Protein 1U6E (pdb70)

InterPro domains:
  IPR004655 Beta-ketoacyl-[acyl-carrier-protein] synthase III [MF_01815] (11-332)
  IPR004655 Beta-ketoacyl-[acyl-carrier-protein] synthase III [TIGR00747] (12-332)
  IPR013747 Beta-ketoacyl-[acyl-carrier-protein] synthase III, C-terminal [PF08541] (242-332)
  IPR013751 Beta-ketoacyl-[acyl-carrier-protein] synthase III, N-terminal [PF08545] (116-193)
  IPR016039 Thiolase-like [G3DSA:3.40.47.10] (1-182)
  IPR016039 Thiolase-like [G3DSA:3.40.47.10] (183-332)
  IPR016039 Thiolase-like [SSF53901] (12-332)

CATH classification: 3.40.47.10 (+1 more: 3.40.47.10)

Organism: Mycobacterium tuberculosis (strain ATCC 25618 / H37Rv) (NCBI:txid83332)

Solvent-accessible surface area: 22643 Å² total; per-residue (Å²): 215,30,84,1,35,71,70,90,35,35,125,26,0,1,13,53,0,5,1,20,37,56,0,161,121,74,2,60,1,103,62,19,29,128,70,13,130,36,49,39,123,132,0,88,86,21,4,5,0,76,33,0,67,25,10,51,147,135,32,48,3,11,52,1,0,14,54,0,0,107,97,0,12,85,78,29,69,56,60,15,97,65,5,56,0,0,1,0,0,4,11,3,30,23,42,31,13,5,4,0,0,1,49,0,0,26,62,17,66,14,88,42,29,14,0,6,8,0,29,0,1,4,0,0,0,1,4,0,0,4,14,0,1,20,14,2,37,26,41,28,12,62,21,0,0,0,0,0,0,0,21,13,20,25,12,19,24,95,125,30,142,39,0,2,6,10,10,0,2,0,0,0,0,0,0,0,0,117,24,123,133,19,3,2,2,18,27,12,11,0,7,20,7,117,58,13,103,6,18,61,11,53,43,44,3,16,75,2,4,124,87,34,106,26,102,52,3,42,8,54,36,77,25,109,41,9,39,162,22,0,17,145,121,0,1,88,5,0,80,111,0,2,115,28,1,55,8,137,38,70,42,0,38,0,0,0,0,4,2,12,17,16,102,6,6,91,85,0,44,161,70,0,130,22,76,150,104,16,43,50,6,76,5,1,64,80,6,0,11,0,15,1,0,2,4,0,0,0,0,9,35,12,28,114,90,22,46,2,118,80,33,27,1,0,0,0,0,0,2,3,5,0,0,0,26,1,0,1,0,0,31,7,3,156,148,36,72,9,43,49,53,86,36,18,169,20,0,1,12,49,0,6,0,21,36,55,0,160,126,76,2,65,1,93,66,20,22,127,77,24,156,39,47,66,123,119,0,102,76,105,5,7,0,31,31,0,58,26,10,51,148,134,33,49,3,10,50,1,0,12,54,0,0,106,97,0,12,84,80,27,70,54,60,15,98,66,5,56,0,0,1,0,0,3,10,3,29,22,42,30,12,4,3,0,0,1,47,1,0,14,61,16,67,15,104,40,29,14,0,7,8,0,27,0,1,4,0,0,1,1,4,0,0,3,15,0,2,22,12,1,62,22,29,30,12,65,22,0,0,0,0,0,0,0,19,12,20,24,10,16,22,104,140,25,73,41,0,1,6,9,7,0,2,0,0,0,0,0,0,0,0,121,26,120,140,2,2,2,4,31,27,14,11,0,8,20,9,125,61,15,101,7,18,60,11,51,38,44,3,16,73,2,7,125,72,53,110,26,98,51,2,39,8,49,32,76,22,110,40,8,42,150,19,0,17,138,120,0,3,91,5,0,79,111,0,2,115,30,0,49,10,135,38,68,36,0,39,0,0,0,0,5,2,12,15,12,62,5,4,90,88,0,36,154,71,0,126,19,73,147,103,15,40,44,4,79,3,0,70,66,7,0,10,0,15,1,0,2,4,0,1,0,0,9,34,11,30,113,91,20,40,2,122,82,31,28,3,0,0,0,0,0,1,2,4,0,0,0,25,0,0,1,0,0,44,6,1,156

Nearest PDB structures (foldseek):
  1u6s-assembly1_B  TM=1.001E+00  e=1.068E-76  Mycobacterium tuberculosis
  2ahb-assembly1_A  TM=1.001E+00  e=1.818E-75  Mycobacterium tuberculosis
  2qnx-assembly1_A  TM=1.000E+00  e=5.122E-74  Mycobacterium tuberculosis
  2aj9-assembly1_B  TM=1.001E+00  e=4.360E-73  Mycobacterium tuberculosis
  2qo0-assembly1_B  TM=9.939E-01  e=1.122E-72  Mycobacterium tuberculosis

Structure (mmCIF, N/CA/C/O backbone):
data_1U6E
#
_entry.id   1U6E
#
_cell.length_a   55.263
_cell.length_b   109.021
_cell.length_c   110.976
_cell.angle_alpha   90.00
_cell.angle_beta   90.00
_cell.angle_gamma   90.00
#
_symmetry.space_group_name_H-M   'P 21 21 21'
#
loop_
_entity.id
_entity.type
_entity.pdbx_description
1 polymer '3-oxoacyl-[acyl-carrier-protein] synthase III'
2 non-polymer 'CHLORIDE ION'
3 water water
#
loop_
_atom_site.group_PDB
_atom_site.id
_atom_site.type_symbol
_atom_site.label_atom_id
_atom_site.label_alt_id
_atom_site.label_comp_id
_atom_site.label_asym_id
_atom_site.label_entity_id
_atom_site.label_seq_id
_atom_site.pdbx_PDB_ins_code
_atom_site.Cartn_x
_atom_site.Cartn_y
_atom_site.Cartn_z
_atom_site.occupancy
_atom_site.B_iso_or_equiv
_atom_site.auth_seq_id
_atom_site.auth_comp_id
_atom_site.auth_asym_id
_atom_site.auth_atom_id
_atom_site.pdbx_PDB_model_num
ATOM 1 N N . MET A 1 1 ? 6.812 -24.385 27.979 1.00 54.53 -10 MET A N 1
ATOM 2 C CA . MET A 1 1 ? 7.302 -23.684 26.749 1.00 54.22 -10 MET A CA 1
ATOM 3 C C . MET A 1 1 ? 8.371 -22.619 27.045 1.00 53.62 -10 MET A C 1
ATOM 4 O O . MET A 1 1 ? 9.045 -22.677 28.076 1.00 53.66 -10 MET A O 1
ATOM 9 N N . THR A 1 2 ? 8.530 -21.659 26.133 1.00 52.64 -9 THR A N 1
ATOM 10 C CA . THR A 1 2 ? 9.582 -20.649 26.241 1.00 51.59 -9 THR A CA 1
ATOM 11 C C . THR A 1 2 ? 9.157 -19.283 25.695 1.00 50.57 -9 THR A C 1
ATOM 12 O O . THR A 1 2 ? 8.186 -19.179 24.942 1.00 50.49 -9 THR A O 1
ATOM 16 N N . GLU A 1 3 ? 9.893 -18.246 26.089 1.00 49.14 -8 GLU A N 1
ATOM 17 C CA . GLU A 1 3 ? 9.647 -16.880 25.636 1.00 47.75 -8 GLU A CA 1
ATOM 18 C C . GLU A 1 3 ? 10.866 -16.329 24.898 1.00 46.35 -8 GLU A C 1
ATOM 19 O O . GLU A 1 3 ? 11.988 -16.407 25.400 1.00 46.18 -8 GLU A O 1
ATOM 25 N N . ILE A 1 4 ? 10.636 -15.781 23.706 1.00 44.48 -7 ILE A N 1
ATOM 26 C CA . ILE A 1 4 ? 11.691 -15.145 22.918 1.00 42.62 -7 ILE A CA 1
ATOM 27 C C . ILE A 1 4 ? 12.361 -14.039 23.733 1.00 41.36 -7 ILE A C 1
ATOM 28 O O . ILE A 1 4 ? 11.682 -13.184 24.299 1.00 40.92 -7 ILE A O 1
ATOM 33 N N . ALA A 1 5 ? 13.690 -14.072 23.790 1.00 39.75 -6 ALA A N 1
ATOM 34 C CA . ALA A 1 5 ? 14.464 -13.118 24.581 1.00 38.32 -6 ALA A CA 1
ATOM 35 C C . ALA A 1 5 ? 14.264 -11.672 24.139 1.00 37.27 -6 ALA A C 1
ATOM 36 O O . ALA A 1 5 ? 13.997 -11.392 22.967 1.00 36.72 -6 ALA A O 1
ATOM 38 N N . THR A 1 6 ? 14.377 -10.768 25.106 1.00 35.92 -5 THR A N 1
ATOM 39 C CA . THR A 1 6 ? 14.346 -9.335 24.865 1.00 34.69 -5 THR A CA 1
ATOM 40 C C . THR A 1 6 ? 15.735 -8.784 25.156 1.00 33.99 -5 THR A C 1
ATOM 41 O O . THR A 1 6 ? 16.293 -9.033 26.226 1.00 33.51 -5 THR A O 1
ATOM 45 N N . THR A 1 7 ? 16.295 -8.054 24.197 1.00 33.00 -4 THR A N 1
ATOM 46 C CA . THR A 1 7 ? 17.630 -7.473 24.342 1.00 32.29 -4 THR A CA 1
ATOM 47 C C . THR A 1 7 ? 17.614 -5.986 24.013 1.00 31.49 -4 THR A C 1
ATOM 48 O O . THR A 1 7 ? 16.628 -5.466 23.493 1.00 31.22 -4 THR A O 1
ATOM 52 N N . SER A 1 8 ? 18.716 -5.310 24.314 1.00 30.41 -3 SER A N 1
ATOM 53 C CA . SER A 1 8 ? 18.909 -3.925 23.898 1.00 29.67 -3 SER A CA 1
ATOM 54 C C . SER A 1 8 ? 20.389 -3.581 23.908 1.00 28.72 -3 SER A C 1
ATOM 55 O O . SER A 1 8 ? 21.203 -4.314 24.475 1.00 28.82 -3 SER A O 1
ATOM 58 N N . GLY A 1 9 ? 20.734 -2.476 23.257 1.00 27.46 -2 GLY A N 1
ATOM 59 C CA . GLY A 1 9 ? 22.097 -1.987 23.250 1.00 26.05 -2 GLY A CA 1
ATOM 60 C C . GLY A 1 9 ? 22.180 -0.683 24.012 1.00 25.05 -2 GLY A C 1
ATOM 61 O O . GLY A 1 9 ? 21.376 -0.430 24.913 1.00 24.96 -2 GLY A O 1
ATOM 62 N N . ALA A 1 10 ? 23.148 0.148 23.644 1.00 23.72 -1 ALA A N 1
ATOM 63 C CA . ALA A 1 10 ? 23.319 1.451 24.278 1.00 22.53 -1 ALA A CA 1
ATOM 64 C C . ALA A 1 10 ? 22.300 2.445 23.728 1.00 21.50 -1 ALA A C 1
ATOM 65 O O . ALA A 1 10 ? 22.222 2.657 22.519 1.00 21.20 -1 ALA A O 1
ATOM 67 N N . ARG A 1 11 ? 21.524 3.054 24.621 1.00 20.05 1 ARG A N 1
ATOM 68 C CA . ARG A 1 11 ? 20.430 3.931 24.209 1.00 19.04 1 ARG A CA 1
ATOM 69 C C . ARG A 1 11 ? 20.903 5.284 23.685 1.00 17.97 1 ARG A C 1
ATOM 70 O O . ARG A 1 11 ? 20.211 5.919 22.886 1.00 17.82 1 ARG A O 1
ATOM 78 N N . SER A 1 12 ? 22.074 5.721 24.140 1.00 16.47 2 SER A N 1
ATOM 79 C CA . SER A 1 12 ? 22.637 6.992 23.710 1.00 15.39 2 SER A CA 1
ATOM 80 C C . SER A 1 12 ? 23.546 6.787 22.491 1.00 14.54 2 SER A C 1
ATOM 81 O O . SER A 1 12 ? 24.597 6.142 22.585 1.00 14.18 2 SER A O 1
ATOM 84 N N . VAL A 1 13 ? 23.116 7.336 21.353 1.00 13.25 3 VAL A N 1
ATOM 85 C CA . VAL A 1 13 ? 23.790 7.161 20.062 1.00 12.44 3 VAL A CA 1
ATOM 86 C C . VAL A 1 13 ? 24.073 8.525 19.436 1.00 11.51 3 VAL A C 1
ATOM 87 O O . VAL A 1 13 ? 23.268 9.446 19.560 1.00 10.67 3 VAL A O 1
ATOM 91 N N . GLY A 1 14 ? 25.204 8.643 18.744 1.00 10.69 4 GLY A N 1
ATOM 92 C CA . GLY A 1 14 ? 25.559 9.887 18.084 1.00 10.11 4 GLY A CA 1
ATOM 93 C C . GLY A 1 14 ? 26.405 9.715 16.843 1.00 9.89 4 GLY A C 1
ATOM 94 O O . GLY A 1 14 ? 26.821 8.605 16.502 1.00 9.67 4 GLY A O 1
ATOM 95 N N . LEU A 1 15 ? 26.643 10.827 16.154 1.00 9.55 5 LEU A N 1
ATOM 96 C CA . LEU A 1 15 ? 27.522 10.839 14.994 1.00 9.62 5 LEU A CA 1
ATOM 97 C C . LEU A 1 15 ? 28.940 11.013 15.492 1.00 9.61 5 LEU A C 1
ATOM 98 O O . LEU A 1 15 ? 29.231 11.957 16.231 1.00 9.92 5 LEU A O 1
ATOM 103 N N . LEU A 1 16 ? 29.805 10.079 15.112 1.00 9.61 6 LEU A N 1
ATOM 104 C CA . LEU A 1 16 ? 31.201 10.080 15.544 1.00 9.90 6 LEU A CA 1
ATOM 105 C C . LEU A 1 16 ? 32.086 10.814 14.542 1.00 9.86 6 LEU A C 1
ATOM 106 O O . LEU A 1 16 ? 33.161 11.307 14.899 1.00 10.17 6 LEU A O 1
ATOM 111 N N . SER A 1 17 ? 31.633 10.880 13.289 1.00 9.46 7 SER A N 1
ATOM 112 C CA . SER A 1 17 ? 32.359 11.569 12.222 1.00 9.08 7 SER A CA 1
ATOM 113 C C . SER A 1 17 ? 31.522 11.674 10.956 1.00 8.86 7 SER A C 1
ATOM 114 O O . SER A 1 17 ? 30.517 10.981 10.804 1.00 9.01 7 SER A O 1
ATOM 117 N N . VAL A 1 18 ? 31.962 12.539 10.049 1.00 8.71 8 VAL A N 1
ATOM 118 C CA . VAL A 1 18 ? 31.460 12.555 8.674 1.00 8.70 8 VAL A CA 1
ATOM 119 C C . VAL A 1 18 ? 32.658 12.512 7.714 1.00 8.54 8 VAL A C 1
ATOM 120 O O . VAL A 1 18 ? 33.741 13.006 8.041 1.00 8.64 8 VAL A O 1
ATOM 124 N N . GLY A 1 19 ? 32.470 11.878 6.558 1.00 8.27 9 GLY A N 1
ATOM 125 C CA . GLY A 1 19 ? 33.486 11.846 5.516 1.00 8.16 9 GLY A CA 1
ATOM 126 C C . GLY A 1 19 ? 32.799 12.127 4.195 1.00 8.53 9 GLY A C 1
ATOM 127 O O . GLY A 1 19 ? 31.679 11.669 3.978 1.00 8.07 9 GLY A O 1
ATOM 128 N N . ALA A 1 20 ? 33.453 12.891 3.323 1.00 8.62 10 ALA A N 1
ATOM 129 C CA . ALA A 1 20 ? 32.840 13.312 2.064 1.00 8.46 10 ALA A CA 1
ATOM 130 C C . ALA A 1 20 ? 33.717 13.016 0.865 1.00 8.61 10 ALA A C 1
ATOM 131 O O . ALA A 1 20 ? 34.940 13.164 0.930 1.00 8.34 10 ALA A O 1
ATOM 133 N N . TYR A 1 21 ? 33.071 12.608 -0.225 1.00 8.53 11 TYR A N 1
ATOM 134 C CA . TYR A 1 21 ? 33.728 12.446 -1.515 1.00 9.07 11 TYR A CA 1
ATOM 135 C C . TYR A 1 21 ? 33.010 13.242 -2.600 1.00 9.36 11 TYR A C 1
ATOM 136 O O . TYR A 1 21 ? 31.833 13.001 -2.898 1.00 8.95 11 TYR A O 1
ATOM 145 N N . ARG A 1 22 ? 33.742 14.176 -3.196 1.00 9.52 12 ARG A N 1
ATOM 146 C CA . ARG A 1 22 ? 33.216 14.999 -4.267 1.00 9.98 12 ARG A CA 1
ATOM 147 C C . ARG A 1 22 ? 34.044 14.699 -5.513 1.00 10.10 12 ARG A C 1
ATOM 148 O O . ARG A 1 22 ? 35.254 14.960 -5.523 1.00 9.64 12 ARG A O 1
ATOM 156 N N . PRO A 1 23 ? 33.408 14.149 -6.550 1.00 10.32 13 PRO A N 1
ATOM 157 C CA . PRO A 1 23 ? 34.119 13.764 -7.779 1.00 10.82 13 PRO A CA 1
ATOM 158 C C . PRO A 1 23 ? 34.889 14.945 -8.380 1.00 11.05 13 PRO A C 1
ATOM 159 O O . PRO A 1 23 ? 34.473 16.094 -8.238 1.00 10.97 13 PRO A O 1
ATOM 163 N N . GLU A 1 24 ? 35.993 14.641 -9.056 1.00 11.58 14 GLU A N 1
ATOM 164 C CA . GLU A 1 24 ? 36.928 15.640 -9.568 1.00 12.32 14 GLU A CA 1
ATOM 165 C C . GLU A 1 24 ? 36.330 16.685 -10.526 1.00 11.84 14 GLU A C 1
ATOM 166 O O . GLU A 1 24 ? 36.610 17.887 -10.409 1.00 11.37 14 GLU A O 1
ATOM 172 N N . ARG A 1 25 ? 35.522 16.224 -11.475 1.00 11.27 15 ARG A N 1
ATOM 173 C CA . ARG A 1 25 ? 35.079 17.065 -12.583 1.00 11.27 15 ARG A CA 1
ATOM 174 C C . ARG A 1 25 ? 34.085 18.147 -12.178 1.00 11.08 15 ARG A C 1
ATOM 175 O O . ARG A 1 25 ? 32.961 17.853 -11.771 1.00 10.83 15 ARG A O 1
ATOM 183 N N . VAL A 1 26 ? 34.498 19.401 -12.338 1.00 10.68 16 VAL A N 1
ATOM 184 C CA . VAL A 1 26 ? 33.592 20.527 -12.135 1.00 10.56 16 VAL A CA 1
ATOM 185 C C . VAL A 1 26 ? 32.853 20.815 -13.441 1.00 10.68 16 VAL A C 1
ATOM 186 O O . VAL A 1 26 ? 33.462 20.856 -14.514 1.00 10.61 16 VAL A O 1
ATOM 190 N N . VAL A 1 27 ? 31.537 20.978 -13.334 1.00 10.71 17 VAL A N 1
ATOM 191 C CA . VAL A 1 27 ? 30.688 21.379 -14.451 1.00 10.79 17 VAL A CA 1
ATOM 192 C C . VAL A 1 27 ? 30.065 22.737 -14.111 1.00 10.68 17 VAL A C 1
ATOM 193 O O . VAL A 1 27 ? 29.313 22.847 -13.144 1.00 10.66 17 VAL A O 1
ATOM 197 N N . THR A 1 28 ? 30.385 23.769 -14.890 1.00 10.54 18 THR A N 1
ATOM 198 C CA . THR A 1 28 ? 29.846 25.108 -14.637 1.00 10.50 18 THR A CA 1
ATOM 199 C C . THR A 1 28 ? 28.495 25.281 -15.306 1.00 10.79 18 THR A C 1
ATOM 200 O O . THR A 1 28 ? 28.153 24.537 -16.231 1.00 10.75 18 THR A O 1
ATOM 204 N N . ASN A 1 29 ? 27.744 26.286 -14.862 1.00 11.31 19 ASN A N 1
ATOM 205 C CA . ASN A 1 29 ? 26.487 26.653 -15.516 1.00 12.46 19 ASN A CA 1
ATOM 206 C C . ASN A 1 29 ? 26.653 26.929 -17.007 1.00 13.70 19 ASN A C 1
ATOM 207 O O . ASN A 1 29 ? 25.794 26.557 -17.809 1.00 13.53 19 ASN A O 1
ATOM 212 N N . ASP A 1 30 ? 27.770 27.567 -17.362 1.00 15.00 20 ASP A N 1
ATOM 213 C CA A ASP A 1 30 ? 28.090 27.870 -18.756 0.50 15.76 20 ASP A CA 1
ATOM 214 C CA B ASP A 1 30 ? 28.083 27.875 -18.755 0.50 15.91 20 ASP A CA 1
ATOM 215 C C A ASP A 1 30 ? 28.178 26.606 -19.608 0.50 16.21 20 ASP A C 1
ATOM 216 C C B ASP A 1 30 ? 28.187 26.610 -19.611 0.50 16.29 20 ASP A C 1
ATOM 217 O O A ASP A 1 30 ? 27.697 26.581 -20.744 0.50 15.96 20 ASP A O 1
ATOM 218 O O B ASP A 1 30 ? 27.723 26.589 -20.754 0.50 16.05 20 ASP A O 1
ATOM 227 N N . GLU A 1 31 ? 28.785 25.560 -19.051 1.00 16.75 21 GLU A N 1
ATOM 228 C CA . GLU A 1 31 ? 28.880 24.266 -19.737 1.00 18.19 21 GLU A CA 1
ATOM 229 C C . GLU A 1 31 ? 27.495 23.643 -19.943 1.00 19.03 21 GLU A C 1
ATOM 230 O O . GLU A 1 31 ? 27.197 23.136 -21.026 1.00 19.08 21 GLU A O 1
ATOM 236 N N . ILE A 1 32 ? 26.653 23.707 -18.912 1.00 20.19 22 ILE A N 1
ATOM 237 C CA . ILE A 1 32 ? 25.264 23.242 -19.004 1.00 21.39 22 ILE A CA 1
ATOM 238 C C . ILE A 1 32 ? 24.513 24.010 -20.102 1.00 22.03 22 ILE A C 1
ATOM 239 O O . ILE A 1 32 ? 23.763 23.420 -20.882 1.00 22.07 22 ILE A O 1
ATOM 244 N N . CYS A 1 33 ? 24.739 25.321 -20.165 1.00 22.68 23 CYS A N 1
ATOM 245 C CA . CYS A 1 33 ? 24.063 26.195 -21.128 1.00 23.36 23 CYS A CA 1
ATOM 246 C C . CYS A 1 33 ? 24.493 26.004 -22.587 1.00 24.09 23 CYS A C 1
ATOM 247 O O . CYS A 1 33 ? 24.087 26.776 -23.461 1.00 24.26 23 CYS A O 1
ATOM 250 N N . GLN A 1 34 ? 25.302 24.978 -22.841 1.00 24.76 24 GLN A N 1
ATOM 251 C CA . GLN A 1 34 ? 25.642 24.569 -24.202 1.00 25.57 24 GLN A CA 1
ATOM 252 C C . GLN A 1 34 ? 24.459 23.909 -24.917 1.00 25.51 24 GLN A C 1
ATOM 253 O O . GLN A 1 34 ? 24.392 23.922 -26.145 1.00 25.49 24 GLN A O 1
ATOM 259 N N . HIS A 1 35 ? 23.530 23.341 -24.148 1.00 25.53 25 HIS A N 1
ATOM 260 C CA . HIS A 1 35 ? 22.445 22.541 -24.715 1.00 25.72 25 HIS A CA 1
ATOM 261 C C . HIS A 1 35 ? 21.040 23.034 -24.360 1.00 25.23 25 HIS A C 1
ATOM 262 O O . HIS A 1 35 ? 20.044 22.443 -24.783 1.00 25.01 25 HIS A O 1
ATOM 269 N N . ILE A 1 36 ? 20.968 24.112 -23.584 1.00 24.72 26 ILE A N 1
ATOM 270 C CA . ILE A 1 36 ? 19.696 24.754 -23.258 1.00 24.45 26 ILE A CA 1
ATOM 271 C C . ILE A 1 36 ? 19.777 26.266 -23.479 1.00 24.47 26 ILE A C 1
ATOM 272 O O . ILE A 1 36 ? 20.869 26.847 -23.478 1.00 24.40 26 ILE A O 1
ATOM 277 N N . ASP A 1 37 ? 18.620 26.889 -23.686 1.00 24.29 27 ASP A N 1
ATOM 278 C CA . ASP A 1 37 ? 18.528 28.342 -23.789 1.00 24.27 27 ASP A CA 1
ATOM 279 C C . ASP A 1 37 ? 18.375 28.935 -22.389 1.00 23.52 27 ASP A C 1
ATOM 280 O O . ASP A 1 37 ? 17.262 29.171 -21.911 1.00 23.37 27 ASP A O 1
ATOM 285 N N . SER A 1 38 ? 19.508 29.148 -21.728 1.00 22.59 28 SER A N 1
ATOM 286 C CA . SER A 1 38 ? 19.527 29.735 -20.394 1.00 21.57 28 SER A CA 1
ATOM 287 C C . SER A 1 38 ? 20.831 30.493 -20.182 1.00 20.91 28 SER A C 1
ATOM 288 O O . SER A 1 38 ? 21.572 30.739 -21.131 1.00 20.89 28 SER A O 1
ATOM 291 N N . SER A 1 39 ? 21.100 30.872 -18.937 1.00 19.96 29 SER A N 1
ATOM 292 C CA . SER A 1 39 ? 22.341 31.554 -18.590 1.00 18.98 29 SER A CA 1
ATOM 293 C C . SER A 1 39 ? 22.765 31.189 -17.176 1.00 18.44 29 SER A C 1
ATOM 294 O O . SER A 1 39 ? 21.961 30.691 -16.380 1.00 17.76 29 SER A O 1
ATOM 297 N N . ASP A 1 40 ? 24.037 31.434 -16.875 1.00 17.74 30 ASP A N 1
ATOM 298 C CA . ASP A 1 40 ? 24.550 31.285 -15.521 1.00 17.37 30 ASP A CA 1
ATOM 299 C C . ASP A 1 40 ? 23.712 32.125 -14.546 1.00 17.22 30 ASP A C 1
ATOM 300 O O . ASP A 1 40 ? 23.288 31.639 -13.496 1.00 16.52 30 ASP A O 1
ATOM 305 N N . GLU A 1 41 ? 23.454 33.377 -14.920 1.00 17.23 31 GLU A N 1
ATOM 306 C CA . GLU A 1 41 ? 22.664 34.288 -14.098 1.00 17.68 31 GLU A CA 1
ATOM 307 C C . GLU A 1 41 ? 21.273 33.726 -13.779 1.00 17.14 31 GLU A C 1
ATOM 308 O O . GLU A 1 41 ? 20.830 33.773 -12.626 1.00 16.84 31 GLU A O 1
ATOM 314 N N . TRP A 1 42 ? 20.605 33.178 -14.793 1.00 16.51 32 TRP A N 1
ATOM 315 C CA . TRP A 1 42 ? 19.266 32.616 -14.617 1.00 16.69 32 TRP A CA 1
ATOM 316 C C . TRP A 1 42 ? 19.267 31.395 -13.697 1.00 15.67 32 TRP A C 1
ATOM 317 O O . TRP A 1 42 ? 18.449 31.307 -12.781 1.00 15.37 32 TRP A O 1
ATOM 328 N N . ILE A 1 43 ? 20.182 30.460 -13.949 1.00 14.63 33 ILE A N 1
ATOM 329 C CA . ILE A 1 43 ? 20.269 29.247 -13.140 1.00 13.97 33 ILE A CA 1
ATOM 330 C C . ILE A 1 43 ? 20.548 29.597 -11.677 1.00 13.79 33 ILE A C 1
ATOM 331 O O . ILE A 1 43 ? 19.845 29.122 -10.777 1.00 13.57 33 ILE A O 1
ATOM 336 N N . TYR A 1 44 ? 21.566 30.427 -11.449 1.00 13.69 34 TYR A N 1
ATOM 337 C CA . TYR A 1 44 ? 21.950 30.824 -10.091 1.00 13.51 34 TYR A CA 1
ATOM 338 C C . TYR A 1 44 ? 20.799 31.513 -9.351 1.00 13.45 34 TYR A C 1
ATOM 339 O O . TYR A 1 44 ? 20.537 31.203 -8.190 1.00 13.38 34 TYR A O 1
ATOM 348 N N . THR A 1 45 ? 20.106 32.432 -10.027 1.00 13.09 35 THR A N 1
ATOM 349 C CA . THR A 1 45 ? 19.016 33.179 -9.395 1.00 13.13 35 THR A CA 1
ATOM 350 C C . THR A 1 45 ? 17.857 32.257 -8.998 1.00 12.62 35 THR A C 1
ATOM 351 O O . THR A 1 45 ? 17.243 32.433 -7.941 1.00 12.46 35 THR A O 1
ATOM 355 N N . ARG A 1 46 ? 17.589 31.260 -9.836 1.00 12.00 36 ARG A N 1
ATOM 356 C CA . ARG A 1 46 ? 16.443 30.377 -9.639 1.00 11.47 36 ARG A CA 1
ATOM 357 C C . ARG A 1 46 ? 16.727 29.210 -8.693 1.00 11.25 36 ARG A C 1
ATOM 358 O O . ARG A 1 46 ? 15.816 28.733 -8.028 1.00 10.83 36 ARG A O 1
ATOM 360 N N . THR A 1 47 ? 17.983 28.758 -8.630 1.00 10.51 37 THR A N 1
ATOM 361 C CA . THR A 1 47 ? 18.325 27.546 -7.870 1.00 10.25 37 THR A CA 1
ATOM 362 C C . THR A 1 47 ? 19.428 27.712 -6.829 1.00 10.03 37 THR A C 1
ATOM 363 O O . THR A 1 47 ? 19.570 26.862 -5.948 1.00 10.05 37 THR A O 1
ATOM 367 N N . GLY A 1 48 ? 20.233 28.766 -6.960 1.00 10.04 38 GLY A N 1
ATOM 368 C CA . GLY A 1 48 ? 21.392 28.966 -6.102 1.00 9.84 38 GLY A CA 1
ATOM 369 C C . GLY A 1 48 ? 22.631 28.178 -6.500 1.00 9.72 38 GLY A C 1
ATOM 370 O O . GLY A 1 48 ? 23.625 28.177 -5.769 1.00 9.74 38 GLY A O 1
ATOM 371 N N . ILE A 1 49 ? 22.580 27.510 -7.652 1.00 9.54 39 ILE A N 1
ATOM 372 C CA . ILE A 1 49 ? 23.692 26.687 -8.124 1.00 9.19 39 ILE A CA 1
ATOM 373 C C . ILE A 1 49 ? 24.601 27.459 -9.075 1.00 9.14 39 ILE A C 1
ATOM 374 O O . ILE A 1 49 ? 24.124 28.106 -10.009 1.00 9.22 39 ILE A O 1
ATOM 379 N N . LYS A 1 50 ? 25.906 27.367 -8.838 1.00 8.86 40 LYS A N 1
ATOM 380 C CA . LYS A 1 50 ? 26.913 27.950 -9.729 1.00 9.12 40 LYS A CA 1
ATOM 381 C C . LYS A 1 50 ? 27.684 26.871 -10.484 1.00 8.65 40 LYS A C 1
ATOM 382 O O . LYS A 1 50 ? 27.925 26.996 -11.691 1.00 8.51 40 LYS A O 1
ATOM 388 N N . THR A 1 51 ? 28.083 25.823 -9.764 1.00 8.71 41 THR A N 1
ATOM 389 C CA . THR A 1 51 ? 28.762 24.667 -10.351 1.00 8.62 41 THR A CA 1
ATOM 390 C C . THR A 1 51 ? 28.287 23.396 -9.654 1.00 8.71 41 THR A C 1
ATOM 391 O O . THR A 1 51 ? 27.654 23.451 -8.604 1.00 8.40 41 THR A O 1
ATOM 395 N N . ARG A 1 52 ? 28.601 22.252 -10.248 1.00 8.71 42 ARG A N 1
ATOM 396 C CA . ARG A 1 52 ? 28.343 20.964 -9.614 1.00 8.77 42 ARG A CA 1
ATOM 397 C C . ARG A 1 52 ? 29.408 19.972 -10.064 1.00 9.02 42 ARG A C 1
ATOM 398 O O . ARG A 1 52 ? 30.092 20.216 -11.050 1.00 8.92 42 ARG A O 1
ATOM 406 N N . ARG A 1 53 ? 29.546 18.867 -9.332 1.00 9.27 43 ARG A N 1
ATOM 407 C CA . ARG A 1 53 ? 30.519 17.831 -9.669 1.00 9.49 43 ARG A CA 1
ATOM 408 C C . ARG A 1 53 ? 29.858 16.636 -10.356 1.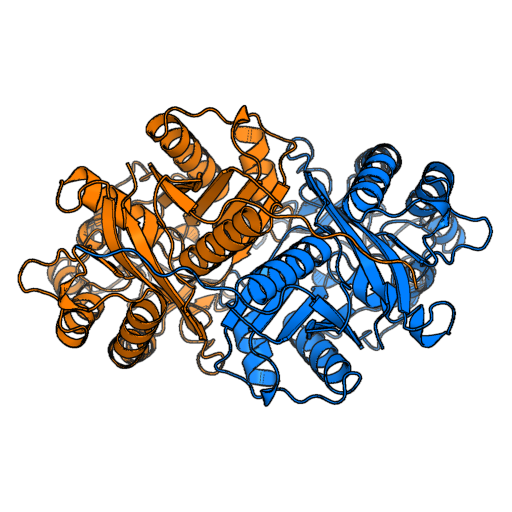00 9.23 43 ARG A C 1
ATOM 409 O O . ARG A 1 53 ? 28.779 16.198 -9.954 1.00 9.08 43 ARG A O 1
ATOM 417 N N . PHE A 1 54 ? 30.511 16.124 -11.398 1.00 9.29 44 PHE A N 1
ATOM 418 C CA . PHE A 1 54 ? 30.090 14.894 -12.065 1.00 9.18 44 PHE A CA 1
ATOM 419 C C . PHE A 1 54 ? 31.144 13.804 -11.857 1.00 9.39 44 PHE A C 1
ATOM 420 O O . PHE A 1 54 ? 32.354 14.058 -11.968 1.00 9.35 44 PHE A O 1
ATOM 428 N N . ALA A 1 55 ? 30.684 12.587 -11.578 1.00 9.30 45 ALA A N 1
ATOM 429 C CA . ALA A 1 55 ? 31.568 11.433 -11.443 1.00 9.58 45 ALA A CA 1
ATOM 430 C C . ALA A 1 55 ? 32.131 11.006 -12.798 1.00 10.18 45 ALA A C 1
ATOM 431 O O . ALA A 1 55 ? 31.536 11.288 -13.845 1.00 9.77 45 ALA A O 1
ATOM 433 N N . ALA A 1 56 ? 33.278 10.330 -12.772 1.00 10.46 46 ALA A N 1
ATOM 434 C CA . ALA A 1 56 ? 33.892 9.796 -13.985 1.00 11.11 46 ALA A CA 1
ATOM 435 C C . ALA A 1 56 ? 33.133 8.557 -14.474 1.00 11.70 46 ALA A C 1
ATOM 436 O O . ALA A 1 56 ? 32.349 7.968 -13.724 1.00 11.22 46 ALA A O 1
ATOM 438 N N . ASP A 1 57 ? 33.359 8.161 -15.727 1.00 12.30 47 ASP A N 1
ATOM 439 C CA . ASP A 1 57 ? 32.684 6.978 -16.277 1.00 13.59 47 ASP A CA 1
ATOM 440 C C . ASP A 1 57 ? 32.991 5.696 -15.504 1.00 13.81 47 ASP A C 1
ATOM 441 O O . ASP A 1 57 ? 32.127 4.824 -15.374 1.00 14.53 47 ASP A O 1
ATOM 446 N N . ASP A 1 58 ? 34.204 5.600 -14.967 1.00 14.02 48 ASP A N 1
ATOM 447 C CA . ASP A 1 58 ? 34.618 4.416 -14.219 1.00 14.30 48 ASP A CA 1
ATOM 448 C C . ASP A 1 58 ? 34.185 4.416 -12.747 1.00 13.79 48 ASP A C 1
ATOM 449 O O . ASP A 1 58 ? 34.510 3.488 -11.999 1.00 14.19 48 ASP A O 1
ATOM 454 N N . GLU A 1 59 ? 33.459 5.453 -12.336 1.00 12.56 49 GLU A N 1
ATOM 455 C CA . GLU A 1 59 ? 32.941 5.539 -10.968 1.00 11.74 49 GLU A CA 1
ATOM 456 C C . GLU A 1 59 ? 31.473 5.146 -10.899 1.00 11.06 49 GLU A C 1
ATOM 457 O O . GLU A 1 59 ? 30.751 5.209 -11.900 1.00 10.97 49 GLU A O 1
ATOM 463 N N . SER A 1 60 ? 31.040 4.735 -9.712 1.00 10.05 50 SER A N 1
ATOM 464 C CA . SER A 1 60 ? 29.643 4.383 -9.469 1.00 9.37 50 SER A CA 1
ATOM 465 C C . SER A 1 60 ? 29.192 4.924 -8.120 1.00 9.07 50 SER A C 1
ATOM 466 O O . SER A 1 60 ? 30.009 5.418 -7.340 1.00 8.63 50 SER A O 1
ATOM 469 N N . ALA A 1 61 ? 27.891 4.820 -7.846 1.00 8.64 51 ALA A N 1
ATOM 470 C CA . ALA A 1 61 ? 27.361 5.109 -6.520 1.00 8.40 51 ALA A CA 1
ATOM 471 C C . ALA A 1 61 ? 28.117 4.289 -5.474 1.00 8.36 51 ALA A C 1
ATOM 472 O O . ALA A 1 61 ? 28.488 4.804 -4.418 1.00 8.38 51 ALA A O 1
ATOM 474 N N . ALA A 1 62 ? 28.359 3.015 -5.781 1.00 8.05 52 ALA A N 1
ATOM 475 C CA . ALA A 1 62 ? 29.060 2.135 -4.854 1.00 7.71 52 ALA A CA 1
ATOM 476 C C . ALA A 1 62 ? 30.498 2.593 -4.635 1.00 7.62 52 ALA A C 1
ATOM 477 O O . ALA A 1 62 ? 30.932 2.713 -3.497 1.00 7.12 52 ALA A O 1
ATOM 479 N N . SER A 1 63 ? 31.231 2.869 -5.717 1.00 7.57 53 SER A N 1
ATOM 480 C CA . SER A 1 63 ? 32.629 3.283 -5.573 1.00 7.81 53 SER A CA 1
ATOM 481 C C . SER A 1 63 ? 32.766 4.586 -4.783 1.00 7.84 53 SER A C 1
ATOM 482 O O . SER A 1 63 ? 33.658 4.714 -3.943 1.00 7.54 53 SER A O 1
ATOM 485 N N . MET A 1 64 ? 31.868 5.540 -5.031 1.00 7.87 54 MET A N 1
ATOM 486 C CA . MET A 1 64 ? 31.881 6.797 -4.287 1.00 7.77 54 MET A CA 1
ATOM 487 C C . MET A 1 64 ? 31.523 6.616 -2.805 1.00 7.76 54 MET A C 1
ATOM 488 O O . MET A 1 64 ? 32.118 7.266 -1.938 1.00 7.47 54 MET A O 1
ATOM 493 N N . ALA A 1 65 ? 30.563 5.732 -2.526 1.00 7.76 55 ALA A N 1
ATOM 494 C CA . ALA A 1 65 ? 30.210 5.372 -1.150 1.00 7.66 55 ALA A CA 1
ATOM 495 C C . ALA A 1 65 ? 31.409 4.818 -0.375 1.00 7.82 55 ALA A C 1
ATOM 496 O O . ALA A 1 65 ? 31.669 5.220 0.761 1.00 7.51 55 ALA A O 1
ATOM 498 N N . THR A 1 66 ? 32.121 3.880 -0.989 1.00 8.16 56 THR A N 1
ATOM 499 C CA . THR A 1 66 ? 33.309 3.286 -0.374 1.00 8.21 56 THR A CA 1
ATOM 500 C C . THR A 1 66 ? 34.325 4.359 0.019 1.00 8.12 56 THR A C 1
ATOM 501 O O . THR A 1 66 ? 34.809 4.373 1.150 1.00 8.00 56 THR A O 1
ATOM 505 N N . GLU A 1 67 ? 34.616 5.278 -0.898 1.00 8.25 57 GLU A N 1
ATOM 506 C CA . GLU A 1 67 ? 35.583 6.340 -0.603 1.00 8.71 57 GLU A CA 1
ATOM 507 C C . GLU A 1 67 ? 35.107 7.244 0.534 1.00 8.37 57 GLU A C 1
ATOM 508 O O . GLU A 1 67 ? 35.890 7.597 1.418 1.00 8.15 57 GLU A O 1
ATOM 514 N N . ALA A 1 68 ? 33.823 7.598 0.519 1.00 8.14 58 ALA A N 1
ATOM 515 C CA . ALA A 1 68 ? 33.247 8.403 1.595 1.00 8.15 58 ALA A CA 1
ATOM 516 C C . ALA A 1 68 ? 33.358 7.690 2.943 1.00 8.10 58 ALA A C 1
ATOM 517 O O . ALA A 1 68 ? 33.692 8.316 3.947 1.00 8.21 58 ALA A O 1
ATOM 519 N N . CYS A 1 69 ? 33.094 6.383 2.955 1.00 8.00 59 CYS A N 1
ATOM 520 C CA . CYS A 1 69 ? 33.219 5.575 4.173 1.00 8.11 59 CYS A CA 1
ATOM 521 C C . CYS A 1 69 ? 34.666 5.531 4.677 1.00 8.04 59 CYS A C 1
ATOM 522 O O . CYS A 1 69 ? 34.911 5.658 5.878 1.00 8.08 59 CYS A O 1
ATOM 525 N N . ARG A 1 70 ? 35.618 5.359 3.761 1.00 8.02 60 ARG A N 1
ATOM 526 C CA . ARG A 1 70 ? 37.037 5.360 4.128 1.00 8.70 60 ARG A CA 1
ATOM 527 C C . ARG A 1 70 ? 37.370 6.644 4.883 1.00 8.55 60 ARG A C 1
ATOM 528 O O . ARG A 1 70 ? 38.019 6.613 5.937 1.00 8.46 60 ARG A O 1
ATOM 536 N N . ARG A 1 71 ? 36.887 7.764 4.350 1.00 8.35 61 ARG A N 1
ATOM 537 C CA . ARG A 1 71 ? 37.179 9.082 4.911 1.00 8.49 61 ARG A CA 1
ATOM 538 C C . ARG A 1 71 ? 36.501 9.299 6.256 1.00 8.38 61 ARG A C 1
ATOM 539 O O . ARG A 1 71 ? 37.098 9.874 7.169 1.00 8.20 61 ARG A O 1
ATOM 547 N N . ALA A 1 72 ? 35.262 8.828 6.376 1.00 8.33 62 ALA A N 1
ATOM 548 C CA . ALA A 1 72 ? 34.539 8.871 7.644 1.00 8.59 62 ALA A CA 1
ATOM 549 C C . ALA A 1 72 ? 35.256 8.063 8.725 1.00 8.85 62 ALA A C 1
ATOM 550 O O . ALA A 1 72 ? 35.373 8.504 9.873 1.00 8.97 62 ALA A O 1
ATOM 552 N N . LEU A 1 73 ? 35.740 6.881 8.353 1.00 9.15 63 LEU A N 1
ATOM 553 C CA . LEU A 1 73 ? 36.484 6.035 9.283 1.00 9.65 63 LEU A CA 1
ATOM 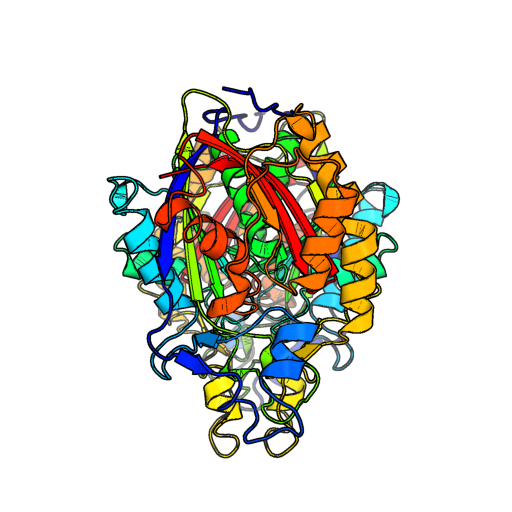554 C C . LEU A 1 73 ? 37.755 6.730 9.766 1.00 9.81 63 LEU A C 1
ATOM 555 O O . LEU A 1 73 ? 38.048 6.729 10.969 1.00 9.87 63 LEU A O 1
ATOM 560 N N . SER A 1 74 ? 38.485 7.342 8.833 1.00 10.28 64 SER A N 1
ATOM 561 C CA A SER A 1 74 ? 39.709 8.072 9.166 0.50 10.45 64 SER A CA 1
ATOM 562 C CA B SER A 1 74 ? 39.705 8.079 9.162 0.50 10.63 64 SER A CA 1
ATOM 563 C C A SER A 1 74 ? 39.412 9.252 10.090 0.50 10.75 64 SER A C 1
ATOM 564 C C B SER A 1 74 ? 39.409 9.250 10.092 0.50 10.83 64 SER A C 1
ATOM 565 O O A SER A 1 74 ? 40.136 9.486 11.065 0.50 10.57 64 SER A O 1
ATOM 566 O O B SER A 1 74 ? 40.129 9.476 11.071 0.50 10.66 64 SER A O 1
ATOM 571 N N . ASN A 1 75 ? 38.335 9.975 9.789 1.00 10.94 65 ASN A N 1
ATOM 572 C CA . ASN A 1 75 ? 37.910 11.122 10.594 1.00 11.50 65 ASN A CA 1
ATOM 573 C C . ASN A 1 75 ? 37.418 10.731 11.994 1.00 11.59 65 ASN A C 1
ATOM 574 O O . ASN A 1 75 ? 37.455 11.544 12.919 1.00 11.93 65 ASN A O 1
ATOM 579 N N . ALA A 1 76 ? 36.979 9.482 12.146 1.00 11.44 66 ALA A N 1
ATOM 580 C CA . ALA A 1 76 ? 36.562 8.956 13.446 1.00 11.56 66 ALA A CA 1
ATOM 581 C C . ALA A 1 76 ? 37.729 8.351 14.224 1.00 11.66 66 ALA A C 1
ATOM 582 O O . ALA A 1 76 ? 37.604 8.099 15.421 1.00 12.00 66 ALA A O 1
ATOM 584 N N . GLY A 1 77 ? 38.845 8.113 13.539 1.00 11.62 67 GLY A N 1
ATOM 585 C CA . GLY A 1 77 ? 39.979 7.404 14.113 1.00 11.80 67 GLY A CA 1
ATOM 586 C C . GLY A 1 77 ? 39.682 5.924 14.280 1.00 11.90 67 GLY A C 1
ATOM 587 O O . GLY A 1 77 ? 40.177 5.279 15.206 1.00 11.75 67 GLY A O 1
ATOM 588 N N . LEU A 1 78 ? 38.865 5.387 13.375 1.00 11.74 68 LEU A N 1
ATOM 589 C CA . LEU A 1 78 ? 38.447 3.993 13.431 1.00 11.61 68 LEU A CA 1
ATOM 590 C C . LEU A 1 78 ? 38.867 3.241 12.175 1.00 11.54 68 LEU A C 1
ATOM 591 O O . LEU A 1 78 ? 39.262 3.847 11.181 1.00 11.59 68 LEU A O 1
ATOM 596 N N . SER A 1 79 ? 38.774 1.917 12.233 1.00 11.67 69 SER A N 1
ATOM 597 C CA . SER A 1 79 ? 39.009 1.067 11.074 1.00 11.89 69 SER A CA 1
ATOM 598 C C . SER A 1 79 ? 37.743 0.282 10.744 1.00 11.63 69 SER A C 1
ATOM 599 O O . SER A 1 79 ? 36.780 0.296 11.516 1.00 11.24 69 SER A O 1
ATOM 602 N N . ALA A 1 80 ? 37.763 -0.411 9.605 1.00 11.45 70 ALA A N 1
ATOM 603 C CA . ALA A 1 80 ? 36.653 -1.261 9.173 1.00 11.50 70 ALA A CA 1
ATOM 604 C C . ALA A 1 80 ? 36.257 -2.294 10.228 1.00 11.37 70 ALA A C 1
ATOM 605 O O . ALA A 1 80 ? 35.071 -2.575 10.403 1.00 11.45 70 ALA A O 1
ATOM 607 N N . ALA A 1 81 ? 37.251 -2.846 10.926 1.00 10.98 71 ALA A N 1
ATOM 608 C CA . ALA A 1 81 ? 37.014 -3.813 12.001 1.00 10.63 71 ALA A CA 1
ATOM 609 C C . ALA A 1 81 ? 36.089 -3.302 13.113 1.00 10.39 71 ALA A C 1
ATOM 610 O O . ALA A 1 81 ? 35.432 -4.097 13.780 1.00 10.21 71 ALA A O 1
ATOM 612 N N . ASP A 1 82 ? 36.034 -1.983 13.298 1.00 9.89 72 ASP A N 1
ATOM 613 C CA . ASP A 1 82 ? 35.191 -1.363 14.323 1.00 9.74 72 ASP A CA 1
ATOM 614 C C . ASP A 1 82 ? 33.716 -1.241 13.928 1.00 9.47 72 ASP A C 1
ATOM 615 O O . ASP A 1 82 ? 32.877 -0.870 14.755 1.00 9.58 72 ASP A O 1
ATOM 620 N N . ILE A 1 83 ? 33.405 -1.530 12.670 1.00 9.08 73 ILE A N 1
ATOM 621 C CA . ILE A 1 83 ? 32.047 -1.346 12.160 1.00 8.44 73 ILE A CA 1
ATOM 622 C C . ILE A 1 83 ? 31.279 -2.666 12.160 1.00 8.29 73 ILE A C 1
ATOM 623 O O . ILE A 1 83 ? 31.808 -3.697 11.754 1.00 8.43 73 ILE A O 1
ATOM 628 N N . ASP A 1 84 ? 30.025 -2.617 12.601 1.00 7.92 74 ASP A N 1
ATOM 629 C CA . ASP A 1 84 ? 29.177 -3.802 12.685 1.00 7.95 74 ASP A CA 1
ATOM 630 C C . ASP A 1 84 ? 28.168 -3.908 11.544 1.00 7.63 74 ASP A C 1
ATOM 631 O O . ASP A 1 84 ? 27.602 -4.975 11.302 1.00 7.63 74 ASP A O 1
ATOM 636 N N . GLY A 1 85 ? 27.941 -2.802 10.849 1.00 7.54 75 GLY A N 1
ATOM 637 C CA . GLY A 1 85 ? 26.962 -2.786 9.778 1.00 6.95 75 GLY A CA 1
ATOM 638 C C . GLY A 1 85 ? 27.062 -1.542 8.932 1.00 6.93 75 GLY A C 1
ATOM 639 O O . GLY A 1 85 ? 27.592 -0.520 9.372 1.00 6.98 75 GLY A O 1
ATOM 640 N N . VAL A 1 86 ? 26.542 -1.625 7.711 1.00 6.68 76 VAL A N 1
ATOM 641 C CA . VAL A 1 86 ? 26.551 -0.488 6.808 1.00 6.41 76 VAL A CA 1
ATOM 642 C C . VAL A 1 86 ? 25.214 -0.369 6.084 1.00 6.48 76 VAL A C 1
ATOM 643 O O . VAL A 1 86 ? 24.720 -1.339 5.511 1.00 6.64 76 VAL A O 1
ATOM 647 N N . ILE A 1 87 ? 24.617 0.813 6.143 1.00 6.03 77 ILE A N 1
ATOM 648 C CA . ILE A 1 87 ? 23.451 1.095 5.317 1.00 6.16 77 ILE A CA 1
ATOM 649 C C . ILE A 1 87 ? 23.872 2.039 4.208 1.00 6.13 77 ILE A C 1
ATOM 650 O O . ILE A 1 87 ? 24.434 3.110 4.464 1.00 6.43 77 ILE A O 1
ATOM 655 N N . VAL A 1 88 ? 23.622 1.616 2.973 1.00 6.23 78 VAL A N 1
ATOM 656 C CA . VAL A 1 88 ? 23.863 2.451 1.808 1.00 5.96 78 VAL A CA 1
ATOM 657 C C . VAL A 1 88 ? 22.532 3.011 1.361 1.00 6.07 78 VAL A C 1
ATOM 658 O O . VAL A 1 88 ? 21.599 2.254 1.080 1.00 6.41 78 VAL A O 1
ATOM 662 N N . THR A 1 89 ? 22.436 4.336 1.319 1.00 5.84 79 THR A N 1
ATOM 663 C CA . THR A 1 89 ? 21.236 4.957 0.776 1.00 5.73 79 THR A CA 1
ATOM 664 C C . THR A 1 89 ? 21.521 5.686 -0.536 1.00 6.06 79 THR A C 1
ATOM 665 O O . THR A 1 89 ? 22.414 6.533 -0.624 1.00 5.83 79 THR A O 1
ATOM 669 N N . THR A 1 90 ? 20.759 5.319 -1.559 1.00 6.25 80 THR A N 1
ATOM 670 C CA . THR A 1 90 ? 20.984 5.810 -2.917 1.00 6.91 80 THR A CA 1
ATOM 671 C C . THR A 1 90 ? 19.756 5.540 -3.761 1.00 6.91 80 THR A C 1
ATOM 672 O O . THR A 1 90 ? 18.915 4.716 -3.397 1.00 7.14 80 THR A O 1
ATOM 676 N N . ASN A 1 91 ? 19.675 6.221 -4.900 1.00 7.22 81 ASN A N 1
ATOM 677 C CA . ASN A 1 91 ? 18.631 5.947 -5.883 1.00 7.48 81 ASN A CA 1
ATOM 678 C C . ASN A 1 91 ? 19.262 5.771 -7.258 1.00 7.10 81 ASN A C 1
ATOM 679 O O . ASN A 1 91 ? 18.572 5.780 -8.269 1.00 7.06 81 ASN A O 1
ATOM 684 N N . THR A 1 92 ? 20.582 5.602 -7.281 1.00 6.84 82 THR A N 1
ATOM 685 C CA . THR A 1 92 ? 21.315 5.501 -8.543 1.00 7.11 82 THR A CA 1
ATOM 686 C C . THR A 1 92 ? 22.291 4.328 -8.583 1.00 7.02 82 THR A C 1
ATOM 687 O O . THR A 1 92 ? 23.339 4.401 -9.229 1.00 7.22 82 THR A O 1
ATOM 691 N N . HIS A 1 93 ? 21.937 3.249 -7.892 1.00 6.89 83 HIS A N 1
ATOM 692 C CA . HIS A 1 93 ? 22.618 1.968 -8.058 1.00 6.87 83 HIS A CA 1
ATOM 693 C C . HIS A 1 93 ? 21.911 1.316 -9.244 1.00 6.72 83 HIS A C 1
ATOM 694 O O . HIS A 1 93 ? 20.730 0.982 -9.153 1.00 6.62 83 HIS A O 1
ATOM 701 N N . PHE A 1 94 ? 22.626 1.183 -10.363 1.00 6.56 84 PHE A N 1
ATOM 702 C CA . PHE A 1 94 ? 22.023 0.801 -11.651 1.00 6.71 84 PHE A CA 1
ATOM 703 C C . PHE A 1 94 ? 21.937 -0.702 -11.938 1.00 6.43 84 PHE A C 1
ATOM 704 O O . PHE A 1 94 ? 21.898 -1.126 -13.100 1.00 6.31 84 PHE A O 1
ATOM 712 N N . LEU A 1 95 ? 21.895 -1.493 -10.869 1.00 6.37 85 LEU A N 1
ATOM 713 C CA . LEU A 1 95 ? 21.620 -2.924 -10.945 1.00 5.92 85 LEU A CA 1
ATOM 714 C C . LEU A 1 95 ? 20.451 -3.231 -10.026 1.00 5.81 85 LEU A C 1
ATOM 715 O O . LEU A 1 95 ? 20.404 -2.732 -8.897 1.00 5.86 85 LEU A O 1
ATOM 720 N N . GLN A 1 96 ? 19.518 -4.061 -10.493 1.00 5.26 86 GLN A N 1
ATOM 721 C CA . GLN A 1 96 ? 18.400 -4.488 -9.653 1.00 5.39 86 GLN A CA 1
ATOM 722 C C . GLN A 1 96 ? 18.951 -5.263 -8.460 1.00 5.55 86 GLN A C 1
ATOM 723 O O . GLN A 1 96 ? 18.436 -5.171 -7.346 1.00 5.51 86 GLN A O 1
ATOM 729 N N . THR A 1 97 ? 20.023 -6.007 -8.720 1.00 5.75 87 THR A N 1
ATOM 730 C CA . THR A 1 97 ? 20.718 -6.812 -7.724 1.00 6.39 87 THR A CA 1
ATOM 731 C C . THR A 1 97 ? 22.090 -7.145 -8.331 1.00 6.14 87 THR A C 1
ATOM 732 O O . THR A 1 97 ? 22.212 -7.151 -9.562 1.00 6.09 87 THR A O 1
ATOM 736 N N . PRO A 1 98 ? 23.137 -7.376 -7.527 1.00 6.32 88 PRO A N 1
ATOM 737 C CA . PRO A 1 98 ? 23.096 -7.427 -6.058 1.00 6.48 88 PRO A CA 1
ATOM 738 C C . PRO A 1 98 ? 23.050 -6.037 -5.422 1.00 6.74 88 PRO A C 1
ATOM 739 O O . PRO A 1 98 ? 23.353 -5.061 -6.108 1.00 7.04 88 PRO A O 1
ATOM 743 N N . PRO A 1 99 ? 22.708 -5.952 -4.132 1.00 6.57 89 PRO A N 1
ATOM 744 C CA . PRO A 1 99 ? 22.733 -4.672 -3.412 1.00 6.34 89 PRO A CA 1
ATOM 745 C C . PRO A 1 99 ? 24.156 -4.147 -3.268 1.00 6.41 89 PRO A C 1
ATOM 746 O O . PRO A 1 99 ? 25.105 -4.939 -3.254 1.00 6.68 89 PRO A O 1
ATOM 750 N N . ALA A 1 100 ? 24.293 -2.830 -3.163 1.00 6.35 90 ALA A N 1
ATOM 751 C CA . ALA A 1 100 ? 25.606 -2.195 -3.053 1.00 6.93 90 ALA A CA 1
ATOM 752 C C . ALA A 1 100 ? 26.264 -2.424 -1.689 1.00 7.23 90 ALA A C 1
ATOM 753 O O . ALA A 1 100 ? 27.489 -2.535 -1.602 1.00 7.15 90 ALA A O 1
ATOM 755 N N . ALA A 1 101 ? 25.460 -2.495 -0.630 1.00 7.26 91 ALA A N 1
ATOM 756 C CA . ALA A 1 101 ? 26.015 -2.576 0.732 1.00 7.48 91 ALA A CA 1
ATOM 757 C C . ALA A 1 101 ? 27.088 -3.658 0.967 1.00 7.71 91 ALA A C 1
ATOM 758 O O . ALA A 1 101 ? 28.151 -3.329 1.499 1.00 8.25 91 ALA A O 1
ATOM 760 N N . PRO A 1 102 ? 26.845 -4.925 0.601 1.00 7.88 92 PRO A N 1
ATOM 761 C CA . PRO A 1 102 ? 27.872 -5.964 0.773 1.00 8.37 92 PRO A CA 1
ATOM 762 C C . PRO A 1 102 ? 29.160 -5.689 -0.006 1.00 8.68 92 PRO A C 1
ATOM 763 O O . PRO A 1 102 ? 30.240 -6.012 0.502 1.00 8.29 92 PRO A O 1
ATOM 767 N N . MET A 1 103 ? 29.059 -5.102 -1.196 1.00 9.13 93 MET A N 1
ATOM 768 C CA . MET A 1 103 ? 30.262 -4.802 -1.972 1.00 10.24 93 MET A CA 1
ATOM 769 C C . MET A 1 103 ? 31.064 -3.653 -1.348 1.00 9.62 93 MET A C 1
ATOM 770 O O . MET A 1 103 ? 32.295 -3.690 -1.328 1.00 9.53 93 MET A O 1
ATOM 775 N N . VAL A 1 104 ? 30.357 -2.657 -0.813 1.00 9.16 94 VAL A N 1
ATOM 776 C CA . VAL A 1 104 ? 30.992 -1.552 -0.100 1.00 8.53 94 VAL A CA 1
ATOM 777 C C . VAL A 1 104 ? 31.722 -2.087 1.138 1.00 8.58 94 VAL A C 1
ATOM 778 O O . VAL A 1 104 ? 32.875 -1.728 1.389 1.00 8.35 94 VAL A O 1
ATOM 782 N N . ALA A 1 105 ? 31.062 -2.971 1.887 1.00 7.94 95 ALA A N 1
ATOM 783 C CA . ALA A 1 105 ? 31.683 -3.591 3.055 1.00 8.07 95 ALA A CA 1
ATOM 784 C C . ALA A 1 105 ? 32.940 -4.380 2.674 1.00 8.24 95 ALA A C 1
ATOM 785 O O . ALA A 1 105 ? 33.961 -4.293 3.363 1.00 7.90 95 ALA A O 1
ATOM 787 N N . ALA A 1 106 ? 32.860 -5.135 1.576 1.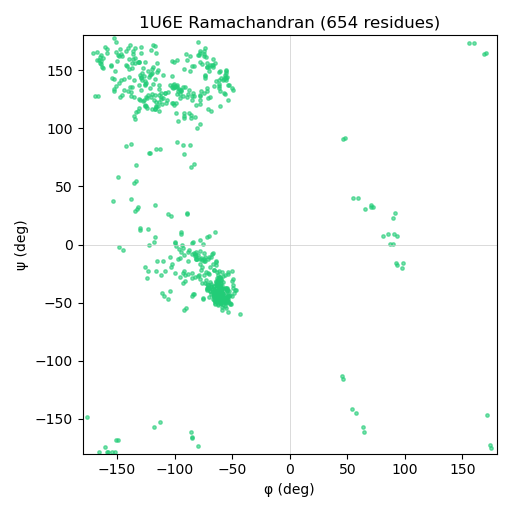00 8.51 96 ALA A N 1
ATOM 788 C CA . ALA A 1 106 ? 33.989 -5.942 1.104 1.00 9.23 96 ALA A CA 1
ATOM 789 C C . ALA A 1 106 ? 35.173 -5.074 0.683 1.00 9.61 96 ALA A C 1
ATOM 790 O O . ALA A 1 106 ? 36.326 -5.386 1.005 1.00 9.35 96 ALA A O 1
ATOM 792 N N . SER A 1 107 ? 34.877 -3.979 -0.016 1.00 9.85 97 SER A N 1
ATOM 793 C CA . SER A 1 107 ? 35.892 -3.017 -0.451 1.00 10.50 97 SER A CA 1
ATOM 794 C C . SER A 1 107 ? 36.612 -2.362 0.724 1.00 10.67 97 SER A C 1
ATOM 795 O O . SER A 1 107 ? 37.808 -2.058 0.638 1.00 10.88 97 SER A O 1
ATOM 798 N N . LEU A 1 108 ? 35.879 -2.138 1.812 1.00 10.31 98 LEU A N 1
ATOM 799 C CA . LEU A 1 108 ? 36.447 -1.546 3.021 1.00 10.55 98 LEU A CA 1
ATOM 800 C C . LEU A 1 108 ? 37.288 -2.532 3.822 1.00 11.07 98 LEU A C 1
ATOM 801 O O . LEU A 1 108 ? 38.018 -2.130 4.723 1.00 11.20 98 LEU A O 1
ATOM 806 N N . GLY A 1 109 ? 37.170 -3.816 3.499 1.00 11.60 99 GLY A N 1
ATOM 807 C CA . GLY A 1 109 ? 37.888 -4.862 4.208 1.00 12.58 99 GLY A CA 1
ATOM 808 C C . GLY A 1 109 ? 37.084 -5.430 5.362 1.00 13.26 99 GLY A C 1
ATOM 809 O O . GLY A 1 109 ? 37.641 -5.927 6.344 1.00 13.46 99 GLY A O 1
ATOM 810 N N . ALA A 1 110 ? 35.763 -5.354 5.247 1.00 13.79 100 ALA A N 1
ATOM 811 C CA . ALA A 1 110 ? 34.877 -5.932 6.255 1.00 14.19 100 ALA A CA 1
ATOM 812 C C . ALA A 1 110 ? 33.744 -6.695 5.569 1.00 14.46 100 ALA A C 1
ATOM 813 O O . ALA A 1 110 ? 32.570 -6.469 5.860 1.00 14.33 100 ALA A O 1
ATOM 815 N N . LYS A 1 111 ? 34.120 -7.612 4.672 1.00 14.43 101 LYS A N 1
ATOM 816 C CA . LYS A 1 111 ? 33.179 -8.300 3.773 1.00 14.25 101 LYS A CA 1
ATOM 817 C C . LYS A 1 111 ? 31.992 -8.980 4.455 1.00 13.74 101 LYS A C 1
ATOM 818 O O . LYS A 1 111 ? 30.953 -9.190 3.820 1.00 14.25 101 LYS A O 1
ATOM 824 N N . GLY A 1 112 ? 32.150 -9.321 5.735 1.00 12.43 102 GLY A N 1
ATOM 825 C CA . GLY A 1 112 ? 31.159 -10.111 6.440 1.00 11.09 102 GLY A CA 1
ATOM 826 C C . GLY A 1 112 ? 30.080 -9.349 7.188 1.00 10.15 102 GLY A C 1
ATOM 827 O O . GLY A 1 112 ? 29.120 -9.965 7.662 1.00 9.96 102 GLY A O 1
ATOM 828 N N . ILE A 1 113 ? 30.217 -8.027 7.299 1.00 9.01 103 ILE A N 1
ATOM 829 C CA . ILE A 1 113 ? 29.276 -7.251 8.114 1.00 8.28 103 ILE A CA 1
ATOM 830 C C . ILE A 1 113 ? 27.904 -7.141 7.463 1.00 7.64 103 ILE A C 1
ATOM 831 O O . ILE A 1 113 ? 27.772 -7.214 6.238 1.00 7.47 103 ILE A O 1
ATOM 836 N N . LEU A 1 114 ? 26.888 -6.987 8.302 1.00 7.10 104 LEU A N 1
ATOM 837 C CA . LEU A 1 114 ? 25.513 -6.834 7.838 1.00 6.94 104 LEU A CA 1
ATOM 838 C C . LEU A 1 114 ? 25.355 -5.515 7.098 1.00 6.93 104 LEU A C 1
ATOM 839 O O . LEU A 1 114 ? 26.157 -4.588 7.274 1.00 7.07 104 LEU A O 1
ATOM 844 N N . GLY A 1 115 ? 24.311 -5.429 6.280 1.00 6.89 105 GLY A N 1
ATOM 845 C CA . GLY A 1 115 ? 24.028 -4.209 5.554 1.00 6.48 105 GLY A CA 1
ATOM 846 C C . GLY A 1 115 ? 22.974 -4.382 4.486 1.00 6.26 105 GLY A C 1
ATOM 847 O O . GLY A 1 115 ? 22.637 -5.505 4.099 1.00 6.61 105 GLY A O 1
ATOM 848 N N . PHE A 1 116 ? 22.442 -3.254 4.021 1.00 6.27 106 PHE A N 1
ATOM 849 C CA . PHE A 1 116 ? 21.434 -3.241 2.967 1.00 6.28 106 PHE A CA 1
ATOM 850 C C . PHE A 1 116 ? 21.353 -1.869 2.313 1.00 6.38 106 PHE A C 1
ATOM 851 O O . PHE A 1 116 ? 21.957 -0.898 2.794 1.00 6.44 106 PHE A O 1
ATOM 859 N N . ASP A 1 117 ? 20.624 -1.803 1.203 1.00 6.36 107 ASP A N 1
ATOM 860 C CA . ASP A 1 117 ? 20.402 -0.559 0.484 1.00 6.31 107 ASP A CA 1
ATOM 861 C C . ASP A 1 117 ? 19.038 -0.025 0.853 1.00 6.51 107 ASP A C 1
ATOM 862 O O . ASP A 1 117 ? 18.070 -0.782 0.893 1.00 6.94 107 ASP A O 1
ATOM 867 N N . LEU A 1 118 ? 18.969 1.276 1.112 1.00 6.56 108 LEU A N 1
ATOM 868 C CA . LEU A 1 118 ? 17.714 1.941 1.441 1.00 6.96 108 LEU A CA 1
ATOM 869 C C . LEU A 1 118 ? 17.463 3.031 0.405 1.00 7.15 108 LEU A C 1
ATOM 870 O O . LEU A 1 118 ? 18.335 3.861 0.157 1.00 7.24 108 LEU A O 1
ATOM 875 N N . SER A 1 119 ? 16.275 3.008 -0.204 1.00 7.78 109 SER A N 1
ATOM 876 C CA A SER A 1 119 ? 15.906 3.989 -1.218 0.50 7.91 109 SER A CA 1
ATOM 877 C CA B SER A 1 119 ? 15.908 4.003 -1.200 0.50 8.09 109 SER A CA 1
ATOM 878 C C A SER A 1 119 ? 14.654 4.756 -0.791 0.50 8.19 109 SER A C 1
ATOM 879 C C B SER A 1 119 ? 14.660 4.756 -0.760 0.50 8.26 109 SER A C 1
ATOM 880 O O A SER A 1 119 ? 13.605 4.153 -0.560 0.50 8.08 109 SER A O 1
ATOM 881 O O B SER A 1 119 ? 13.622 4.148 -0.498 0.50 8.15 109 SER A O 1
ATOM 886 N N . ALA A 1 120 ? 14.780 6.080 -0.679 1.00 8.13 110 ALA A N 1
ATOM 887 C CA . ALA A 1 120 ? 13.664 6.954 -0.308 1.00 8.53 110 ALA A CA 1
ATOM 888 C C . ALA A 1 120 ? 13.857 8.354 -0.893 1.00 8.65 110 ALA A C 1
ATOM 889 O O . ALA A 1 120 ? 13.490 9.360 -0.273 1.00 8.44 110 ALA A O 1
ATOM 891 N N . GLY A 1 121 ? 14.436 8.418 -2.088 1.00 8.98 111 GLY A N 1
ATOM 892 C CA . GLY A 1 121 ? 14.812 9.695 -2.669 1.00 8.91 111 GLY A CA 1
ATOM 893 C C . GLY A 1 121 ? 15.760 10.420 -1.735 1.00 9.22 111 GLY A C 1
ATOM 894 O O . GLY A 1 121 ? 16.567 9.795 -1.038 1.00 8.98 111 GLY A O 1
ATOM 895 N N . ALA A 1 122 ? 15.642 11.742 -1.695 1.00 9.45 112 ALA A N 1
ATOM 896 C CA . ALA A 1 122 ? 16.506 12.558 -0.854 1.00 9.82 112 ALA A CA 1
ATOM 897 C C . ALA A 1 122 ? 16.343 12.257 0.644 1.00 9.91 112 ALA A C 1
ATOM 898 O O . ALA A 1 122 ? 17.302 12.385 1.406 1.00 11.18 112 ALA A O 1
ATOM 900 N N . ALA A 1 123 ? 15.145 11.827 1.046 1.00 8.90 113 ALA A N 1
ATOM 901 C CA . ALA A 1 123 ? 14.854 11.485 2.445 1.00 8.01 113 ALA A CA 1
ATOM 902 C C . ALA A 1 123 ? 15.600 10.236 2.924 1.00 7.85 113 ALA A C 1
ATOM 903 O O . ALA A 1 123 ? 15.585 9.911 4.121 1.00 7.02 113 ALA A O 1
ATOM 905 N N . GLY A 1 124 ? 16.252 9.550 1.986 1.00 7.55 114 GLY A N 1
ATOM 906 C CA . GLY A 1 124 ? 16.983 8.329 2.274 1.00 7.60 114 GLY A CA 1
ATOM 907 C C . GLY A 1 124 ? 17.995 8.443 3.403 1.00 7.67 114 GLY A C 1
ATOM 908 O O . GLY A 1 124 ? 18.130 7.520 4.213 1.00 7.17 114 GLY A O 1
ATOM 909 N N . PHE A 1 125 ? 18.716 9.561 3.461 1.00 7.41 115 PHE A N 1
ATOM 910 C CA . PHE A 1 125 ? 19.706 9.739 4.525 1.00 7.51 115 PHE A CA 1
ATOM 911 C C . PHE A 1 125 ? 19.058 9.765 5.916 1.00 7.31 115 PHE A C 1
ATOM 912 O O . PHE A 1 125 ? 19.532 9.102 6.836 1.00 7.20 115 PHE A O 1
ATOM 920 N N . GLY A 1 126 ? 17.976 10.530 6.065 1.00 7.24 116 GLY A N 1
ATOM 921 C CA . GLY A 1 126 ? 17.294 10.634 7.346 1.00 7.06 116 GLY A CA 1
ATOM 922 C C . GLY A 1 126 ? 16.727 9.298 7.802 1.00 7.25 116 GLY A C 1
ATOM 923 O O . GLY A 1 126 ? 16.805 8.952 8.985 1.00 7.08 116 GLY A O 1
ATOM 924 N N . TYR A 1 127 ? 16.161 8.547 6.860 1.00 7.11 117 TYR A N 1
ATOM 925 C CA . TYR A 1 127 ? 15.622 7.218 7.154 1.00 7.03 117 TYR A CA 1
ATOM 926 C C . TYR A 1 127 ? 16.733 6.245 7.551 1.00 7.00 117 TYR A C 1
ATOM 927 O O . TYR A 1 127 ? 16.579 5.475 8.503 1.00 6.70 117 TYR A O 1
ATOM 936 N N . ALA A 1 128 ? 17.847 6.279 6.818 1.00 6.78 118 ALA A N 1
ATOM 937 C CA . ALA A 1 128 ? 18.960 5.367 7.093 1.00 6.54 118 ALA A CA 1
ATOM 938 C C . ALA A 1 128 ? 19.634 5.703 8.425 1.00 6.82 118 ALA A C 1
ATOM 939 O O . ALA A 1 128 ? 20.058 4.808 9.165 1.00 6.32 118 ALA A O 1
ATOM 941 N N . LEU A 1 129 ? 19.726 6.995 8.725 1.00 6.85 119 LEU A N 1
ATOM 942 C CA . LEU A 1 129 ? 20.306 7.433 9.985 1.00 7.18 119 LEU A CA 1
ATOM 943 C C . LEU A 1 129 ? 19.427 7.005 11.163 1.00 7.34 119 LEU A C 1
ATOM 944 O O . LEU A 1 129 ? 19.926 6.461 12.151 1.00 7.59 119 LEU A O 1
ATOM 949 N N . GLY A 1 130 ? 18.124 7.246 11.045 1.00 7.11 120 GLY A N 1
ATOM 950 C CA . GLY A 1 130 ? 17.158 6.795 12.032 1.00 7.28 120 GLY A CA 1
ATOM 951 C C . GLY A 1 130 ? 17.176 5.287 12.196 1.00 7.20 120 GLY A C 1
ATOM 952 O O . GLY A 1 130 ? 17.115 4.795 13.318 1.00 7.28 120 GLY A O 1
ATOM 953 N N . ALA A 1 131 ? 17.281 4.557 11.083 1.00 7.02 121 ALA A N 1
ATOM 954 C CA . ALA A 1 131 ? 17.312 3.091 11.119 1.00 7.01 121 ALA A CA 1
ATOM 955 C C . ALA A 1 131 ? 18.565 2.562 11.810 1.00 6.82 121 ALA A C 1
ATOM 956 O O . ALA A 1 131 ? 18.494 1.588 12.563 1.00 6.39 121 ALA A O 1
ATOM 958 N N . ALA A 1 132 ? 19.708 3.194 11.544 1.00 6.81 122 ALA A N 1
ATOM 959 C CA . ALA A 1 132 ? 20.959 2.805 12.200 1.00 6.84 122 ALA A CA 1
ATOM 960 C C . ALA A 1 132 ? 20.866 3.058 13.700 1.00 6.90 122 ALA A C 1
ATOM 961 O O . ALA A 1 132 ? 21.203 2.189 14.499 1.00 7.30 122 ALA A O 1
ATOM 963 N N . ALA A 1 133 ? 20.400 4.244 14.076 1.00 6.98 123 ALA A N 1
ATOM 964 C CA . ALA A 1 133 ? 20.187 4.566 15.486 1.00 7.17 123 ALA A CA 1
ATOM 965 C C . ALA A 1 133 ? 19.275 3.535 16.160 1.00 7.03 123 ALA A C 1
ATOM 966 O O . ALA A 1 133 ? 19.612 3.034 17.240 1.00 7.16 123 ALA A O 1
ATOM 968 N N . ASP A 1 134 ? 18.149 3.203 15.513 1.00 7.36 124 ASP A N 1
ATOM 969 C CA . ASP A 1 134 ? 17.181 2.230 16.047 1.00 7.89 124 ASP A CA 1
ATOM 970 C C . ASP A 1 134 ? 17.844 0.864 16.252 1.00 7.61 124 ASP A C 1
ATOM 971 O O . ASP A 1 134 ? 17.645 0.217 17.279 1.00 7.16 124 ASP A O 1
ATOM 976 N N . MET A 1 135 ? 18.608 0.429 15.249 1.00 7.61 125 MET A N 1
ATOM 977 C CA . MET A 1 135 ? 19.310 -0.855 15.300 1.00 7.26 125 MET A CA 1
ATOM 978 C C . MET A 1 135 ? 20.342 -0.908 16.424 1.00 7.16 125 MET A C 1
ATOM 979 O O . MET A 1 135 ? 20.403 -1.889 17.173 1.00 6.81 125 MET A O 1
ATOM 984 N N . ILE A 1 136 ? 21.138 0.154 16.548 1.00 7.03 126 ILE A N 1
ATOM 985 C CA . ILE A 1 136 ? 22.128 0.259 17.617 1.00 6.84 126 ILE A CA 1
ATOM 986 C C . ILE A 1 136 ? 21.472 0.223 19.014 1.00 7.10 126 ILE A C 1
ATOM 987 O O . ILE A 1 136 ? 21.894 -0.551 19.882 1.00 6.50 126 ILE A O 1
ATOM 992 N N . ARG A 1 137 ? 20.433 1.035 19.216 1.00 7.16 127 ARG A N 1
ATOM 993 C CA . ARG A 1 137 ? 19.722 1.068 20.503 1.00 7.47 127 ARG A CA 1
ATOM 994 C C . ARG A 1 137 ? 19.109 -0.294 20.828 1.00 7.64 127 ARG A C 1
ATOM 995 O O . ARG A 1 137 ? 19.051 -0.694 21.993 1.00 7.93 127 ARG A O 1
ATOM 1003 N N . GLY A 1 138 ? 18.658 -1.000 19.789 1.00 7.87 128 GLY A N 1
ATOM 1004 C CA . GLY A 1 138 ? 18.056 -2.316 19.939 1.00 8.26 128 GLY A CA 1
ATOM 1005 C C . GLY A 1 138 ? 19.049 -3.442 20.179 1.00 8.64 128 GLY A C 1
ATOM 1006 O O . GLY A 1 138 ? 18.653 -4.557 20.519 1.00 9.34 128 GLY A O 1
ATOM 1007 N N . GLY A 1 139 ? 20.336 -3.161 19.991 1.00 8.70 129 GLY A N 1
ATOM 1008 C CA . GLY A 1 139 ? 21.384 -4.129 20.266 1.00 8.93 129 GLY A CA 1
ATOM 1009 C C . GLY A 1 139 ? 21.820 -4.981 19.086 1.00 9.07 129 GLY A C 1
ATOM 1010 O O . GLY A 1 139 ? 22.609 -5.917 19.261 1.00 9.43 129 GLY A O 1
ATOM 1011 N N . GLY A 1 140 ? 21.313 -4.659 17.896 1.00 8.71 130 GLY A N 1
ATOM 1012 C CA . GLY A 1 140 ? 21.665 -5.367 16.673 1.00 8.70 130 GLY A CA 1
ATOM 1013 C C . GLY A 1 140 ? 23.021 -4.970 16.104 1.00 8.64 130 GLY A C 1
ATOM 1014 O O . GLY A 1 140 ? 23.539 -5.643 15.206 1.00 8.40 130 GLY A O 1
ATOM 1015 N N . ALA A 1 141 ? 23.580 -3.878 16.629 1.00 8.42 131 ALA A N 1
ATOM 1016 C CA . ALA A 1 141 ? 24.886 -3.357 16.233 1.00 8.58 131 ALA A CA 1
ATOM 1017 C C . ALA A 1 141 ? 25.380 -2.373 17.295 1.00 8.57 131 ALA A C 1
ATOM 1018 O O . ALA A 1 141 ? 24.576 -1.830 18.045 1.00 9.04 131 ALA A O 1
ATOM 1020 N N . ALA A 1 142 ? 26.691 -2.143 17.359 1.00 8.46 132 ALA A N 1
ATOM 1021 C CA . ALA A 1 142 ? 27.243 -1.123 18.258 1.00 8.17 132 ALA A CA 1
ATOM 1022 C C . ALA A 1 142 ? 27.666 0.141 17.508 1.00 8.18 132 ALA A C 1
ATOM 1023 O O . ALA A 1 142 ? 27.443 1.260 17.981 1.00 8.11 132 ALA A O 1
ATOM 1025 N N . THR A 1 143 ? 28.267 -0.051 16.334 1.00 8.12 133 THR A N 1
ATOM 1026 C CA . THR A 1 143 ? 28.767 1.038 15.501 1.00 7.89 133 THR A CA 1
ATOM 1027 C C . THR A 1 143 ? 28.430 0.718 14.054 1.00 7.91 133 THR A C 1
ATOM 1028 O O . THR A 1 143 ? 28.619 -0.413 13.602 1.00 7.85 133 THR A O 1
ATOM 1032 N N . MET A 1 144 ? 27.945 1.720 13.327 1.00 7.99 134 MET A N 1
ATOM 1033 C CA . MET A 1 144 ? 27.527 1.525 11.940 1.00 8.02 134 MET A CA 1
ATOM 1034 C C . MET A 1 144 ? 27.993 2.652 11.034 1.00 7.75 134 MET A C 1
ATOM 1035 O O . MET A 1 144 ? 28.251 3.768 11.492 1.00 8.10 134 MET A O 1
ATOM 1040 N N . LEU A 1 145 ? 28.104 2.339 9.747 1.00 6.95 135 LEU A N 1
ATOM 1041 C CA . LEU A 1 145 ? 28.322 3.335 8.714 1.00 6.90 135 LEU A CA 1
ATOM 1042 C C . LEU A 1 145 ? 26.994 3.580 8.020 1.00 6.59 135 LEU A C 1
ATOM 1043 O O . LEU A 1 145 ? 26.262 2.640 7.726 1.00 6.66 135 LEU A O 1
ATOM 1048 N N . VAL A 1 146 ? 26.678 4.847 7.786 1.00 6.42 136 VAL A N 1
ATOM 1049 C CA . VAL A 1 146 ? 25.509 5.224 6.993 1.00 6.28 136 VAL A CA 1
ATOM 1050 C C . VAL A 1 146 ? 26.040 6.142 5.908 1.00 6.22 136 VAL A C 1
ATOM 1051 O O . VAL A 1 146 ? 26.618 7.182 6.208 1.00 6.04 136 VAL A O 1
ATOM 1055 N N . VAL A 1 147 ? 25.860 5.748 4.649 1.00 6.48 137 VAL A N 1
ATOM 1056 C CA . VAL A 1 147 ? 26.426 6.506 3.540 1.00 6.65 137 VAL A CA 1
ATOM 1057 C C . VAL A 1 147 ? 25.368 6.845 2.491 1.00 6.66 137 VAL A C 1
ATOM 1058 O O . VAL A 1 147 ? 24.689 5.964 1.978 1.00 7.31 137 VAL A O 1
ATOM 1062 N N . GLY A 1 148 ? 25.225 8.134 2.210 1.00 6.97 138 GLY A N 1
ATOM 1063 C CA . GLY A 1 148 ? 24.387 8.594 1.118 1.00 6.98 138 GLY A CA 1
ATOM 1064 C C . GLY A 1 148 ? 25.270 8.770 -0.097 1.00 7.27 138 GLY A C 1
ATOM 1065 O O . GLY A 1 148 ? 26.340 9.373 -0.004 1.00 7.14 138 GLY A O 1
ATOM 1066 N N . THR A 1 149 ? 24.837 8.240 -1.237 1.00 6.87 139 THR A N 1
ATOM 1067 C CA . THR A 1 149 ? 25.632 8.327 -2.454 1.00 6.88 139 THR A CA 1
ATOM 1068 C C . THR A 1 149 ? 24.738 8.402 -3.691 1.00 7.03 139 THR A C 1
ATOM 1069 O O . THR A 1 149 ? 23.717 7.712 -3.777 1.00 6.40 139 THR A O 1
ATOM 1073 N N . GLU A 1 150 ? 25.111 9.253 -4.642 1.00 7.02 140 GLU A N 1
ATOM 1074 C CA . GLU A 1 150 ? 24.375 9.330 -5.898 1.00 7.62 140 GLU A CA 1
ATOM 1075 C C . GLU A 1 150 ? 25.288 9.583 -7.084 1.00 7.62 140 GLU A C 1
ATOM 1076 O O . GLU A 1 150 ? 26.153 10.458 -7.033 1.00 7.54 140 GLU A O 1
ATOM 1082 N N . LYS A 1 151 ? 25.079 8.810 -8.144 1.00 7.61 141 LYS A N 1
ATOM 1083 C CA . LYS A 1 151 ? 25.591 9.151 -9.461 1.00 7.53 141 LYS A CA 1
ATOM 1084 C C . LYS A 1 151 ? 24.386 9.462 -10.348 1.00 7.48 141 LYS A C 1
ATOM 1085 O O . LYS A 1 151 ? 23.890 8.603 -11.094 1.00 7.17 141 LYS A O 1
ATOM 1091 N N . LEU A 1 152 ? 23.900 10.696 -10.235 1.00 7.24 142 LEU A N 1
ATOM 1092 C CA . LEU A 1 152 ? 22.729 11.137 -10.980 1.00 7.11 142 LEU A CA 1
ATOM 1093 C C . LEU A 1 152 ? 23.021 11.512 -12.435 1.00 7.22 142 LEU A C 1
ATOM 1094 O O . LEU A 1 152 ? 22.131 11.424 -13.283 1.00 7.14 142 LEU A O 1
ATOM 1099 N N . SER A 1 153 ? 24.254 11.930 -12.720 1.00 7.17 143 SER A N 1
ATOM 1100 C CA . SER A 1 153 ? 24.597 12.471 -14.042 1.00 7.00 143 SER A CA 1
ATOM 1101 C C . SER A 1 153 ? 24.205 11.604 -15.252 1.00 6.73 143 SER A C 1
ATOM 1102 O O . SER A 1 153 ? 23.700 12.154 -16.235 1.00 6.50 143 SER A O 1
ATOM 1105 N N . PRO A 1 154 ? 24.419 10.279 -15.211 1.00 6.76 144 PRO A N 1
ATOM 1106 C CA . PRO A 1 154 ? 23.999 9.420 -16.329 1.00 7.14 144 PRO A CA 1
ATOM 1107 C C . PRO A 1 154 ? 22.487 9.376 -16.568 1.00 7.26 144 PRO A C 1
ATOM 1108 O O . PRO A 1 154 ? 22.071 8.896 -17.633 1.00 7.62 144 PRO A O 1
ATOM 1112 N N . THR A 1 155 ? 21.687 9.841 -15.608 1.00 7.44 145 THR A N 1
ATOM 1113 C CA . THR A 1 155 ? 20.228 9.827 -15.750 1.00 7.41 145 THR A CA 1
ATOM 1114 C C . THR A 1 155 ? 19.665 11.176 -16.178 1.00 7.39 145 THR A C 1
ATOM 1115 O O . THR A 1 155 ? 18.453 11.311 -16.353 1.00 7.62 145 THR A O 1
ATOM 1119 N N . ILE A 1 156 ? 20.542 12.166 -16.329 1.00 7.58 146 ILE A N 1
ATOM 1120 C CA . ILE A 1 156 ? 20.141 13.509 -16.728 1.00 7.70 146 ILE A CA 1
ATOM 1121 C C . ILE A 1 156 ? 20.014 13.600 -18.245 1.00 8.11 146 ILE A C 1
ATOM 1122 O O . ILE A 1 156 ? 20.909 13.181 -18.983 1.00 7.84 146 ILE A O 1
ATOM 1127 N N . ASP A 1 157 ? 18.885 14.143 -18.688 1.00 8.64 147 ASP A N 1
ATOM 1128 C CA . ASP A 1 157 ? 18.698 14.564 -20.066 1.00 9.83 147 ASP A CA 1
ATOM 1129 C C . ASP A 1 157 ? 19.237 15.987 -20.177 1.00 10.34 147 ASP A C 1
ATOM 1130 O O . ASP A 1 157 ? 18.633 16.924 -19.656 1.00 10.42 147 ASP A O 1
ATOM 1135 N N . MET A 1 158 ? 20.368 16.144 -20.862 1.00 11.55 148 MET A N 1
ATOM 1136 C CA . MET A 1 158 ? 21.067 17.431 -20.879 1.00 12.89 148 MET A CA 1
ATOM 1137 C C . MET A 1 158 ? 20.310 18.539 -21.628 1.00 13.02 148 MET A C 1
ATOM 1138 O O . MET A 1 158 ? 20.674 19.714 -21.535 1.00 12.94 148 MET A O 1
ATOM 1143 N N . TYR A 1 159 ? 19.250 18.155 -22.339 1.00 13.41 149 TYR A N 1
ATOM 1144 C CA . TYR A 1 159 ? 18.377 19.097 -23.039 1.00 14.15 149 TYR A CA 1
ATOM 1145 C C . TYR A 1 159 ? 17.126 19.472 -22.245 1.00 14.21 149 TYR A C 1
ATOM 1146 O O . TYR A 1 159 ? 16.333 20.306 -22.691 1.00 14.19 149 TYR A O 1
ATOM 1155 N N . ASP A 1 160 ? 16.948 18.856 -21.079 1.00 14.33 150 ASP A N 1
ATOM 1156 C CA . ASP A 1 160 ? 15.781 19.131 -20.247 1.00 14.78 150 ASP A CA 1
ATOM 1157 C C . ASP A 1 160 ? 15.990 20.425 -19.454 1.00 15.19 150 ASP A C 1
ATOM 1158 O O . ASP A 1 160 ? 16.661 20.431 -18.424 1.00 14.96 150 ASP A O 1
ATOM 1163 N N . ARG A 1 161 ? 15.396 21.513 -19.940 1.00 15.99 151 ARG A N 1
ATOM 1164 C CA . ARG A 1 161 ? 15.588 22.840 -19.347 1.00 16.75 151 ARG A CA 1
ATOM 1165 C C . ARG A 1 161 ? 14.891 23.011 -18.002 1.00 16.47 151 ARG A C 1
ATOM 1166 O O . ARG A 1 161 ? 14.867 24.111 -17.445 1.00 16.75 151 ARG A O 1
ATOM 1174 N N . GLY A 1 162 ? 14.333 21.916 -17.493 1.00 15.67 152 GLY A N 1
ATOM 1175 C CA . GLY A 1 162 ? 13.734 21.880 -16.172 1.00 15.20 152 GLY A CA 1
ATOM 1176 C C . GLY A 1 162 ? 14.651 21.366 -15.073 1.00 14.40 152 GLY A C 1
ATOM 1177 O O . GLY A 1 162 ? 14.480 21.748 -13.911 1.00 14.73 152 GLY A O 1
ATOM 1178 N N . ASN A 1 163 ? 15.621 20.511 -15.412 1.00 13.21 153 ASN A N 1
ATOM 1179 C CA . ASN A 1 163 ? 16.452 19.882 -14.377 1.00 12.20 153 ASN A CA 1
ATOM 1180 C C . ASN A 1 163 ? 17.914 19.539 -14.706 1.00 11.35 153 ASN A C 1
ATOM 1181 O O . ASN A 1 163 ? 18.633 19.035 -13.841 1.00 10.55 153 ASN A O 1
ATOM 1186 N N . CYS A 1 164 ? 18.353 19.784 -15.938 1.00 10.64 154 CYS A N 1
ATOM 1187 C CA . CYS A 1 164 ? 19.724 19.424 -16.319 1.00 10.48 154 CYS A CA 1
ATOM 1188 C C . CYS A 1 164 ? 20.801 20.148 -15.493 1.00 10.21 154 CYS A C 1
ATOM 1189 O O . CYS A 1 164 ? 21.923 19.656 -15.365 1.00 9.97 154 CYS A O 1
ATOM 1192 N N . PHE A 1 165 ? 20.435 21.288 -14.907 1.00 9.71 155 PHE A N 1
ATOM 1193 C CA . PHE A 1 165 ? 21.342 22.088 -14.077 1.00 9.60 155 PHE A CA 1
ATOM 1194 C C . PHE A 1 165 ? 21.123 21.844 -12.582 1.00 9.31 155 PHE A C 1
ATOM 1195 O O . PHE A 1 165 ? 21.780 22.467 -11.750 1.00 9.47 155 PHE A O 1
ATOM 1203 N N . ILE A 1 166 ? 20.202 20.942 -12.250 1.00 8.64 156 ILE A N 1
ATOM 1204 C CA . ILE A 1 166 ? 19.858 20.665 -10.854 1.00 8.61 156 ILE A CA 1
ATOM 1205 C C . ILE A 1 166 ? 20.682 19.520 -10.266 1.00 8.18 156 ILE A C 1
ATOM 1206 O O . ILE A 1 166 ? 21.347 19.697 -9.246 1.00 8.20 156 ILE A O 1
ATOM 1211 N N . PHE A 1 167 ? 20.627 18.351 -10.902 1.00 8.15 157 PHE A N 1
ATOM 1212 C CA . PHE A 1 167 ? 21.175 17.136 -10.292 1.00 8.01 157 PHE A CA 1
ATOM 1213 C C . PHE A 1 167 ? 22.679 16.973 -10.493 1.00 7.83 157 PHE A C 1
ATOM 1214 O O . PHE A 1 167 ? 23.248 17.463 -11.472 1.00 8.04 157 PHE A O 1
ATOM 1222 N N . ALA A 1 168 ? 23.313 16.263 -9.563 1.00 7.70 158 ALA A N 1
ATOM 1223 C CA . ALA A 1 168 ? 24.774 16.139 -9.536 1.00 8.04 158 ALA A CA 1
ATOM 1224 C C . ALA A 1 168 ? 25.210 14.912 -8.741 1.00 7.98 158 ALA A C 1
ATOM 1225 O O . ALA A 1 168 ? 24.368 14.163 -8.237 1.00 8.40 158 ALA A O 1
ATOM 1227 N N . ASP A 1 169 ? 26.520 14.717 -8.626 1.00 8.12 159 ASP A N 1
ATOM 1228 C CA . ASP A 1 169 ? 27.079 13.479 -8.085 1.00 7.85 159 ASP A CA 1
ATOM 1229 C C . ASP A 1 169 ? 27.905 13.728 -6.832 1.00 7.88 159 ASP A C 1
ATOM 1230 O O . ASP A 1 169 ? 28.504 14.798 -6.667 1.00 7.67 159 ASP A O 1
ATOM 1235 N N . GLY A 1 170 ? 27.967 12.712 -5.979 1.00 7.65 160 GLY A N 1
ATOM 1236 C CA . GLY A 1 170 ? 28.784 12.767 -4.782 1.00 7.59 160 GLY A CA 1
ATOM 1237 C C . GLY A 1 170 ? 28.352 11.745 -3.750 1.00 7.34 160 GLY A C 1
ATOM 1238 O O . GLY A 1 170 ? 27.329 11.067 -3.910 1.00 7.37 160 GLY A O 1
ATOM 1239 N N . ALA A 1 171 ? 29.138 11.631 -2.684 1.00 7.02 161 ALA A N 1
ATOM 1240 C CA . ALA A 1 171 ? 28.804 10.721 -1.591 1.00 7.09 161 ALA A CA 1
ATOM 1241 C C . ALA A 1 171 ? 29.374 11.225 -0.286 1.00 7.01 161 ALA A C 1
ATOM 1242 O O . ALA A 1 171 ? 30.427 11.874 -0.260 1.00 7.41 161 ALA A O 1
ATOM 1244 N N . ALA A 1 172 ? 28.682 10.915 0.801 1.00 6.63 162 ALA A N 1
ATOM 1245 C CA . ALA A 1 172 ? 29.160 11.265 2.125 1.00 6.59 162 ALA A CA 1
ATOM 1246 C C . ALA A 1 172 ? 28.606 10.285 3.139 1.00 6.41 162 ALA A C 1
ATOM 1247 O O . ALA A 1 172 ? 27.470 9.822 3.020 1.00 6.24 162 ALA A O 1
ATOM 1249 N N . ALA A 1 173 ? 29.434 9.953 4.122 1.00 6.34 163 ALA A N 1
ATOM 1250 C CA . ALA A 1 173 ? 29.116 8.910 5.081 1.00 6.67 163 ALA A CA 1
ATOM 1251 C C . ALA A 1 173 ? 29.274 9.435 6.496 1.00 6.73 163 ALA A C 1
ATOM 1252 O O . ALA A 1 173 ? 30.079 10.328 6.740 1.00 6.69 163 ALA A O 1
ATOM 1254 N N . VAL A 1 174 ? 28.507 8.869 7.424 1.00 6.71 164 VAL A N 1
ATOM 1255 C CA . VAL A 1 174 ? 28.708 9.150 8.841 1.00 7.01 164 VAL A CA 1
ATOM 1256 C C . VAL A 1 174 ? 28.991 7.866 9.600 1.00 6.98 164 VAL A C 1
ATOM 1257 O O . VAL A 1 174 ? 28.477 6.805 9.249 1.00 7.04 164 VAL A O 1
ATOM 1261 N N . VAL A 1 175 ? 29.833 7.954 10.622 1.00 7.21 165 VAL A N 1
ATOM 1262 C CA . VAL A 1 175 ? 29.976 6.849 11.558 1.00 7.29 165 VAL A CA 1
ATOM 1263 C C . VAL A 1 175 ? 29.004 7.121 12.698 1.00 7.71 165 VAL A C 1
ATOM 1264 O O . VAL A 1 175 ? 28.992 8.214 13.273 1.00 7.61 165 VAL A O 1
ATOM 1268 N N . VAL A 1 176 ? 28.177 6.125 13.002 1.00 7.82 166 VAL A N 1
ATOM 1269 C CA . VAL A 1 176 ? 27.179 6.228 14.066 1.00 7.87 166 VAL A CA 1
ATOM 1270 C C . VAL A 1 176 ? 27.550 5.250 15.174 1.00 7.97 166 VAL A C 1
ATOM 1271 O O . VAL A 1 176 ? 27.775 4.070 14.910 1.00 7.98 166 VAL A O 1
ATOM 1275 N N . GLY A 1 177 ? 27.611 5.725 16.413 1.00 8.05 167 GLY A N 1
ATOM 1276 C CA . GLY A 1 177 ? 27.982 4.849 17.516 1.00 8.33 167 GLY A CA 1
ATOM 1277 C C . GLY A 1 177 ? 27.581 5.359 18.882 1.00 8.65 167 GLY A C 1
ATOM 1278 O O . GLY A 1 177 ? 26.891 6.375 18.997 1.00 8.44 167 GLY A O 1
ATOM 1279 N N . GLU A 1 178 ? 28.008 4.648 19.924 1.00 9.27 168 GLU A N 1
ATOM 1280 C CA . GLU A 1 178 ? 27.691 5.058 21.286 1.00 10.18 168 GLU A CA 1
ATOM 1281 C C . GLU A 1 178 ? 28.380 6.376 21.617 1.00 10.51 168 GLU A C 1
ATOM 1282 O O . GLU A 1 178 ? 29.553 6.579 21.280 1.00 10.43 168 GLU A O 1
ATOM 1288 N N . THR A 1 179 ? 27.628 7.272 22.253 1.00 10.86 169 THR A N 1
ATOM 1289 C CA . THR A 1 179 ? 28.154 8.548 22.739 1.00 11.55 169 THR A CA 1
ATOM 1290 C C . THR A 1 179 ? 27.731 8.731 24.197 1.00 11.90 169 THR A C 1
ATOM 1291 O O . THR A 1 179 ? 26.748 8.125 24.629 1.00 11.60 169 THR A O 1
ATOM 1295 N N . PRO A 1 180 ? 28.471 9.550 24.949 1.00 12.54 170 PRO A N 1
ATOM 1296 C CA . PRO A 1 180 ? 28.131 9.858 26.348 1.00 12.92 170 PRO A CA 1
ATOM 1297 C C . PRO A 1 180 ? 26.693 10.363 26.531 1.00 13.25 170 PRO A C 1
ATOM 1298 O O . PRO A 1 180 ? 26.008 9.916 27.459 1.00 13.20 170 PRO A O 1
ATOM 1302 N N . PHE A 1 181 ? 26.251 11.269 25.658 1.00 13.23 171 PHE A N 1
ATOM 1303 C CA . PHE A 1 181 ? 24.896 11.814 25.705 1.00 13.36 171 PHE A CA 1
ATOM 1304 C C . PHE A 1 181 ? 24.207 11.635 24.355 1.00 12.74 171 PHE A C 1
ATOM 1305 O O . PHE A 1 181 ? 24.870 11.495 23.326 1.00 12.32 171 PHE A O 1
ATOM 1313 N N . GLN A 1 182 ? 22.877 11.635 24.373 1.00 12.01 172 GLN A N 1
ATOM 1314 C CA . GLN A 1 182 ? 22.084 11.431 23.161 1.00 11.25 172 GLN A CA 1
ATOM 1315 C C . GLN A 1 182 ? 22.482 12.400 22.048 1.00 10.73 172 GLN A C 1
ATOM 1316 O O . GLN A 1 182 ? 22.482 13.614 22.243 1.00 10.61 172 GLN A O 1
ATOM 1322 N N . GLY A 1 183 ? 22.833 11.846 20.889 1.00 10.28 173 GLY A N 1
ATOM 1323 C CA . GLY A 1 183 ? 23.275 12.636 19.751 1.00 9.88 173 GLY A CA 1
ATOM 1324 C C . GLY A 1 183 ? 22.363 12.592 18.530 1.00 9.57 173 GLY A C 1
ATOM 1325 O O . GLY A 1 183 ? 22.520 13.409 17.627 1.00 9.32 173 GLY A O 1
ATOM 1326 N N . ILE A 1 184 ? 21.433 11.639 18.484 1.00 9.16 174 ILE A N 1
ATOM 1327 C CA . ILE A 1 184 ? 20.454 11.573 17.387 1.00 9.21 174 ILE A CA 1
ATOM 1328 C C . ILE A 1 184 ? 19.024 11.592 17.920 1.00 8.97 174 ILE A C 1
ATOM 1329 O O . ILE A 1 184 ? 18.609 10.682 18.644 1.00 9.02 174 ILE A O 1
ATOM 1334 N N . GLY A 1 185 ? 18.280 12.630 17.542 1.00 8.61 175 GLY A N 1
ATOM 1335 C CA . GLY A 1 185 ? 16.908 12.809 17.978 1.00 8.59 175 GLY A CA 1
ATOM 1336 C C . GLY A 1 185 ? 15.963 11.841 17.288 1.00 8.46 175 GLY A C 1
ATOM 1337 O O . GLY A 1 185 ? 16.355 11.158 16.341 1.00 8.27 175 GLY A O 1
ATOM 1338 N N . PRO A 1 186 ? 14.724 11.768 17.765 1.00 8.77 176 PRO A N 1
ATOM 1339 C CA . PRO A 1 186 ? 13.726 10.880 17.161 1.00 8.66 176 PRO A CA 1
ATOM 1340 C C . PRO A 1 186 ? 13.488 11.228 15.697 1.00 8.81 176 PRO A C 1
ATOM 1341 O O . PRO A 1 186 ? 13.511 12.404 15.323 1.00 8.84 176 PRO A O 1
ATOM 1345 N N . THR A 1 187 ? 13.279 10.205 14.880 1.00 8.56 177 THR A N 1
ATOM 1346 C CA . THR A 1 187 ? 12.967 10.396 13.469 1.00 8.93 177 THR A CA 1
ATOM 1347 C C . THR A 1 187 ? 11.548 10.938 13.300 1.00 8.70 177 THR A C 1
ATOM 1348 O O . THR A 1 187 ? 10.601 10.428 13.908 1.00 8.60 177 THR A O 1
ATOM 1352 N N . VAL A 1 188 ? 11.416 11.979 12.486 1.00 8.17 178 VAL A N 1
ATOM 1353 C CA . VAL A 1 188 ? 10.110 12.464 12.043 1.00 8.41 178 VAL A CA 1
ATOM 1354 C C . VAL A 1 188 ? 10.060 12.273 10.536 1.00 8.36 178 VAL A C 1
ATOM 1355 O O . VAL A 1 188 ? 10.887 12.833 9.813 1.00 8.61 178 VAL A O 1
ATOM 1359 N N . ALA A 1 189 ? 9.110 11.470 10.064 1.00 7.84 179 ALA A N 1
ATOM 1360 C CA . ALA A 1 189 ? 9.066 11.125 8.646 1.00 7.80 179 ALA A CA 1
ATOM 1361 C C . ALA A 1 189 ? 7.649 10.911 8.128 1.00 7.80 179 ALA A C 1
ATOM 1362 O O . ALA A 1 189 ? 6.685 10.827 8.901 1.00 7.25 179 ALA A O 1
ATOM 1364 N N . GLY A 1 190 ? 7.529 10.838 6.808 1.00 7.82 180 GLY A N 1
ATOM 1365 C CA . GLY A 1 190 ? 6.237 10.669 6.173 1.00 8.42 180 GLY A CA 1
ATOM 1366 C C . GLY A 1 190 ? 6.392 10.778 4.678 1.00 9.28 180 GLY A C 1
ATOM 1367 O O . GLY A 1 190 ? 7.513 10.848 4.172 1.00 8.81 180 GLY A O 1
ATOM 1368 N N . SER A 1 191 ? 5.269 10.790 3.968 1.00 9.76 181 SER A N 1
ATOM 1369 C CA . SER A 1 191 ? 5.313 10.959 2.523 1.00 10.60 181 SER A CA 1
ATOM 1370 C C . SER A 1 191 ? 4.059 11.589 1.943 1.00 10.43 181 SER A C 1
ATOM 1371 O O . SER A 1 191 ? 3.115 11.910 2.664 1.00 10.12 181 SER A O 1
ATOM 1374 N N . ASP A 1 192 ? 4.091 11.792 0.633 1.00 10.20 182 ASP A N 1
ATOM 1375 C CA . ASP A 1 192 ? 2.890 12.044 -0.134 1.00 9.94 182 ASP A CA 1
ATOM 1376 C C . ASP A 1 192 ? 2.956 11.260 -1.441 1.00 9.93 182 ASP A C 1
ATOM 1377 O O . ASP A 1 192 ? 3.396 11.780 -2.468 1.00 9.82 182 ASP A O 1
ATOM 1382 N N . GLY A 1 193 ? 2.505 10.009 -1.384 1.00 10.06 183 GLY A N 1
ATOM 1383 C CA . GLY A 1 193 ? 2.504 9.113 -2.525 1.00 10.55 183 GLY A CA 1
ATOM 1384 C C . GLY A 1 193 ? 1.617 9.549 -3.681 1.00 10.79 183 GLY A C 1
ATOM 1385 O O . GLY A 1 193 ? 1.785 9.060 -4.798 1.00 10.81 183 GLY A O 1
ATOM 1386 N N . GLU A 1 194 ? 0.683 10.464 -3.420 1.00 11.13 184 GLU A N 1
ATOM 1387 C CA A GLU A 1 194 ? -0.202 10.975 -4.468 0.50 11.27 184 GLU A CA 1
ATOM 1388 C CA B GLU A 1 194 ? -0.203 10.976 -4.467 0.50 11.34 184 GLU A CA 1
ATOM 1389 C C A GLU A 1 194 ? 0.550 11.881 -5.439 0.50 11.11 184 GLU A C 1
ATOM 1390 C C B GLU A 1 194 ? 0.548 11.885 -5.437 0.50 11.15 184 GLU A C 1
ATOM 1391 O O A GLU A 1 194 ? 0.070 12.159 -6.541 0.50 11.03 184 GLU A O 1
ATOM 1392 O O B GLU A 1 194 ? 0.065 12.167 -6.537 0.50 11.07 184 GLU A O 1
ATOM 1403 N N . GLN A 1 195 ? 1.729 12.335 -5.021 1.00 10.85 185 GLN A N 1
ATOM 1404 C CA . GLN A 1 195 ? 2.584 13.161 -5.874 1.00 10.72 185 GLN A CA 1
ATOM 1405 C C . GLN A 1 195 ? 3.837 12.400 -6.293 1.00 10.11 185 GLN A C 1
ATOM 1406 O O . GLN A 1 195 ? 4.902 12.995 -6.496 1.00 9.92 185 GLN A O 1
ATOM 1412 N N . ALA A 1 196 ? 3.703 11.083 -6.447 1.00 10.14 186 ALA A N 1
ATOM 1413 C CA . ALA A 1 196 ? 4.841 10.239 -6.801 1.00 9.89 186 ALA A CA 1
ATOM 1414 C C . ALA A 1 196 ? 5.450 10.627 -8.154 1.00 10.01 186 ALA A C 1
ATOM 1415 O O . ALA A 1 196 ? 6.644 10.443 -8.361 1.00 9.66 186 ALA A O 1
ATOM 1417 N N . ASP A 1 197 ? 4.635 11.175 -9.059 1.00 9.98 187 ASP A N 1
ATOM 1418 C CA . ASP A 1 197 ? 5.135 11.590 -10.378 1.00 10.57 187 ASP A CA 1
ATOM 1419 C C . ASP A 1 197 ? 6.038 12.837 -10.382 1.00 9.76 187 ASP A C 1
ATOM 1420 O O . ASP A 1 197 ? 6.700 13.113 -11.384 1.00 9.81 187 ASP A O 1
ATOM 1425 N N . ALA A 1 198 ? 6.084 13.578 -9.272 1.00 9.20 188 ALA A N 1
ATOM 1426 C CA . ALA A 1 198 ? 6.813 14.855 -9.230 1.00 8.35 188 ALA A CA 1
ATOM 1427 C C . ALA A 1 198 ? 8.324 14.729 -9.461 1.00 8.27 188 ALA A C 1
ATOM 1428 O O . ALA A 1 198 ? 8.943 15.621 -10.062 1.00 8.03 188 ALA A O 1
ATOM 1430 N N . ILE A 1 199 ? 8.912 13.637 -8.972 1.00 7.74 189 ILE A N 1
ATOM 1431 C CA . ILE A 1 199 ? 10.310 13.304 -9.257 1.00 7.51 189 ILE A CA 1
ATOM 1432 C C . ILE A 1 199 ? 10.342 11.834 -9.641 1.00 7.30 189 ILE A C 1
ATOM 1433 O O . ILE A 1 199 ? 10.060 10.962 -8.817 1.00 7.36 189 ILE A O 1
ATOM 1438 N N . ARG A 1 200 ? 10.689 11.556 -10.889 1.00 7.29 190 ARG A N 1
ATOM 1439 C CA . ARG A 1 200 ? 10.572 10.193 -11.407 1.00 7.65 190 ARG A CA 1
ATOM 1440 C C . ARG A 1 200 ? 11.505 9.897 -12.572 1.00 7.51 190 ARG A C 1
ATOM 1441 O O . ARG A 1 200 ? 11.913 10.794 -13.311 1.00 7.83 190 ARG A O 1
ATOM 1449 N N . GLN A 1 201 ? 11.823 8.617 -12.723 1.00 7.59 191 GLN A N 1
ATOM 1450 C CA . GLN A 1 201 ? 12.303 8.068 -13.980 1.00 7.02 191 GLN A CA 1
ATOM 1451 C C . GLN A 1 201 ? 11.074 7.899 -14.879 1.00 7.11 191 GLN A C 1
ATOM 1452 O O . GLN A 1 201 ? 10.070 7.312 -14.465 1.00 6.97 191 GLN A O 1
ATOM 1458 N N . ASP A 1 202 ? 11.138 8.424 -16.098 1.00 6.91 192 ASP A N 1
ATOM 1459 C CA . ASP A 1 202 ? 9.933 8.516 -16.919 1.00 7.09 192 ASP A CA 1
ATOM 1460 C C . ASP A 1 202 ? 9.488 7.201 -17.557 1.00 7.08 192 ASP A C 1
ATOM 1461 O O . ASP A 1 202 ? 8.289 6.971 -17.723 1.00 7.68 192 ASP A O 1
ATOM 1466 N N . ILE A 1 203 ? 10.451 6.353 -17.908 1.00 6.55 193 ILE A N 1
ATOM 1467 C CA . ILE A 1 203 ? 10.168 5.055 -18.514 1.00 6.14 193 ILE A CA 1
ATOM 1468 C C . ILE A 1 203 ? 10.811 4.002 -17.628 1.00 6.12 193 ILE A C 1
ATOM 1469 O O . ILE A 1 203 ? 11.994 4.108 -17.313 1.00 5.91 193 ILE A O 1
ATOM 1474 N N . ASP A 1 204 ? 10.049 2.987 -17.222 1.00 5.93 194 ASP A N 1
ATOM 1475 C CA . ASP A 1 204 ? 10.625 1.951 -16.363 1.00 5.78 194 ASP A CA 1
ATOM 1476 C C . ASP A 1 204 ? 11.580 1.067 -17.161 1.00 5.59 194 ASP A C 1
ATOM 1477 O O . ASP A 1 204 ? 11.430 0.917 -18.372 1.00 4.86 194 ASP A O 1
ATOM 1482 N N . TRP A 1 205 ? 12.557 0.484 -16.471 1.00 5.59 195 TRP A N 1
ATOM 1483 C CA . TRP A 1 205 ? 13.646 -0.230 -17.137 1.00 5.87 195 TRP A CA 1
ATOM 1484 C C . TRP A 1 205 ? 13.196 -1.432 -17.964 1.00 6.21 195 TRP A C 1
ATOM 1485 O O . TRP A 1 205 ? 13.845 -1.771 -18.956 1.00 6.52 195 TRP A O 1
ATOM 1496 N N . ILE A 1 206 ? 12.103 -2.081 -17.561 1.00 6.42 196 ILE A N 1
ATOM 1497 C CA . ILE A 1 206 ? 11.612 -3.254 -18.300 1.00 6.35 196 ILE A CA 1
ATOM 1498 C C . ILE A 1 206 ? 10.906 -2.881 -19.603 1.00 6.44 196 ILE A C 1
ATOM 1499 O O . ILE A 1 206 ? 11.151 -3.501 -20.645 1.00 6.20 196 ILE A O 1
ATOM 1504 N N . THR A 1 207 ? 10.027 -1.884 -19.537 1.00 6.77 197 THR A N 1
ATOM 1505 C CA . THR A 1 207 ? 9.412 -1.317 -20.737 1.00 7.49 197 THR A CA 1
ATOM 1506 C C . THR A 1 207 ? 10.512 -0.918 -21.715 1.00 7.56 197 THR A C 1
ATOM 1507 O O . THR A 1 207 ? 10.430 -1.203 -22.916 1.00 7.77 197 THR A O 1
ATOM 1511 N N . PHE A 1 208 ? 11.552 -0.281 -21.185 1.00 7.58 198 PHE A N 1
ATOM 1512 C CA . PHE A 1 208 ? 12.710 0.094 -21.987 1.00 7.94 198 PHE A CA 1
ATOM 1513 C C . PHE A 1 208 ? 13.472 -1.121 -22.536 1.00 8.15 198 PHE A C 1
ATOM 1514 O O . PHE A 1 208 ? 13.831 -1.148 -23.712 1.00 8.45 198 PHE A O 1
ATOM 1522 N N . ALA A 1 209 ? 13.724 -2.114 -21.684 1.00 8.72 199 ALA A N 1
ATOM 1523 C CA . ALA A 1 209 ? 14.472 -3.308 -22.092 1.00 9.36 199 ALA A CA 1
ATOM 1524 C C . ALA A 1 209 ? 13.775 -4.071 -23.214 1.00 10.02 199 ALA A C 1
ATOM 1525 O O . ALA A 1 209 ? 14.430 -4.742 -24.017 1.00 9.71 199 ALA A O 1
ATOM 1527 N N . GLN A 1 210 ? 12.450 -3.952 -23.263 1.00 10.99 200 GLN A N 1
ATOM 1528 C CA . GLN A 1 210 ? 11.637 -4.605 -24.284 1.00 12.33 200 GLN A CA 1
ATOM 1529 C C . GLN A 1 210 ? 11.487 -3.757 -25.556 1.00 12.88 200 GLN A C 1
ATOM 1530 O O . GLN A 1 210 ? 10.900 -4.212 -26.544 1.00 12.71 200 GLN A O 1
ATOM 1536 N N . ASN A 1 211 ? 12.025 -2.536 -25.523 1.00 13.35 201 ASN A N 1
ATOM 1537 C CA . ASN A 1 211 ? 11.991 -1.610 -26.662 1.00 14.28 201 ASN A CA 1
ATOM 1538 C C . ASN A 1 211 ? 13.232 -0.685 -26.665 1.00 14.37 201 ASN A C 1
ATOM 1539 O O . ASN A 1 211 ? 13.106 0.544 -26.656 1.00 14.09 201 ASN A O 1
ATOM 1544 N N . PRO A 1 212 ? 14.427 -1.283 -26.700 1.00 14.72 202 PRO A N 1
ATOM 1545 C CA . PRO A 1 212 ? 15.677 -0.553 -26.413 1.00 15.27 202 PRO A CA 1
ATOM 1546 C C . PRO A 1 212 ? 16.062 0.458 -27.489 1.00 15.62 202 PRO A C 1
ATOM 1547 O O . PRO A 1 212 ? 16.760 1.430 -27.194 1.00 15.29 202 PRO A O 1
ATOM 1551 N N . SER A 1 213 A 15.607 0.227 -28.716 1.00 16.37 202 SER A N 1
ATOM 1552 C CA . SER A 1 213 A 15.891 1.130 -29.827 1.00 17.19 202 SER A CA 1
ATOM 1553 C C . SER A 1 213 A 14.948 2.324 -29.822 1.00 17.05 202 SER A C 1
ATOM 1554 O O . SER A 1 213 A 15.106 3.246 -30.621 1.00 17.45 202 SER A O 1
ATOM 1557 N N . GLY A 1 214 B 13.963 2.290 -28.924 1.00 17.09 202 GLY A N 1
ATOM 1558 C CA . GLY A 1 214 B 13.072 3.414 -28.704 1.00 16.41 202 GLY A CA 1
ATOM 1559 C C . GLY A 1 214 B 13.677 4.415 -27.725 1.00 16.14 202 GLY A C 1
ATOM 1560 O O . GLY A 1 214 B 14.871 4.352 -27.442 1.00 15.82 202 GLY A O 1
ATOM 1561 N N . PRO A 1 215 C 12.855 5.332 -27.212 1.00 15.81 202 PRO A N 1
ATOM 1562 C CA . PRO A 1 215 C 13.294 6.316 -26.209 1.00 15.81 202 PRO A CA 1
ATOM 1563 C C . PRO A 1 215 C 13.908 5.651 -24.972 1.00 15.17 202 PRO A C 1
ATOM 1564 O O . PRO A 1 215 C 13.424 4.607 -24.534 1.00 15.21 202 PRO A O 1
ATOM 1568 N N . ARG A 1 216 D 14.963 6.247 -24.424 1.00 14.28 202 ARG A N 1
ATOM 1569 C CA . ARG A 1 216 D 15.546 5.757 -23.174 1.00 13.29 202 ARG A CA 1
ATOM 1570 C C . ARG A 1 216 D 15.042 6.572 -21.970 1.00 12.13 202 ARG A C 1
ATOM 1571 O O . ARG A 1 216 D 14.578 7.704 -22.146 1.00 11.46 202 ARG A O 1
ATOM 1579 N N . PRO A 1 217 ? 15.115 6.003 -20.762 1.00 10.83 203 PRO A N 1
ATOM 1580 C CA . PRO A 1 217 ? 14.678 6.716 -19.553 1.00 10.13 203 PRO A CA 1
ATOM 1581 C C . PRO A 1 217 ? 15.618 7.829 -19.089 1.00 9.62 203 PRO A C 1
ATOM 1582 O O . PRO A 1 217 ? 16.844 7.732 -19.216 1.00 9.35 203 PRO A O 1
ATOM 1586 N N . PHE A 1 218 ? 15.015 8.885 -18.545 1.00 8.60 204 PHE A N 1
ATOM 1587 C CA . PHE A 1 218 ? 15.748 9.972 -17.899 1.00 8.14 204 PHE A CA 1
ATOM 1588 C C . PHE A 1 218 ? 14.985 10.396 -16.655 1.00 8.15 204 PHE A C 1
ATOM 1589 O O . PHE A 1 218 ? 13.789 10.140 -16.553 1.00 7.68 204 PHE A O 1
ATOM 1597 N N . VAL A 1 219 ? 15.676 11.053 -15.722 1.00 8.39 205 VAL A N 1
ATOM 1598 C CA . VAL A 1 219 ? 15.022 11.645 -14.557 1.00 9.06 205 VAL A CA 1
ATOM 1599 C C . VAL A 1 219 ? 14.222 12.884 -14.973 1.00 9.30 205 VAL A C 1
ATOM 1600 O O . VAL A 1 219 ? 14.696 13.725 -15.754 1.00 9.56 205 VAL A O 1
ATOM 1604 N N . ARG A 1 220 ? 12.998 12.974 -14.472 1.00 9.01 206 ARG A N 1
ATOM 1605 C CA . ARG A 1 220 ? 12.154 14.126 -14.739 1.00 9.74 206 ARG A CA 1
ATOM 1606 C C . ARG A 1 220 ? 11.745 14.755 -13.420 1.00 10.19 206 ARG A C 1
ATOM 1607 O O . ARG A 1 220 ? 11.539 14.056 -12.421 1.00 9.76 206 ARG A O 1
ATOM 1615 N N . LEU A 1 221 ? 11.656 16.079 -13.428 1.00 10.75 207 LEU A N 1
ATOM 1616 C CA . LEU A 1 221 ? 11.309 16.834 -12.238 1.00 11.29 207 LEU A CA 1
ATOM 1617 C C . LEU A 1 221 ? 10.195 17.817 -12.557 1.00 11.78 207 LEU A C 1
ATOM 1618 O O . LEU A 1 221 ? 10.300 18.624 -13.485 1.00 12.05 207 LEU A O 1
ATOM 1623 N N . GLU A 1 222 ? 9.108 17.725 -11.805 1.00 11.84 208 GLU A N 1
ATOM 1624 C CA . GLU A 1 222 ? 8.053 18.716 -11.890 1.00 12.14 208 GLU A CA 1
ATOM 1625 C C . GLU A 1 222 ? 8.372 19.739 -10.815 1.00 11.95 208 GLU A C 1
ATOM 1626 O O . GLU A 1 222 ? 7.888 19.644 -9.682 1.00 11.90 208 GLU A O 1
ATOM 1632 N N . GLY A 1 223 ? 9.225 20.692 -11.188 1.00 11.73 209 GLY A N 1
ATOM 1633 C CA . GLY A 1 223 ? 9.858 21.618 -10.259 1.00 11.53 209 GLY A CA 1
ATOM 1634 C C . GLY A 1 223 ? 8.915 22.393 -9.349 1.00 11.16 209 GLY A C 1
ATOM 1635 O O . GLY A 1 223 ? 9.051 22.310 -8.126 1.00 11.06 209 GLY A O 1
ATOM 1636 N N . PRO A 1 224 ? 7.984 23.156 -9.926 1.00 10.91 210 PRO A N 1
ATOM 1637 C CA . PRO A 1 224 ? 7.007 23.913 -9.127 1.00 10.53 210 PRO A CA 1
ATOM 1638 C C . PRO A 1 224 ? 6.208 23.074 -8.128 1.00 10.21 210 PRO A C 1
ATOM 1639 O O . PRO A 1 224 ? 5.990 23.543 -7.014 1.00 10.01 210 PRO A O 1
ATOM 1643 N N . ALA A 1 225 ? 5.786 21.869 -8.511 1.00 9.81 211 ALA A N 1
ATOM 1644 C CA . ALA A 1 225 ? 5.078 20.975 -7.592 1.00 9.43 211 ALA A CA 1
ATOM 1645 C C . ALA A 1 225 ? 5.917 20.643 -6.355 1.00 9.18 211 ALA A C 1
ATOM 1646 O O . ALA A 1 225 ? 5.425 20.696 -5.225 1.00 8.85 211 ALA A O 1
ATOM 1648 N N . VAL A 1 226 ? 7.183 20.302 -6.577 1.00 8.58 212 VAL A N 1
ATOM 1649 C CA . VAL A 1 226 ? 8.101 19.984 -5.483 1.00 8.98 212 VAL A CA 1
ATOM 1650 C C . VAL A 1 226 ? 8.411 21.229 -4.661 1.00 8.75 212 VAL A C 1
ATOM 1651 O O . VAL A 1 226 ? 8.433 21.184 -3.430 1.00 8.92 212 VAL A O 1
ATOM 1655 N N . PHE A 1 227 ? 8.644 22.338 -5.351 1.00 8.81 213 PHE A N 1
ATOM 1656 C CA . PHE A 1 227 ? 8.927 23.610 -4.695 1.00 9.26 213 PHE A CA 1
ATOM 1657 C C . PHE A 1 227 ? 7.797 23.951 -3.725 1.00 9.37 213 PHE A C 1
ATOM 1658 O O . PHE A 1 227 ? 8.030 24.166 -2.530 1.00 9.37 213 PHE A O 1
ATOM 1666 N N . ARG A 1 228 ? 6.571 23.962 -4.247 1.00 10.02 214 ARG A N 1
ATOM 1667 C CA . ARG A 1 228 ? 5.378 24.267 -3.462 1.00 10.76 214 ARG A CA 1
ATOM 1668 C C . ARG A 1 228 ? 5.243 23.363 -2.255 1.00 10.39 214 ARG A C 1
ATOM 1669 O O . ARG A 1 228 ? 5.027 23.834 -1.135 1.00 10.18 214 ARG A O 1
ATOM 1677 N N . TRP A 1 229 ? 5.358 22.058 -2.493 1.00 9.98 215 TRP A N 1
ATOM 1678 C CA . TRP A 1 229 ? 5.246 21.073 -1.421 1.00 10.05 215 TRP A CA 1
ATOM 1679 C C . TRP A 1 229 ? 6.289 21.314 -0.332 1.00 9.77 215 TRP A C 1
ATOM 1680 O O . TRP A 1 229 ? 5.941 21.489 0.833 1.00 10.12 215 TRP A O 1
ATOM 1691 N N . ALA A 1 230 ? 7.563 21.334 -0.720 1.00 9.56 216 ALA A N 1
ATOM 1692 C CA . ALA A 1 230 ? 8.651 21.480 0.246 1.00 9.74 216 ALA A CA 1
ATOM 1693 C C . ALA A 1 230 ? 8.579 22.798 1.021 1.00 10.14 216 ALA A C 1
ATOM 1694 O O . ALA A 1 230 ? 8.688 22.807 2.257 1.00 9.85 216 ALA A O 1
ATOM 1696 N N . ALA A 1 231 ? 8.376 23.899 0.300 1.00 10.30 217 ALA A N 1
ATOM 1697 C CA . ALA A 1 231 ? 8.337 25.229 0.912 1.00 11.12 217 ALA A CA 1
ATOM 1698 C C . ALA A 1 231 ? 7.203 25.377 1.923 1.00 11.45 217 ALA A C 1
ATOM 1699 O O . ALA A 1 231 ? 7.352 26.092 2.924 1.00 11.81 217 ALA A O 1
ATOM 1701 N N . PHE A 1 232 ? 6.078 24.711 1.660 1.00 11.66 218 PHE A N 1
ATOM 1702 C CA . PHE A 1 232 ? 4.889 24.816 2.511 1.00 12.12 218 PHE A CA 1
ATOM 1703 C C . PHE A 1 232 ? 4.805 23.786 3.627 1.00 11.69 218 PHE A C 1
ATOM 1704 O O . PHE A 1 232 ? 4.150 24.039 4.639 1.00 11.55 218 PHE A O 1
ATOM 1712 N N . LYS A 1 233 ? 5.437 22.626 3.446 1.00 11.03 219 LYS A N 1
ATOM 1713 C CA . LYS A 1 233 ? 5.255 21.508 4.381 1.00 10.36 219 LYS A CA 1
ATOM 1714 C C . LYS A 1 233 ? 6.446 21.192 5.291 1.00 10.08 219 LYS A C 1
ATOM 1715 O O . LYS A 1 233 ? 6.269 20.578 6.349 1.00 9.63 219 LYS A O 1
ATOM 1721 N N . MET A 1 234 ? 7.650 21.595 4.892 1.00 9.75 220 MET A N 1
ATOM 1722 C CA . MET A 1 234 ? 8.844 21.195 5.641 1.00 9.58 220 MET A CA 1
ATOM 1723 C C . MET A 1 234 ? 9.055 21.974 6.938 1.00 9.76 220 MET A C 1
ATOM 1724 O O . MET A 1 234 ? 9.723 21.486 7.851 1.00 10.13 220 MET A O 1
ATOM 1729 N N . GLY A 1 235 ? 8.461 23.164 7.031 1.00 10.14 221 GLY A N 1
ATOM 1730 C CA . GLY A 1 235 ? 8.498 23.941 8.261 1.00 10.25 221 GLY A CA 1
ATOM 1731 C C . GLY A 1 235 ? 7.858 23.195 9.422 1.00 10.55 221 GLY A C 1
ATOM 1732 O O . GLY A 1 235 ? 8.408 23.144 10.528 1.00 10.52 221 GLY A O 1
ATOM 1733 N N . ASP A 1 236 ? 6.694 22.607 9.163 1.00 10.60 222 ASP A N 1
ATOM 1734 C CA . ASP A 1 236 ? 5.991 21.798 10.147 1.00 11.14 222 ASP A CA 1
ATOM 1735 C C . ASP A 1 236 ? 6.798 20.560 10.497 1.00 10.46 222 ASP A C 1
ATOM 1736 O O . ASP A 1 236 ? 6.853 20.156 11.654 1.00 10.36 222 ASP A O 1
ATOM 1741 N N . VAL A 1 237 ? 7.425 19.962 9.487 1.00 9.69 223 VAL A N 1
ATOM 1742 C CA . VAL A 1 237 ? 8.278 18.802 9.706 1.00 9.32 223 VAL A CA 1
ATOM 1743 C C . VAL A 1 237 ? 9.427 19.163 10.643 1.00 9.11 223 VAL A C 1
ATOM 1744 O O . VAL A 1 237 ? 9.699 18.432 11.592 1.00 9.53 223 VAL A O 1
ATOM 1748 N N . GLY A 1 238 ? 10.081 20.293 10.374 1.00 8.88 224 GLY A N 1
ATOM 1749 C CA . GLY A 1 238 ? 11.125 20.818 11.245 1.00 8.56 224 GLY A CA 1
ATOM 1750 C C . GLY A 1 238 ? 10.663 21.007 12.682 1.00 8.86 224 GLY A C 1
ATOM 1751 O O . GLY A 1 238 ? 11.343 20.580 13.617 1.00 8.52 224 GLY A O 1
ATOM 1752 N N . ARG A 1 239 ? 9.504 21.643 12.858 1.00 8.88 225 ARG A N 1
ATOM 1753 C CA . ARG A 1 239 ? 8.939 21.860 14.193 1.00 9.05 225 ARG A CA 1
ATOM 1754 C C . ARG A 1 239 ? 8.653 20.551 14.924 1.00 9.02 225 ARG A C 1
ATOM 1755 O O . ARG A 1 239 ? 8.894 20.444 16.122 1.00 9.05 225 ARG A O 1
ATOM 1763 N N . ARG A 1 240 ? 8.155 19.558 14.192 1.00 8.82 226 ARG A N 1
ATOM 1764 C CA . ARG A 1 240 ? 7.899 18.242 14.764 1.00 9.16 226 ARG A CA 1
ATOM 1765 C C . ARG A 1 240 ? 9.204 17.572 15.201 1.00 8.84 226 ARG A C 1
ATOM 1766 O O . ARG A 1 240 ? 9.251 16.936 16.255 1.00 8.83 226 ARG A O 1
ATOM 1774 N N . ALA A 1 241 ? 10.253 17.715 14.392 1.00 8.62 227 ALA A N 1
ATOM 1775 C CA . ALA A 1 241 ? 11.560 17.132 14.725 1.00 8.61 227 ALA A CA 1
ATOM 1776 C C . ALA A 1 241 ? 12.190 17.787 15.949 1.00 8.65 227 ALA A C 1
ATOM 1777 O O . ALA A 1 241 ? 12.744 17.098 16.813 1.00 8.96 227 ALA A O 1
ATOM 1779 N N . MET A 1 242 ? 12.097 19.113 16.028 1.00 8.65 228 MET A N 1
ATOM 1780 C CA . MET A 1 242 ? 12.603 19.841 17.189 1.00 8.92 228 MET A CA 1
ATOM 1781 C C . MET A 1 242 ? 11.798 19.499 18.440 1.00 9.19 228 MET A C 1
ATOM 1782 O O . MET A 1 242 ? 12.375 19.249 19.495 1.00 9.49 228 MET A O 1
ATOM 1787 N N . ASP A 1 243 ? 10.470 19.462 18.308 1.00 9.23 229 ASP A N 1
ATOM 1788 C CA . ASP A 1 243 ? 9.598 19.049 19.408 0.65 9.55 229 ASP A CA 1
ATOM 1789 C C . ASP A 1 243 ? 9.972 17.655 19.920 0.65 9.07 229 ASP A C 1
ATOM 1790 O O . ASP A 1 243 ? 10.133 17.460 21.123 0.65 8.12 229 ASP A O 1
ATOM 1795 N N . ALA A 1 244 ? 10.130 16.703 18.998 1.00 8.91 230 ALA A N 1
ATOM 1796 C CA . ALA A 1 244 ? 10.455 15.319 19.357 1.00 8.81 230 ALA A CA 1
ATOM 1797 C C . ALA A 1 244 ? 11.809 15.209 20.060 1.00 8.73 230 ALA A C 1
ATOM 1798 O O . ALA A 1 244 ? 11.993 14.367 20.948 1.00 8.06 230 ALA A O 1
ATOM 1800 N N . ALA A 1 245 ? 12.746 16.070 19.664 1.00 8.37 231 ALA A N 1
ATOM 1801 C CA . ALA A 1 245 ? 14.076 16.110 20.265 1.00 8.75 231 ALA A CA 1
ATOM 1802 C C . ALA A 1 245 ? 14.091 16.942 21.547 1.00 9.24 231 ALA A C 1
ATOM 1803 O O . ALA A 1 245 ? 15.102 16.979 22.259 1.00 9.10 231 ALA A O 1
ATOM 1805 N N . GLY A 1 246 ? 12.974 17.613 21.831 1.00 9.42 232 GLY A N 1
ATOM 1806 C CA . GLY A 1 246 ? 12.840 18.420 23.035 1.00 10.64 232 GLY A CA 1
ATOM 1807 C C . GLY A 1 246 ? 13.676 19.685 23.006 1.00 11.14 232 GLY A C 1
ATOM 1808 O O . GLY A 1 246 ? 14.187 20.136 24.038 1.00 11.55 232 GLY A O 1
ATOM 1809 N N . VAL A 1 247 ? 13.829 20.254 21.816 1.00 11.40 233 VAL A N 1
ATOM 1810 C CA . VAL A 1 247 ? 14.607 21.477 21.644 1.00 11.37 233 VAL A CA 1
ATOM 1811 C C . VAL A 1 247 ? 13.724 22.576 21.054 1.00 11.78 233 VAL A C 1
ATOM 1812 O O . VAL A 1 247 ? 12.791 22.295 20.291 1.00 11.63 233 VAL A O 1
ATOM 1816 N N . ARG A 1 248 ? 14.003 23.818 21.445 1.00 11.50 234 ARG A N 1
ATOM 1817 C CA . ARG A 1 248 ? 13.302 24.983 20.914 1.00 11.68 234 ARG A CA 1
ATOM 1818 C C . ARG A 1 248 ? 13.989 25.449 19.639 1.00 11.47 234 ARG A C 1
ATOM 1819 O O . ARG A 1 248 ? 15.207 25.287 19.505 1.00 11.30 234 ARG A O 1
ATOM 1827 N N . PRO A 1 249 ? 13.233 26.034 18.707 1.00 11.56 235 PRO A N 1
ATOM 1828 C CA . PRO A 1 249 ? 13.824 26.582 17.480 1.00 11.80 235 PRO A CA 1
ATOM 1829 C C . PRO A 1 249 ? 15.065 27.443 17.741 1.00 11.95 235 PRO A C 1
ATOM 1830 O O . PRO A 1 249 ? 16.024 27.352 16.972 1.00 11.93 235 PRO A O 1
ATOM 1834 N N . ASP A 1 250 ? 15.055 28.247 18.806 1.00 12.16 236 ASP A N 1
ATOM 1835 C CA . ASP A 1 250 ? 16.185 29.137 19.088 1.00 12.52 236 ASP A CA 1
ATOM 1836 C C . ASP A 1 250 ? 17.420 28.424 19.655 1.00 12.01 236 ASP A C 1
ATOM 1837 O O . ASP A 1 250 ? 18.438 29.055 19.923 1.00 11.79 236 ASP A O 1
ATOM 1842 N N . GLN A 1 251 ? 17.330 27.107 19.818 1.00 11.60 237 GLN A N 1
ATOM 1843 C CA . GLN A 1 251 ? 18.463 26.321 20.304 1.00 11.21 237 GLN A CA 1
ATOM 1844 C C . GLN A 1 251 ? 19.252 25.662 19.166 1.00 10.73 237 GLN A C 1
ATOM 1845 O O . GLN A 1 251 ? 20.368 25.176 19.375 1.00 10.41 237 GLN A O 1
ATOM 1851 N N . ILE A 1 252 ? 18.675 25.662 17.966 1.00 10.04 238 ILE A N 1
ATOM 1852 C CA . ILE A 1 252 ? 19.356 25.128 16.784 1.00 9.78 238 ILE A CA 1
ATOM 1853 C C . ILE A 1 252 ? 20.523 26.039 16.385 1.00 9.77 238 ILE A C 1
ATOM 1854 O O . ILE A 1 252 ? 20.359 27.250 16.238 1.00 10.09 238 ILE A O 1
ATOM 1859 N N . ASP A 1 253 ? 21.707 25.452 16.246 1.00 9.61 239 ASP A N 1
ATOM 1860 C CA . ASP A 1 253 ? 22.893 26.204 15.834 1.00 9.28 239 ASP A CA 1
ATOM 1861 C C . ASP A 1 253 ? 23.081 26.157 14.327 1.00 8.97 239 ASP A C 1
ATOM 1862 O O . ASP A 1 253 ? 23.591 27.105 13.725 1.00 8.57 239 ASP A O 1
ATOM 1867 N N . VAL A 1 254 ? 22.684 25.031 13.739 1.00 8.66 240 VAL A N 1
ATOM 1868 C CA . VAL A 1 254 ? 22.957 24.720 12.344 1.00 8.87 240 VAL A CA 1
ATOM 1869 C C . VAL A 1 254 ? 21.706 24.105 11.701 1.00 8.50 240 VAL A C 1
ATOM 1870 O O . VAL A 1 254 ? 21.095 23.201 12.267 1.00 8.50 240 VAL A O 1
ATOM 1874 N N . PHE A 1 255 ? 21.331 24.614 10.529 1.00 8.54 241 PHE A N 1
ATOM 1875 C CA . PHE A 1 255 ? 20.203 24.077 9.764 1.00 8.31 241 PHE A CA 1
ATOM 1876 C C . PHE A 1 255 ? 20.738 23.407 8.501 1.00 8.52 241 PHE A C 1
ATOM 1877 O O . PHE A 1 255 ? 21.416 24.045 7.695 1.00 8.69 241 PHE A O 1
ATOM 1885 N N . VAL A 1 256 ? 20.452 22.116 8.347 1.00 8.27 242 VAL A N 1
ATOM 1886 C CA . VAL A 1 256 ? 20.896 21.371 7.166 1.00 8.61 242 VAL A CA 1
ATOM 1887 C C . VAL A 1 256 ? 19.713 20.746 6.417 1.00 8.19 242 VAL A C 1
ATOM 1888 O O . VAL A 1 256 ? 19.458 19.546 6.548 1.00 8.70 242 VAL A O 1
ATOM 1892 N N . PRO A 1 257 ? 18.990 21.539 5.627 1.00 8.39 243 PRO A N 1
ATOM 1893 C CA . PRO A 1 257 ? 17.965 20.958 4.759 1.00 8.23 243 PRO A CA 1
ATOM 1894 C C . PRO A 1 257 ? 18.642 20.307 3.565 1.00 8.51 243 PRO A C 1
ATOM 1895 O O . PRO A 1 257 ? 19.776 20.664 3.222 1.00 8.46 243 PRO A O 1
ATOM 1899 N N . HIS A 1 258 ? 17.961 19.338 2.968 1.00 8.45 244 HIS A N 1
ATOM 1900 C CA . HIS A 1 258 ? 18.360 18.780 1.683 1.00 8.84 244 HIS A CA 1
ATOM 1901 C C . HIS A 1 258 ? 18.622 19.920 0.687 1.00 8.59 244 HIS A C 1
ATOM 1902 O O . HIS A 1 258 ? 17.841 20.869 0.588 1.00 9.21 244 HIS A O 1
ATOM 1909 N N . GLN A 1 259 ? 19.740 19.840 -0.026 1.00 8.40 245 GLN A N 1
ATOM 1910 C CA . GLN A 1 259 ? 20.129 20.902 -0.949 1.00 8.21 245 GLN A CA 1
ATOM 1911 C C . GLN A 1 259 ? 19.428 20.748 -2.298 1.00 8.47 245 GLN A C 1
ATOM 1912 O O . GLN A 1 259 ? 20.058 20.453 -3.318 1.00 8.58 245 GLN A O 1
ATOM 1918 N N . ALA A 1 260 ? 18.113 20.968 -2.298 1.00 8.46 246 ALA A N 1
ATOM 1919 C CA . ALA A 1 260 ? 17.302 20.825 -3.507 1.00 8.67 246 ALA A CA 1
ATOM 1920 C C . ALA A 1 260 ? 17.328 22.087 -4.365 1.00 8.69 246 ALA A C 1
ATOM 1921 O O . ALA A 1 260 ? 17.425 22.020 -5.595 1.00 8.27 246 ALA A O 1
ATOM 1923 N N . ASN A 1 261 ? 17.218 23.228 -3.693 1.00 8.87 247 ASN A N 1
ATOM 1924 C CA . ASN A 1 261 ? 17.022 24.534 -4.317 1.00 9.13 247 ASN A CA 1
ATOM 1925 C C . ASN A 1 261 ? 17.224 25.576 -3.220 1.00 9.35 247 ASN A C 1
ATOM 1926 O O . ASN A 1 261 ? 16.625 25.467 -2.147 1.00 9.32 247 ASN A O 1
ATOM 1931 N N . SER A 1 262 ? 18.083 26.565 -3.465 1.00 9.71 248 SER A N 1
ATOM 1932 C CA . SER A 1 262 ? 18.418 27.552 -2.430 1.00 9.89 248 SER A CA 1
ATOM 1933 C C . SER A 1 262 ? 17.206 28.383 -2.002 1.00 9.85 248 SER A C 1
ATOM 1934 O O . SER A 1 262 ? 17.084 28.766 -0.839 1.00 9.47 248 SER A O 1
ATOM 1937 N N . ARG A 1 263 ? 16.319 28.663 -2.951 1.00 9.85 249 ARG A N 1
ATOM 1938 C CA . ARG A 1 263 ? 15.140 29.480 -2.671 1.00 10.32 249 ARG A CA 1
ATOM 1939 C C . ARG A 1 263 ? 14.141 28.748 -1.779 1.00 10.21 249 ARG A C 1
ATOM 1940 O O . ARG A 1 263 ? 13.527 29.367 -0.903 1.00 9.72 249 ARG A O 1
ATOM 1948 N N . ILE A 1 264 ? 13.998 27.433 -1.981 1.00 9.92 250 ILE A N 1
ATOM 1949 C CA . ILE A 1 264 ? 13.166 26.617 -1.083 1.00 9.97 250 ILE A CA 1
ATOM 1950 C C . ILE A 1 264 ? 13.706 26.710 0.345 1.00 10.01 250 ILE A C 1
ATOM 1951 O O . ILE A 1 264 ? 12.962 26.987 1.289 1.00 9.63 250 ILE A O 1
ATOM 1956 N N . ASN A 1 265 ? 15.013 26.491 0.485 1.00 9.82 251 ASN A N 1
ATOM 1957 C CA . ASN A 1 265 ? 15.649 26.466 1.794 1.00 10.26 251 ASN A CA 1
ATOM 1958 C C . ASN A 1 265 ? 15.636 27.810 2.500 1.00 10.72 251 ASN A C 1
ATOM 1959 O O . ASN A 1 265 ? 15.457 27.866 3.716 1.00 11.15 251 ASN A O 1
ATOM 1964 N N . GLU A 1 266 ? 15.774 28.891 1.732 1.00 11.22 252 GLU A N 1
ATOM 1965 C CA . GLU A 1 266 ? 15.660 30.244 2.280 1.00 11.89 252 GLU A CA 1
ATOM 1966 C C . GLU A 1 266 ? 14.263 30.497 2.846 1.00 11.51 252 GLU A C 1
ATOM 1967 O O . GLU A 1 266 ? 14.113 31.136 3.890 1.00 11.18 252 GLU A O 1
ATOM 1973 N N . LEU A 1 267 ? 13.247 30.003 2.142 1.00 11.11 253 LEU A N 1
ATOM 1974 C CA . LEU A 1 267 ? 11.867 30.119 2.601 1.00 11.19 253 LEU A CA 1
ATOM 1975 C C . LEU A 1 267 ? 11.637 29.312 3.878 1.00 11.03 253 LEU A C 1
ATOM 1976 O O . LEU A 1 267 ? 10.908 29.751 4.774 1.00 10.90 253 LEU A O 1
ATOM 1981 N N . LEU A 1 268 ? 12.268 28.140 3.958 1.00 10.65 254 LEU A N 1
ATOM 1982 C CA . LEU A 1 268 ? 12.200 27.314 5.164 1.00 10.84 254 LEU A CA 1
ATOM 1983 C C . LEU A 1 268 ? 12.842 28.004 6.370 1.00 11.02 254 LEU A C 1
ATOM 1984 O O . LEU A 1 268 ? 12.294 27.965 7.467 1.00 10.91 254 LEU A O 1
ATOM 1989 N N . VAL A 1 269 ? 13.994 28.638 6.161 1.00 11.19 255 VAL A N 1
ATOM 1990 C CA . VAL A 1 269 ? 14.648 29.415 7.220 1.00 11.68 255 VAL A CA 1
ATOM 1991 C C . VAL A 1 269 ? 13.675 30.469 7.760 1.00 11.90 255 VAL A C 1
ATOM 1992 O O . VAL A 1 269 ? 13.520 30.623 8.973 1.00 12.09 255 VAL A O 1
ATOM 1996 N N . LYS A 1 270 ? 13.008 31.171 6.850 1.00 12.32 256 LYS A N 1
ATOM 1997 C CA . LYS A 1 270 ? 12.069 32.226 7.237 1.00 13.20 256 LYS A CA 1
ATOM 1998 C C . LYS A 1 270 ? 10.810 31.697 7.914 1.00 13.00 256 LYS A C 1
ATOM 1999 O O . LYS A 1 270 ? 10.120 32.447 8.603 1.00 13.25 256 LYS A O 1
ATOM 2005 N N . ASN A 1 271 ? 10.518 30.414 7.727 1.00 12.88 257 ASN A N 1
ATOM 2006 C CA . ASN A 1 271 ? 9.354 29.798 8.360 1.00 12.87 257 ASN A CA 1
ATOM 2007 C C . ASN A 1 271 ? 9.668 29.172 9.718 1.00 12.83 257 ASN A C 1
ATOM 2008 O O . ASN A 1 271 ? 8.778 29.022 10.553 1.00 12.38 257 ASN A O 1
ATOM 2013 N N . LEU A 1 272 ? 10.937 28.830 9.941 1.00 12.73 258 LEU A N 1
ATOM 2014 C CA . LEU A 1 272 ? 11.321 27.977 11.070 1.00 13.02 258 LEU A CA 1
ATOM 2015 C C . LEU A 1 272 ? 11.631 28.684 12.390 1.00 13.13 258 LEU A C 1
ATOM 2016 O O . LEU A 1 272 ? 11.844 28.022 13.413 1.00 13.23 258 LEU A O 1
ATOM 2021 N N . GLN A 1 273 ? 11.658 30.016 12.364 1.00 13.15 259 GLN A N 1
ATOM 2022 C CA . GLN A 1 273 ? 11.897 30.834 13.557 1.00 13.67 259 GLN A CA 1
ATOM 2023 C C . GLN A 1 273 ? 13.243 30.543 14.226 1.00 13.98 259 GLN A C 1
ATOM 2024 O O . GLN A 1 273 ? 13.331 30.503 15.450 1.00 13.35 259 GLN A O 1
ATOM 2030 N N . LEU A 1 274 ? 14.285 30.340 13.422 1.00 14.29 260 LEU A N 1
ATOM 2031 C CA . LEU A 1 274 ? 15.621 30.106 13.968 1.00 14.84 260 LEU A CA 1
ATOM 2032 C C . LEU A 1 274 ? 16.257 31.424 14.398 1.00 15.19 260 LEU A C 1
ATOM 2033 O O . LEU A 1 274 ? 15.792 32.497 14.006 1.00 15.37 260 LEU A O 1
ATOM 2038 N N . ARG A 1 275 ? 17.308 31.339 15.215 1.00 15.33 261 ARG A N 1
ATOM 2039 C CA . ARG A 1 275 ? 18.089 32.514 15.602 1.00 15.67 261 ARG A CA 1
ATOM 2040 C C . ARG A 1 275 ? 18.604 33.231 14.356 1.00 15.81 261 ARG A C 1
ATOM 2041 O O . ARG A 1 275 ? 18.944 32.578 13.366 1.00 15.50 261 ARG A O 1
ATOM 2049 N N . PRO A 1 276 ? 18.666 34.564 14.395 1.00 16.17 262 PRO A N 1
ATOM 2050 C CA . PRO A 1 276 ? 19.304 35.332 13.322 1.00 16.38 262 PRO A CA 1
ATOM 2051 C C . PRO A 1 276 ? 20.701 34.809 12.961 1.00 16.54 262 PRO A C 1
ATOM 2052 O O . PRO A 1 276 ? 21.064 34.855 11.781 1.00 16.50 262 PRO A O 1
ATOM 2056 N N . ASP A 1 277 ? 21.456 34.317 13.946 1.00 16.23 263 ASP A N 1
ATOM 2057 C CA . ASP A 1 277 ? 22.823 33.846 13.703 1.00 16.49 263 ASP A CA 1
ATOM 2058 C C . ASP A 1 277 ? 22.952 32.337 13.439 1.00 16.10 263 ASP A C 1
ATOM 2059 O O . ASP A 1 277 ? 24.062 31.797 13.410 1.00 15.68 263 ASP A O 1
ATOM 2064 N N . ALA A 1 278 A 21.820 31.662 13.235 1.00 15.70 263 ALA A N 1
ATOM 2065 C CA . ALA A 1 278 A 21.840 30.236 12.903 1.00 15.19 263 ALA A CA 1
ATOM 2066 C C . ALA A 1 278 A 22.578 30.024 11.579 1.00 14.86 263 ALA A C 1
ATOM 2067 O O . ALA A 1 278 A 22.370 30.774 10.628 1.00 14.73 263 ALA A O 1
ATOM 2069 N N . VAL A 1 279 ? 23.457 29.024 11.543 1.00 13.74 264 VAL A N 1
ATOM 2070 C CA . VAL A 1 279 ? 24.220 28.679 10.340 1.00 13.42 264 VAL A CA 1
ATOM 2071 C C . VAL A 1 279 ? 23.378 27.776 9.427 1.00 12.94 264 VAL A C 1
ATOM 2072 O O . VAL A 1 279 ? 22.840 26.763 9.876 1.00 12.79 264 VAL A O 1
ATOM 2076 N N . VAL A 1 280 ? 23.254 28.161 8.158 1.00 12.04 265 VAL A N 1
ATOM 2077 C CA . VAL A 1 280 ? 22.423 27.436 7.199 1.00 11.81 265 VAL A CA 1
ATOM 2078 C C . VAL A 1 280 ? 23.286 26.876 6.070 1.00 11.46 265 VAL A C 1
ATOM 2079 O O . VAL A 1 280 ? 24.071 27.606 5.459 1.00 11.34 265 VAL A O 1
ATOM 2083 N N . ALA A 1 281 ? 23.133 25.580 5.806 1.00 10.93 266 ALA A N 1
ATOM 2084 C CA . ALA A 1 281 ? 23.881 24.901 4.751 1.00 10.64 266 ALA A CA 1
ATOM 2085 C C . ALA A 1 281 ? 23.582 25.512 3.385 1.00 10.83 266 ALA A C 1
ATOM 2086 O O . ALA A 1 281 ? 22.420 25.733 3.031 1.00 10.52 266 ALA A O 1
ATOM 2088 N N . ASN A 1 282 ? 24.641 25.794 2.633 1.00 10.80 267 ASN A N 1
ATOM 2089 C CA . ASN A 1 282 ? 24.509 26.306 1.273 1.00 11.34 267 ASN A CA 1
ATOM 2090 C C . ASN A 1 282 ? 25.446 25.577 0.307 1.00 10.95 267 ASN A C 1
ATOM 2091 O O . ASN A 1 282 ? 25.882 26.144 -0.700 1.00 11.08 267 ASN A O 1
ATOM 2096 N N . ASP A 1 283 ? 25.737 24.314 0.621 1.00 10.49 268 ASP A N 1
ATOM 2097 C CA . ASP A 1 283 ? 26.569 23.455 -0.222 1.00 10.09 268 ASP A CA 1
ATOM 2098 C C . ASP A 1 283 ? 26.060 23.387 -1.667 1.00 9.49 268 ASP A C 1
ATOM 2099 O O . ASP A 1 283 ? 26.841 23.164 -2.589 1.00 9.19 268 ASP A O 1
ATOM 2104 N N . ILE A 1 284 ? 24.762 23.615 -1.868 1.00 8.66 269 ILE A N 1
ATOM 2105 C CA . ILE A 1 284 ? 24.190 23.568 -3.223 1.00 8.28 269 ILE A CA 1
ATOM 2106 C C . ILE A 1 284 ? 24.957 24.401 -4.262 1.00 8.23 269 ILE A C 1
ATOM 2107 O O . ILE A 1 284 ? 25.003 24.044 -5.440 1.00 8.17 269 ILE A O 1
ATOM 2112 N N . GLU A 1 285 ? 25.563 25.502 -3.820 1.00 8.46 270 GLU A N 1
ATOM 2113 C CA . GLU A 1 285 ? 26.211 26.437 -4.745 1.00 8.46 270 GLU A CA 1
ATOM 2114 C C . GLU A 1 285 ? 27.297 25.771 -5.604 1.00 8.26 270 GLU A C 1
ATOM 2115 O O . GLU A 1 285 ? 27.410 26.073 -6.800 1.00 8.28 270 GLU A O 1
ATOM 2121 N N . HIS A 1 286 ? 28.064 24.849 -5.015 1.00 7.84 271 HIS A N 1
ATOM 2122 C CA . HIS A 1 286 ? 29.100 24.132 -5.760 0.50 7.47 271 HIS A CA 1
ATOM 2123 C C . HIS A 1 286 ? 28.874 22.616 -5.844 0.50 7.30 271 HIS A C 1
ATOM 2124 O O . HIS A 1 286 ? 29.685 21.896 -6.422 0.50 6.25 271 HIS A O 1
ATOM 2131 N N . THR A 1 287 ? 27.759 22.144 -5.288 1.00 7.95 272 THR A N 1
ATOM 2132 C CA . THR A 1 287 ? 27.444 20.712 -5.275 1.00 8.36 272 THR A CA 1
ATOM 2133 C C . THR A 1 287 ? 26.187 20.356 -6.076 1.00 8.70 272 THR A C 1
ATOM 2134 O O . THR A 1 287 ? 26.020 19.206 -6.497 1.00 9.16 272 THR A O 1
ATOM 2138 N N . GLY A 1 288 ? 25.308 21.331 -6.280 1.00 8.48 273 GLY A N 1
ATOM 2139 C CA . GLY A 1 288 ? 23.997 21.070 -6.859 1.00 8.55 273 GLY A CA 1
ATOM 2140 C C . GLY A 1 288 ? 23.171 20.166 -5.954 1.00 8.12 273 GLY A C 1
ATOM 2141 O O . GLY A 1 288 ? 23.437 20.063 -4.750 1.00 8.19 273 GLY A O 1
ATOM 2142 N N . ASN A 1 289 ? 22.192 19.493 -6.547 1.00 7.64 274 ASN A N 1
ATOM 2143 C CA . ASN A 1 289 ? 21.302 18.582 -5.832 1.00 7.64 274 ASN A CA 1
ATOM 2144 C C . ASN A 1 289 ? 21.803 17.150 -5.981 1.00 7.12 274 ASN A C 1
ATOM 2145 O O . ASN A 1 289 ? 21.679 16.562 -7.056 1.00 7.13 274 ASN A O 1
ATOM 2150 N N . THR A 1 290 ? 22.374 16.599 -4.909 1.00 6.86 275 THR A N 1
ATOM 2151 C CA . THR A 1 290 ? 22.859 15.216 -4.915 1.00 6.89 275 THR A CA 1
ATOM 2152 C C . THR A 1 290 ? 21.922 14.246 -4.186 1.00 7.19 275 THR A C 1
ATOM 2153 O O . THR A 1 290 ? 22.359 13.185 -3.721 1.00 6.91 275 THR A O 1
ATOM 2157 N N . SER A 1 291 ? 20.644 14.609 -4.098 1.00 7.49 276 SER A N 1
ATOM 2158 C CA . SER A 1 291 ? 19.614 13.741 -3.516 1.00 7.94 276 SER A CA 1
ATOM 2159 C C . SER A 1 291 ? 20.067 13.105 -2.189 1.00 8.00 276 SER A C 1
ATOM 2160 O O . SER A 1 291 ? 20.307 13.827 -1.231 1.00 8.41 276 SER A O 1
ATOM 2163 N N . ALA A 1 292 ? 20.200 11.777 -2.143 1.00 7.87 277 ALA A N 1
ATOM 2164 C CA . ALA A 1 292 ? 20.502 11.058 -0.895 1.00 7.80 277 ALA A CA 1
ATOM 2165 C C . ALA A 1 292 ? 21.815 11.476 -0.227 1.00 7.54 277 ALA A C 1
ATOM 2166 O O . ALA A 1 292 ? 21.932 11.414 0.999 1.00 7.95 277 ALA A O 1
ATOM 2168 N N . ALA A 1 293 ? 22.790 11.902 -1.029 1.00 7.22 278 ALA A N 1
ATOM 2169 C CA . ALA A 1 293 ? 24.096 12.314 -0.512 1.00 7.00 278 ALA A CA 1
ATOM 2170 C C . ALA A 1 293 ? 24.127 13.751 0.023 1.00 7.16 278 ALA A C 1
ATOM 2171 O O . ALA A 1 293 ? 25.082 14.147 0.693 1.00 6.71 278 ALA A O 1
ATOM 2173 N N . SER A 1 294 ? 23.079 14.519 -0.264 1.00 7.08 279 SER A N 1
ATOM 2174 C CA . SER A 1 294 ? 23.087 15.965 -0.044 1.00 7.60 279 SER A CA 1
ATOM 2175 C C . SER A 1 294 ? 23.359 16.409 1.388 1.00 7.22 279 SER A C 1
ATOM 2176 O O . SER A 1 294 ? 24.220 17.265 1.631 1.00 6.78 279 SER A O 1
ATOM 2179 N N . ILE A 1 295 ? 22.602 15.856 2.331 1.00 7.02 280 ILE A N 1
ATOM 2180 C CA . ILE A 1 295 ? 22.705 16.292 3.721 1.00 7.28 280 ILE A CA 1
ATOM 2181 C C . ILE A 1 295 ? 24.079 15.986 4.339 1.00 7.21 280 ILE A C 1
ATOM 2182 O O . ILE A 1 295 ? 24.700 16.888 4.906 1.00 6.81 280 ILE A O 1
ATOM 2187 N N . PRO A 1 296 ? 24.576 14.748 4.241 1.00 7.30 281 PRO A N 1
ATOM 2188 C CA . PRO A 1 296 ? 25.917 14.477 4.772 1.00 7.47 281 PRO A CA 1
ATOM 2189 C C . PRO A 1 296 ? 27.011 15.274 4.044 1.00 7.35 281 PRO A C 1
ATOM 2190 O O . PRO A 1 296 ? 27.979 15.666 4.695 1.00 6.97 281 PRO A O 1
ATOM 2194 N N . LEU A 1 297 ? 26.852 15.540 2.744 1.00 7.39 282 LEU A N 1
ATOM 2195 C CA . LEU A 1 297 ? 27.811 16.394 2.032 1.00 7.49 282 LEU A CA 1
ATOM 2196 C C . LEU A 1 297 ? 27.794 17.828 2.578 1.00 7.66 282 LEU A C 1
ATOM 2197 O O . LEU A 1 297 ? 28.849 18.457 2.744 1.00 7.92 282 LEU A O 1
ATOM 2202 N N . ALA A 1 298 ? 26.597 18.334 2.855 1.00 7.72 283 ALA A N 1
ATOM 2203 C CA . ALA A 1 298 ? 26.429 19.678 3.398 1.00 7.84 283 ALA A CA 1
ATOM 2204 C C . ALA A 1 298 ? 26.956 19.771 4.834 1.00 8.02 283 ALA A C 1
ATOM 2205 O O . ALA A 1 298 ? 27.484 20.810 5.240 1.00 7.87 283 ALA A O 1
ATOM 2207 N N . MET A 1 299 ? 26.821 18.688 5.594 1.00 8.32 284 MET A N 1
ATOM 2208 C CA . MET A 1 299 ? 27.349 18.643 6.961 1.00 9.05 284 MET A CA 1
ATOM 2209 C C . MET A 1 299 ? 28.870 18.713 6.936 1.00 9.08 284 MET A C 1
ATOM 2210 O O . MET A 1 299 ? 29.484 19.459 7.707 1.00 9.08 284 MET A O 1
ATOM 2215 N N . ALA A 1 300 ? 29.473 17.941 6.034 1.00 9.17 285 ALA A N 1
ATOM 2216 C CA . ALA A 1 300 ? 30.928 17.921 5.868 1.00 9.53 285 ALA A CA 1
ATOM 2217 C C . ALA A 1 300 ? 31.456 19.292 5.458 1.00 9.77 285 ALA A C 1
ATOM 2218 O O . ALA A 1 300 ? 32.485 19.748 5.976 1.00 9.83 285 ALA A O 1
ATOM 2220 N N . GLU A 1 301 ? 30.746 19.935 4.529 1.00 10.28 286 GLU A N 1
ATOM 2221 C CA A GLU A 1 301 ? 31.082 21.275 4.064 0.50 10.42 286 GLU A CA 1
ATOM 2222 C CA B GLU A 1 301 ? 31.111 21.275 4.071 0.50 10.50 286 GLU A CA 1
ATOM 2223 C C A GLU A 1 301 ? 31.102 22.277 5.216 0.50 10.31 286 GLU A C 1
ATOM 2224 C C B GLU A 1 301 ? 31.106 22.283 5.220 0.50 10.35 286 GLU A C 1
ATOM 2225 O O A GLU A 1 301 ? 32.058 23.034 5.362 0.50 10.13 286 GLU A O 1
ATOM 2226 O O B GLU A 1 301 ? 32.052 23.053 5.367 0.50 10.17 286 GLU A O 1
ATOM 2237 N N . LEU A 1 302 ? 30.050 22.264 6.034 1.00 10.32 287 LEU A N 1
ATOM 2238 C CA . LEU A 1 302 ? 29.945 23.170 7.180 1.00 9.96 287 LEU A CA 1
ATOM 2239 C C . LEU A 1 302 ? 31.077 22.980 8.190 1.00 10.31 287 LEU A C 1
ATOM 2240 O O . LEU A 1 302 ? 31.628 23.961 8.707 1.00 10.43 287 LEU A O 1
ATOM 2245 N N . LEU A 1 303 ? 31.438 21.724 8.444 1.00 9.96 288 LEU A N 1
ATOM 2246 C CA . LEU A 1 303 ? 32.560 21.414 9.330 1.00 10.63 288 LEU A CA 1
ATOM 2247 C C . LEU A 1 303 ? 33.920 21.806 8.750 1.00 10.69 288 LEU A C 1
ATOM 2248 O O . LEU A 1 303 ? 34.785 22.301 9.481 1.00 10.98 288 LEU A O 1
ATOM 2253 N N . THR A 1 304 ? 34.101 21.576 7.450 1.00 10.86 289 THR A N 1
ATOM 2254 C CA . THR A 1 304 ? 35.306 21.983 6.720 1.00 11.48 289 THR A CA 1
ATOM 2255 C C . THR A 1 304 ? 35.614 23.483 6.859 1.00 11.03 289 THR A C 1
ATOM 2256 O O . THR A 1 304 ? 36.753 23.867 7.150 1.00 10.94 289 THR A O 1
ATOM 2260 N N . THR A 1 305 ? 34.607 24.327 6.648 1.00 10.70 290 THR A N 1
ATOM 2261 C CA . THR A 1 305 ? 34.813 25.779 6.713 1.00 10.42 290 THR A CA 1
ATOM 2262 C C . THR A 1 305 ? 34.877 26.292 8.140 1.00 10.25 290 THR A C 1
ATOM 2263 O O . THR A 1 305 ? 35.317 27.416 8.376 1.00 9.89 290 THR A O 1
ATOM 2267 N N . GLY A 1 306 ? 34.410 25.477 9.080 1.00 10.25 291 GLY A N 1
ATOM 2268 C CA . GLY A 1 306 ? 34.334 25.871 10.474 1.00 10.37 291 GLY A CA 1
ATOM 2269 C C . GLY A 1 306 ? 33.045 26.591 10.834 1.00 10.67 291 GLY A C 1
ATOM 2270 O O . GLY A 1 306 ? 32.881 26.992 11.987 1.00 10.43 291 GLY A O 1
ATOM 2271 N N . ALA A 1 307 ? 32.143 26.762 9.863 1.00 10.87 292 ALA A N 1
ATOM 2272 C CA . ALA A 1 307 ? 30.832 27.382 10.109 1.00 11.38 292 ALA A CA 1
ATOM 2273 C C . ALA A 1 307 ? 30.038 26.589 11.148 1.00 11.81 292 ALA A C 1
ATOM 2274 O O . ALA A 1 307 ? 29.367 27.169 12.007 1.00 12.10 292 ALA A O 1
ATOM 2276 N N . ALA A 1 308 ? 30.129 25.263 11.059 1.00 11.73 293 ALA A N 1
ATOM 2277 C CA . ALA A 1 308 ? 29.656 24.371 12.111 1.00 11.81 293 ALA A CA 1
ATOM 2278 C C . ALA A 1 308 ? 30.828 23.851 12.939 1.00 12.04 293 ALA A C 1
ATOM 2279 O O . ALA A 1 308 ? 31.917 23.605 12.415 1.00 11.76 293 ALA A O 1
ATOM 2281 N N . LYS A 1 309 ? 30.586 23.671 14.230 1.00 12.70 294 LYS A N 1
ATOM 2282 C CA . LYS A 1 309 ? 31.582 23.110 15.144 1.00 13.42 294 LYS A CA 1
ATOM 2283 C C . LYS A 1 309 ? 31.078 21.762 15.646 1.00 13.37 294 LYS A C 1
ATOM 2284 O O . LYS A 1 309 ? 29.870 21.570 15.758 1.00 13.08 294 LYS A O 1
ATOM 2290 N N . PRO A 1 310 ? 31.978 20.827 15.962 1.00 13.64 295 PRO A N 1
ATOM 2291 C CA . PRO A 1 310 ? 31.556 19.573 16.605 1.00 13.65 295 PRO A CA 1
ATOM 2292 C C . PRO A 1 310 ? 30.744 19.899 17.863 1.00 13.42 295 PRO A C 1
ATOM 2293 O O . PRO A 1 310 ? 31.113 20.824 18.593 1.00 13.20 295 PRO A O 1
ATOM 2297 N N . GLY A 1 311 ? 29.638 19.188 18.083 1.00 12.99 296 GLY A N 1
ATOM 2298 C CA . GLY A 1 311 ? 28.778 19.467 19.221 1.00 12.59 296 GLY A CA 1
ATOM 2299 C C . GLY A 1 311 ? 27.615 20.414 18.956 1.00 12.10 296 GLY A C 1
ATOM 2300 O O . GLY A 1 311 ? 26.672 20.455 19.745 1.00 12.22 296 GLY A O 1
ATOM 2301 N N . ASP A 1 312 ? 27.675 21.178 17.863 1.00 11.60 297 ASP A N 1
ATOM 2302 C CA . ASP A 1 312 ? 26.567 22.057 17.470 1.00 10.97 297 ASP A CA 1
ATOM 2303 C C . ASP A 1 312 ? 25.286 21.268 17.291 1.00 10.57 297 ASP A C 1
ATOM 2304 O O . ASP A 1 312 ? 25.310 20.153 16.776 1.00 10.37 297 ASP A O 1
ATOM 2309 N N . LEU A 1 313 ? 24.173 21.864 17.703 1.00 10.32 298 LEU A N 1
ATOM 2310 C CA . LEU A 1 313 ? 22.854 21.280 17.513 1.00 10.32 298 LEU A CA 1
ATOM 2311 C C . LEU A 1 313 ? 22.383 21.563 16.091 1.00 9.98 298 LEU A C 1
ATOM 2312 O O . LEU A 1 313 ? 22.272 22.719 15.691 1.00 9.30 298 LEU A O 1
ATOM 2317 N N . ALA A 1 314 ? 22.131 20.501 15.331 1.00 9.82 299 ALA A N 1
ATOM 2318 C CA . ALA A 1 314 ? 21.724 20.640 13.937 1.00 9.64 299 ALA A CA 1
ATOM 2319 C C . ALA A 1 314 ? 20.343 20.055 13.656 1.00 9.32 299 ALA A C 1
ATOM 2320 O O . ALA A 1 314 ? 20.002 18.974 14.148 1.00 9.76 299 ALA A O 1
ATOM 2322 N N . LEU A 1 315 ? 19.564 20.784 12.858 1.00 8.49 300 LEU A N 1
ATOM 2323 C CA . LEU A 1 315 ? 18.287 20.303 12.344 1.00 7.78 300 LEU A CA 1
ATOM 2324 C C . LEU A 1 315 ? 18.461 19.832 10.896 1.00 7.46 300 LEU A C 1
ATOM 2325 O O . LEU A 1 315 ? 18.863 20.605 10.029 1.00 7.22 300 LEU A O 1
ATOM 2330 N N . LEU A 1 316 ? 18.171 18.556 10.654 1.00 7.08 301 LEU A N 1
ATOM 2331 C CA . LEU A 1 316 ? 18.302 17.954 9.328 1.00 6.93 301 LEU A CA 1
ATOM 2332 C C . LEU A 1 316 ? 16.918 17.706 8.772 1.00 6.82 301 LEU A C 1
ATOM 2333 O O . LEU A 1 316 ? 16.088 17.143 9.465 1.00 7.18 301 LEU A O 1
ATOM 2338 N N . ILE A 1 317 ? 16.664 18.128 7.535 1.00 6.84 302 ILE A N 1
ATOM 2339 C CA . ILE A 1 317 ? 15.366 17.875 6.895 1.00 6.70 302 ILE A CA 1
ATOM 2340 C C . ILE A 1 317 ? 15.587 17.397 5.467 1.00 6.81 302 ILE A C 1
ATOM 2341 O O . ILE A 1 317 ? 16.016 18.169 4.610 1.00 6.56 302 ILE A O 1
ATOM 2346 N N . GLY A 1 318 ? 15.284 16.127 5.214 1.00 7.04 303 GLY A N 1
ATOM 2347 C CA . GLY A 1 318 ? 15.354 15.584 3.865 1.00 7.63 303 GLY A CA 1
ATOM 2348 C C . GLY A 1 318 ? 13.983 15.561 3.221 1.00 8.15 303 GLY A C 1
ATOM 2349 O O . GLY A 1 318 ? 12.997 15.207 3.867 1.00 8.49 303 GLY A O 1
ATOM 2350 N N . TYR A 1 319 ? 13.918 15.950 1.950 1.00 8.23 304 TYR A N 1
ATOM 2351 C CA . TYR A 1 319 ? 12.652 15.995 1.214 1.00 8.46 304 TYR A CA 1
ATOM 2352 C C . TYR A 1 319 ? 12.915 15.756 -0.262 1.00 8.41 304 TYR A C 1
ATOM 2353 O O . TYR A 1 319 ? 13.859 16.313 -0.831 1.00 8.81 304 TYR A O 1
ATOM 2362 N N . GLY A 1 320 ? 12.089 14.929 -0.887 1.00 8.48 305 GLY A N 1
ATOM 2363 C CA . GLY A 1 320 ? 12.318 14.582 -2.277 1.00 8.79 305 GLY A CA 1
ATOM 2364 C C . GLY A 1 320 ? 11.420 13.480 -2.776 1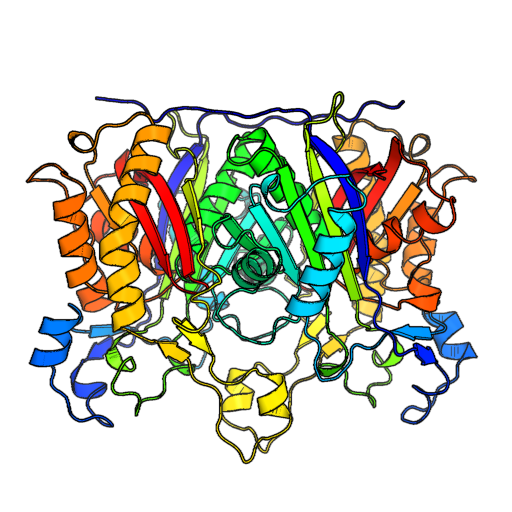.00 9.10 305 GLY A C 1
ATOM 2365 O O . GLY A 1 320 ? 10.283 13.359 -2.331 1.00 9.32 305 GLY A O 1
ATOM 2366 N N . ALA A 1 321 ? 11.953 12.674 -3.689 1.00 9.66 306 ALA A N 1
ATOM 2367 C CA . ALA A 1 321 ? 11.173 11.727 -4.489 1.00 10.48 306 ALA A CA 1
ATOM 2368 C C . ALA A 1 321 ? 10.335 10.752 -3.683 1.00 11.42 306 ALA A C 1
ATOM 2369 O O . ALA A 1 321 ? 10.714 10.338 -2.581 1.00 10.82 306 ALA A O 1
ATOM 2371 N N . GLY A 1 322 ? 9.215 10.370 -4.294 1.00 12.18 307 GLY A N 1
ATOM 2372 C CA . GLY A 1 322 ? 8.212 9.510 -3.705 1.00 13.55 307 GLY A CA 1
ATOM 2373 C C . GLY A 1 322 ? 7.214 10.510 -3.224 1.00 14.34 307 GLY A C 1
ATOM 2374 O O . GLY A 1 322 ? 6.028 10.249 -3.109 1.00 15.71 307 GLY A O 1
ATOM 2375 N N . LEU A 1 323 ? 7.749 11.719 -3.094 1.00 14.59 308 LEU A N 1
ATOM 2376 C CA . LEU A 1 323 ? 7.474 12.633 -2.018 1.00 12.44 308 LEU A CA 1
ATOM 2377 C C . LEU A 1 323 ? 7.596 11.833 -0.737 1.00 11.53 308 LEU A C 1
ATOM 2378 O O . LEU A 1 323 ? 6.684 11.131 -0.297 1.00 11.42 308 LEU A O 1
ATOM 2383 N N . SER A 1 324 ? 8.819 11.880 -0.231 1.00 10.18 309 SER A N 1
ATOM 2384 C CA . SER A 1 324 ? 9.213 11.272 1.016 1.00 8.92 309 SER A CA 1
ATOM 2385 C C . SER A 1 324 ? 9.918 12.384 1.763 1.00 8.53 309 SER A C 1
ATOM 2386 O O . SER A 1 324 ? 10.618 13.198 1.151 1.00 8.16 309 SER A O 1
ATOM 2389 N N . TYR A 1 325 ? 9.731 12.425 3.076 1.00 8.02 310 TYR A N 1
ATOM 2390 C CA . TYR A 1 325 ? 10.528 13.311 3.914 1.00 7.16 310 TYR A CA 1
ATOM 2391 C C . TYR A 1 325 ? 10.965 12.580 5.169 1.00 7.19 310 TYR A C 1
ATOM 2392 O O . TYR A 1 325 ? 10.291 11.657 5.615 1.00 7.08 310 TYR A O 1
ATOM 2401 N N . ALA A 1 326 ? 12.107 12.989 5.711 1.00 6.85 311 ALA A N 1
ATOM 2402 C CA . ALA A 1 326 ? 12.632 12.445 6.957 1.00 7.33 311 ALA A CA 1
ATOM 2403 C C . ALA A 1 326 ? 13.484 13.520 7.617 1.00 7.15 311 ALA A C 1
ATOM 2404 O O . ALA A 1 326 ? 14.307 14.157 6.963 1.00 7.47 311 ALA A O 1
ATOM 2406 N N . ALA A 1 327 ? 13.282 13.717 8.917 1.00 7.33 312 ALA A N 1
ATOM 2407 C CA . ALA A 1 327 ? 13.986 14.764 9.646 1.00 7.28 312 ALA A CA 1
ATOM 2408 C C . ALA A 1 327 ? 14.384 14.333 11.052 1.00 6.92 312 ALA A C 1
ATOM 2409 O O . ALA A 1 327 ? 13.761 13.457 11.649 1.00 6.95 312 ALA A O 1
ATOM 2411 N N . GLN A 1 328 ? 15.431 14.962 11.574 1.00 6.86 313 GLN A N 1
ATOM 2412 C CA . GLN A 1 328 ? 15.841 14.755 12.954 1.00 6.81 313 GLN A CA 1
ATOM 2413 C C . GLN A 1 328 ? 16.783 15.864 13.396 1.00 6.67 313 GLN A C 1
ATOM 2414 O O . GLN A 1 328 ? 17.442 16.505 12.577 1.00 6.37 313 GLN A O 1
ATOM 2420 N N . VAL A 1 329 ? 16.820 16.087 14.700 1.00 6.43 314 VAL A N 1
ATOM 2421 C CA . VAL A 1 329 ? 17.828 16.946 15.301 1.00 6.80 314 VAL A CA 1
ATOM 2422 C C . VAL A 1 329 ? 19.003 16.053 15.675 1.00 6.96 314 VAL A C 1
ATOM 2423 O O . VAL A 1 329 ? 18.806 14.967 16.229 1.00 6.94 314 VAL A O 1
ATOM 2427 N N . VAL A 1 330 ? 20.218 16.508 15.369 1.00 7.20 315 VAL A N 1
ATOM 2428 C CA . VAL A 1 330 ? 21.433 15.775 15.721 1.00 8.16 315 VAL A CA 1
ATOM 2429 C C . VAL A 1 330 ? 22.505 16.714 16.295 1.00 8.91 315 VAL A C 1
ATOM 2430 O O . VAL A 1 330 ? 22.408 17.934 16.152 1.00 9.05 315 VAL A O 1
ATOM 2434 N N . ARG A 1 331 ? 23.511 16.138 16.951 1.00 9.54 316 ARG A N 1
ATOM 2435 C CA . ARG A 1 331 ? 24.692 16.889 17.369 1.00 10.70 316 ARG A CA 1
ATOM 2436 C C . ARG A 1 331 ? 25.775 16.676 16.319 1.00 11.21 316 ARG A C 1
ATOM 2437 O O . ARG A 1 331 ? 26.027 15.540 15.917 1.00 10.91 316 ARG A O 1
ATOM 2445 N N . MET A 1 332 ? 26.412 17.762 15.883 1.00 11.61 317 MET A N 1
ATOM 2446 C CA . MET A 1 332 ? 27.404 17.694 14.807 1.00 12.86 317 MET A CA 1
ATOM 2447 C C . MET A 1 332 ? 28.598 16.811 15.166 1.00 14.12 317 MET A C 1
ATOM 2448 O O . MET A 1 332 ? 29.058 16.846 16.302 1.00 13.78 317 MET A O 1
ATOM 2453 N N . PRO A 1 333 A 29.061 16.004 14.205 1.00 15.93 317 PRO A N 1
ATOM 2454 C CA . PRO A 1 333 A 30.207 15.108 14.408 1.00 17.51 317 PRO A CA 1
ATOM 2455 C C . PRO A 1 333 A 31.552 15.782 14.154 1.00 19.24 317 PRO A C 1
ATOM 2456 O O . PRO A 1 333 A 31.648 17.015 14.133 1.00 19.77 317 PRO A O 1
ATOM 2460 N N . LYS A 1 334 B 32.576 14.961 13.934 1.00 20.72 317 LYS A N 1
ATOM 2461 C CA . LYS A 1 334 B 33.914 15.448 13.630 1.00 21.70 317 LYS A CA 1
ATOM 2462 C C . LYS A 1 334 B 34.228 15.365 12.130 1.00 22.21 317 LYS A C 1
ATOM 2463 O O . LYS A 1 334 B 34.759 16.321 11.548 1.00 22.88 317 LYS A O 1
ATOM 2469 N N . MET B 1 1 ? 25.795 22.745 26.293 1.00 35.23 -10 MET B N 1
ATOM 2470 C CA . MET B 1 1 ? 25.259 21.586 25.528 1.00 35.25 -10 MET B CA 1
ATOM 2471 C C . MET B 1 1 ? 23.762 21.410 25.780 1.00 35.41 -10 MET B C 1
ATOM 2472 O O . MET B 1 1 ? 23.323 21.274 26.929 1.00 35.65 -10 MET B O 1
ATOM 2477 N N . THR B 1 2 ? 22.988 21.420 24.697 1.00 35.47 -9 THR B N 1
ATOM 2478 C CA . THR B 1 2 ? 21.550 21.180 24.763 1.00 35.38 -9 THR B CA 1
ATOM 2479 C C . THR B 1 2 ? 21.283 19.680 24.630 1.00 35.09 -9 THR B C 1
ATOM 2480 O O . THR B 1 2 ? 21.764 19.041 23.691 1.00 35.23 -9 THR B O 1
ATOM 2484 N N . GLU B 1 3 ? 20.528 19.126 25.576 1.00 34.27 -8 GLU B N 1
ATOM 2485 C CA . GLU B 1 3 ? 20.221 17.698 25.597 1.00 33.85 -8 GLU B CA 1
ATOM 2486 C C . GLU B 1 3 ? 19.199 17.320 24.522 1.00 33.42 -8 GLU B C 1
ATOM 2487 O O . GLU B 1 3 ? 18.298 18.108 24.207 1.00 33.69 -8 GLU B O 1
ATOM 2489 N N . ILE B 1 4 ? 19.353 16.123 23.957 1.00 32.71 -7 ILE B N 1
ATOM 2490 C CA . ILE B 1 4 ? 18.425 15.611 22.947 1.00 31.91 -7 ILE B CA 1
ATOM 2491 C C . ILE B 1 4 ? 17.575 14.483 23.535 1.00 31.26 -7 ILE B C 1
ATOM 2492 O O . ILE B 1 4 ? 18.104 13.553 24.136 1.00 30.93 -7 ILE B O 1
ATOM 2497 N N . ALA B 1 5 ? 16.261 14.580 23.349 1.00 30.63 -6 ALA B N 1
ATOM 2498 C CA . ALA B 1 5 ? 15.307 13.621 23.910 1.00 30.10 -6 ALA B CA 1
ATOM 2499 C C . ALA B 1 5 ? 15.317 12.262 23.205 1.00 29.89 -6 ALA B C 1
ATOM 2500 O O . ALA B 1 5 ? 15.800 12.132 22.079 1.00 29.31 -6 ALA B O 1
ATOM 2502 N N . THR B 1 6 ? 14.774 11.260 23.892 1.00 29.45 -5 THR B N 1
ATOM 2503 C CA . THR B 1 6 ? 14.645 9.906 23.367 1.00 29.27 -5 THR B CA 1
ATOM 2504 C C . THR B 1 6 ? 13.207 9.437 23.549 1.00 28.70 -5 THR B C 1
ATOM 2505 O O . THR B 1 6 ? 12.630 9.612 24.624 1.00 28.60 -5 THR B O 1
ATOM 2509 N N . THR B 1 7 ? 12.626 8.863 22.497 1.00 27.84 -4 THR B N 1
ATOM 2510 C CA . THR B 1 7 ? 11.315 8.228 22.610 1.00 26.89 -4 THR B CA 1
ATOM 2511 C C . THR B 1 7 ? 11.496 6.758 22.982 1.00 26.10 -4 THR B C 1
ATOM 2512 O O . THR B 1 7 ? 12.593 6.209 22.867 1.00 25.68 -4 THR B O 1
ATOM 2516 N N . SER B 1 8 ? 10.417 6.134 23.439 1.00 24.98 -3 SER B N 1
ATOM 2517 C CA . SER B 1 8 ? 10.408 4.697 23.692 1.00 24.13 -3 SER B CA 1
ATOM 2518 C C . SER B 1 8 ? 9.088 4.119 23.225 1.00 22.87 -3 SER B C 1
ATOM 2519 O O . SER B 1 8 ? 8.046 4.763 23.334 1.00 22.48 -3 SER B O 1
ATOM 2522 N N . GLY B 1 9 ? 9.141 2.907 22.690 1.00 21.59 -2 GLY B N 1
ATOM 2523 C CA . GLY B 1 9 ? 7.940 2.222 22.253 1.00 19.90 -2 GLY B CA 1
ATOM 2524 C C . GLY B 1 9 ? 7.717 0.934 23.019 1.00 18.89 -2 GLY B C 1
ATOM 2525 O O . GLY B 1 9 ? 8.216 0.762 24.139 1.00 18.59 -2 GLY B O 1
ATOM 2526 N N . ALA B 1 10 ? 6.962 0.030 22.404 1.00 17.68 -1 ALA B N 1
ATOM 2527 C CA . ALA B 1 10 ? 6.669 -1.274 22.985 1.00 16.39 -1 ALA B CA 1
ATOM 2528 C C . ALA B 1 10 ? 7.935 -2.099 23.201 1.00 15.36 -1 ALA B C 1
ATOM 2529 O O . ALA B 1 10 ? 8.907 -1.969 22.451 1.00 15.33 -1 ALA B O 1
ATOM 2531 N N . ARG B 1 11 ? 7.921 -2.937 24.232 1.00 13.54 1 ARG B N 1
ATOM 2532 C CA . ARG B 1 11 ? 8.972 -3.930 24.426 1.00 12.15 1 ARG B CA 1
ATOM 2533 C C . ARG B 1 11 ? 8.638 -5.177 23.616 1.00 11.44 1 ARG B C 1
ATOM 2534 O O . ARG B 1 11 ? 9.506 -5.739 22.952 1.00 11.15 1 ARG B O 1
ATOM 2542 N N . SER B 1 12 ? 7.375 -5.597 23.682 1.00 10.58 2 SER B N 1
ATOM 2543 C CA . SER B 1 12 ? 6.937 -6.837 23.055 1.00 10.05 2 SER B CA 1
ATOM 2544 C C . SER B 1 12 ? 6.285 -6.546 21.717 1.00 9.37 2 SER B C 1
ATOM 2545 O O . SER B 1 12 ? 5.225 -5.931 21.646 1.00 9.50 2 SER B O 1
ATOM 2548 N N . VAL B 1 13 ? 6.945 -7.003 20.661 1.00 8.73 3 VAL B N 1
ATOM 2549 C CA . VAL B 1 13 ? 6.532 -6.731 19.291 1.00 8.19 3 VAL B CA 1
ATOM 2550 C C . VAL B 1 13 ? 6.390 -8.056 18.549 1.00 7.98 3 VAL B C 1
ATOM 2551 O O . VAL B 1 13 ? 7.184 -8.979 18.750 1.00 7.62 3 VAL B O 1
ATOM 2555 N N . GLY B 1 14 ? 5.368 -8.165 17.704 1.00 7.80 4 GLY B N 1
ATOM 2556 C CA . GLY B 1 14 ? 5.157 -9.405 16.989 1.00 7.93 4 GLY B CA 1
ATOM 2557 C C . GLY B 1 14 ? 4.422 -9.264 15.683 1.00 8.09 4 GLY B C 1
ATOM 2558 O O . GLY B 1 14 ? 4.060 -8.164 15.268 1.00 7.83 4 GLY B O 1
ATOM 2559 N N . LEU B 1 15 ? 4.199 -10.404 15.041 1.00 8.48 5 LEU B N 1
ATOM 2560 C CA . LEU B 1 15 ? 3.520 -10.451 13.755 1.00 8.99 5 LEU B CA 1
ATOM 2561 C C . LEU B 1 15 ? 2.034 -10.637 13.998 1.00 9.26 5 LEU B C 1
ATOM 2562 O O . LEU B 1 15 ? 1.602 -11.692 14.477 1.00 9.47 5 LEU B O 1
ATOM 2567 N N . LEU B 1 16 ? 1.259 -9.598 13.699 1.00 9.43 6 LEU B N 1
ATOM 2568 C CA . LEU B 1 16 ? -0.182 -9.620 13.951 1.00 10.08 6 LEU B CA 1
ATOM 2569 C C . LEU B 1 16 ? -0.938 -10.418 12.895 1.00 9.97 6 LEU B C 1
ATOM 2570 O O . LEU B 1 16 ? -1.987 -10.999 13.185 1.00 10.26 6 LEU B O 1
ATOM 2575 N N . SER B 1 17 ? -0.402 -10.436 11.675 1.00 9.37 7 SER B N 1
ATOM 2576 C CA . SER B 1 17 ? -1.015 -11.143 10.556 1.00 8.81 7 SER B CA 1
ATOM 2577 C C . SER B 1 17 ? -0.052 -11.251 9.388 1.00 8.82 7 SER B C 1
ATOM 2578 O O . SER B 1 17 ? 0.965 -10.556 9.334 1.00 8.64 7 SER B O 1
ATOM 2581 N N . VAL B 1 18 ? -0.391 -12.123 8.447 1.00 8.55 8 VAL B N 1
ATOM 2582 C CA . VAL B 1 18 ? 0.286 -12.170 7.156 1.00 8.70 8 VAL B CA 1
ATOM 2583 C C . VAL B 1 18 ? -0.783 -12.157 6.064 1.00 8.59 8 VAL B C 1
ATOM 2584 O O . VAL B 1 18 ? -1.884 -12.670 6.262 1.00 8.82 8 VAL B O 1
ATOM 2588 N N . GLY B 1 19 ? -0.467 -11.526 4.937 1.00 8.71 9 GLY B N 1
ATOM 2589 C CA . GLY B 1 19 ? -1.334 -11.531 3.773 1.00 8.73 9 GLY B CA 1
ATOM 2590 C C . GLY B 1 19 ? -0.511 -11.891 2.553 1.00 8.97 9 GLY B C 1
ATOM 2591 O O . GLY B 1 19 ? 0.603 -11.386 2.388 1.00 9.03 9 GLY B O 1
ATOM 2592 N N . ALA B 1 20 ? -1.062 -12.752 1.701 1.00 8.67 10 ALA B N 1
ATOM 2593 C CA . ALA B 1 20 ? -0.331 -13.272 0.549 1.00 8.54 10 ALA B CA 1
ATOM 2594 C C . ALA B 1 20 ? -1.024 -12.965 -0.764 1.00 8.56 10 ALA B C 1
ATOM 2595 O O . ALA B 1 20 ? -2.238 -13.144 -0.893 1.00 8.40 10 ALA B O 1
ATOM 2597 N N . TYR B 1 21 ? -0.240 -12.510 -1.737 1.00 8.44 11 TYR B N 1
ATOM 2598 C CA . TYR B 1 21 ? -0.725 -12.376 -3.103 1.00 8.90 11 TYR B CA 1
ATOM 2599 C C . TYR B 1 21 ? 0.085 -13.247 -4.057 1.00 9.12 11 TYR B C 1
ATOM 2600 O O . TYR B 1 21 ? 1.293 -13.049 -4.241 1.00 8.67 11 TYR B O 1
ATOM 2609 N N . ARG B 1 22 ? -0.612 -14.211 -4.652 1.00 9.34 12 ARG B N 1
ATOM 2610 C CA . ARG B 1 22 ? -0.048 -15.113 -5.638 1.00 9.81 12 ARG B CA 1
ATOM 2611 C C . ARG B 1 22 ? -0.715 -14.827 -6.982 1.00 10.10 12 ARG B C 1
ATOM 2612 O O . ARG B 1 22 ? -1.931 -15.026 -7.126 1.00 9.97 12 ARG B O 1
ATOM 2620 N N . PRO B 1 23 ? 0.064 -14.344 -7.957 1.00 10.55 13 PRO B N 1
ATOM 2621 C CA . PRO B 1 23 ? -0.475 -13.973 -9.274 1.00 11.12 13 PRO B CA 1
ATOM 2622 C C . PRO B 1 23 ? -1.210 -15.140 -9.947 1.00 11.74 13 PRO B C 1
ATOM 2623 O O . PRO B 1 23 ? -0.808 -16.296 -9.788 1.00 11.62 13 PRO B O 1
ATOM 2627 N N . GLU B 1 24 ? -2.266 -14.819 -10.693 1.00 12.34 14 GLU B N 1
ATOM 2628 C CA . GLU B 1 24 ? -3.163 -15.808 -11.297 1.00 13.04 14 GLU B CA 1
ATOM 2629 C C . GLU B 1 24 ? -2.475 -16.877 -12.154 1.00 12.92 14 GLU B C 1
ATOM 2630 O O . GLU B 1 24 ? -2.759 -18.069 -12.000 1.00 12.90 14 GLU B O 1
ATOM 2636 N N . ARG B 1 25 ? -1.593 -16.447 -13.057 1.00 12.44 15 ARG B N 1
ATOM 2637 C CA . ARG B 1 25 ? -1.002 -17.334 -14.067 1.00 12.64 15 ARG B CA 1
ATOM 2638 C C . ARG B 1 25 ? -0.058 -18.384 -13.474 1.00 12.38 15 ARG B C 1
ATOM 2639 O O . ARG B 1 25 ? 0.984 -18.055 -12.916 1.00 12.48 15 ARG B O 1
ATOM 2647 N N . VAL B 1 26 ? -0.449 -19.648 -13.602 1.00 12.26 16 VAL B N 1
ATOM 2648 C CA . VAL B 1 26 ? 0.389 -20.774 -13.207 1.00 12.09 16 VAL B CA 1
ATOM 2649 C C . VAL B 1 26 ? 1.264 -21.159 -14.396 1.00 12.30 16 VAL B C 1
ATOM 2650 O O . VAL B 1 26 ? 0.766 -21.340 -15.513 1.00 12.42 16 VAL B O 1
ATOM 2654 N N . VAL B 1 27 ? 2.565 -21.278 -14.154 1.00 12.19 17 VAL B N 1
ATOM 2655 C CA . VAL B 1 27 ? 3.512 -21.680 -15.187 1.00 12.21 17 VAL B CA 1
ATOM 2656 C C . VAL B 1 27 ? 4.142 -23.017 -14.806 1.00 12.19 17 VAL B C 1
ATOM 2657 O O . VAL B 1 27 ? 4.805 -23.135 -13.769 1.00 11.80 17 VAL B O 1
ATOM 2661 N N . THR B 1 28 ? 3.916 -24.023 -15.649 1.00 12.03 18 THR B N 1
ATOM 2662 C CA . THR B 1 28 ? 4.441 -25.364 -15.415 0.65 11.99 18 THR B CA 1
ATOM 2663 C C . THR B 1 28 ? 5.908 -25.441 -15.815 0.65 12.61 18 THR B C 1
ATOM 2664 O O . THR B 1 28 ? 6.411 -24.580 -16.543 0.65 12.00 18 THR B O 1
ATOM 2668 N N . ASN B 1 29 ? 6.586 -26.484 -15.342 1.00 13.60 19 ASN B N 1
ATOM 2669 C CA . ASN B 1 29 ? 7.961 -26.763 -15.749 1.00 14.82 19 ASN B CA 1
ATOM 2670 C C . ASN B 1 29 ? 8.109 -26.953 -17.258 1.00 15.97 19 ASN B C 1
ATOM 2671 O O . ASN B 1 29 ? 9.069 -26.459 -17.858 1.00 16.13 19 ASN B O 1
ATOM 2676 N N . ASP B 1 30 ? 7.158 -27.665 -17.860 1.00 17.29 20 ASP B N 1
ATOM 2677 C CA . ASP B 1 30 ? 7.160 -27.901 -19.301 1.00 18.76 20 ASP B CA 1
ATOM 2678 C C . ASP B 1 30 ? 7.053 -26.604 -20.101 1.00 19.44 20 ASP B C 1
ATOM 2679 O O . ASP B 1 30 ? 7.736 -26.440 -21.114 1.00 19.62 20 ASP B O 1
ATOM 2684 N N . GLU B 1 31 ? 6.211 -25.681 -19.638 1.00 20.26 21 GLU B N 1
ATOM 2685 C CA . GLU B 1 31 ? 6.069 -24.382 -20.292 1.00 21.42 21 GLU B CA 1
ATOM 2686 C C . GLU B 1 31 ? 7.378 -23.593 -20.266 1.00 22.11 21 GLU B C 1
ATOM 2687 O O . GLU B 1 31 ? 7.676 -22.851 -21.204 1.00 22.06 21 GLU B O 1
ATOM 2693 N N . ILE B 1 32 ? 8.151 -23.771 -19.195 1.00 23.19 22 ILE B N 1
ATOM 2694 C CA . ILE B 1 32 ? 9.504 -23.218 -19.092 1.00 24.29 22 ILE B CA 1
ATOM 2695 C C . ILE B 1 32 ? 10.491 -23.958 -20.007 1.00 24.99 22 ILE B C 1
ATOM 2696 O O . ILE B 1 32 ? 11.363 -23.335 -20.608 1.00 25.74 22 ILE B O 1
ATOM 2701 N N . CYS B 1 33 ? 10.337 -25.276 -20.120 1.00 25.74 23 CYS B N 1
ATOM 2702 C CA . CYS B 1 33 ? 11.253 -26.127 -20.890 1.00 26.53 23 CYS B CA 1
ATOM 2703 C C . CYS B 1 33 ? 11.261 -25.861 -22.406 1.00 26.63 23 CYS B C 1
ATOM 2704 O O . CYS B 1 33 ? 11.839 -26.642 -23.171 1.00 26.91 23 CYS B O 1
ATOM 2707 N N . GLN B 1 34 ? 10.633 -24.768 -22.837 1.00 26.83 24 GLN B N 1
ATOM 2708 C CA . GLN B 1 34 ? 10.417 -24.522 -24.265 1.00 27.05 24 GLN B CA 1
ATOM 2709 C C . GLN B 1 34 ? 11.639 -23.981 -25.009 1.00 26.86 24 GLN B C 1
ATOM 2710 O O . GLN B 1 34 ? 11.765 -24.178 -26.220 1.00 26.74 24 GLN B O 1
ATOM 2716 N N . HIS B 1 35 ? 12.533 -23.304 -24.289 1.00 26.55 25 HIS B N 1
ATOM 2717 C CA . HIS B 1 35 ? 13.753 -22.765 -24.895 1.00 26.49 25 HIS B CA 1
ATOM 2718 C C . HIS B 1 35 ? 15.038 -23.383 -24.319 1.00 26.02 25 HIS B C 1
ATOM 2719 O O . HIS B 1 35 ? 16.144 -22.943 -24.641 1.00 25.80 25 HIS B O 1
ATOM 2726 N N . ILE B 1 36 ? 14.883 -24.395 -23.467 1.00 25.50 26 ILE B N 1
ATOM 2727 C CA . ILE B 1 36 ? 16.023 -25.132 -22.913 1.00 25.11 26 ILE B CA 1
ATOM 2728 C C . ILE B 1 36 ? 15.845 -26.642 -23.090 1.00 25.04 26 ILE B C 1
ATOM 2729 O O . ILE B 1 36 ? 14.743 -27.114 -23.380 1.00 24.99 26 ILE B O 1
ATOM 2734 N N . ASP B 1 37 ? 16.936 -27.384 -22.913 1.00 24.71 27 ASP B N 1
ATOM 2735 C CA . ASP B 1 37 ? 16.917 -28.841 -23.003 1.00 24.67 27 ASP B CA 1
ATOM 2736 C C . ASP B 1 37 ? 16.823 -29.443 -21.601 1.00 24.05 27 ASP B C 1
ATOM 2737 O O . ASP B 1 37 ? 17.839 -29.739 -20.967 1.00 24.13 27 ASP B O 1
ATOM 2742 N N . SER B 1 38 ? 15.595 -29.613 -21.119 1.00 23.28 28 SER B N 1
ATOM 2743 C CA . SER B 1 38 ? 15.359 -30.126 -19.774 1.00 22.49 28 SER B CA 1
ATOM 2744 C C . SER B 1 38 ? 14.055 -30.926 -19.701 1.00 21.93 28 SER B C 1
ATOM 2745 O O . SER B 1 38 ? 13.465 -31.265 -20.732 1.00 21.96 28 SER B O 1
ATOM 2748 N N . SER B 1 39 ? 13.620 -31.235 -18.481 1.00 20.88 29 SER B N 1
ATOM 2749 C CA . SER B 1 39 ? 12.366 -31.951 -18.257 1.00 19.91 29 SER B CA 1
ATOM 2750 C C . SER B 1 39 ? 11.740 -31.561 -16.921 1.00 19.39 29 SER B C 1
ATOM 2751 O O . SER B 1 39 ? 12.429 -31.082 -16.015 1.00 18.92 29 SER B O 1
ATOM 2754 N N . ASP B 1 40 ? 10.431 -31.772 -16.813 1.00 18.69 30 ASP B N 1
ATOM 2755 C CA . ASP B 1 40 ? 9.697 -31.547 -15.575 1.00 18.23 30 ASP B CA 1
ATOM 2756 C C . ASP B 1 40 ? 10.316 -32.364 -14.442 1.00 17.98 30 ASP B C 1
ATOM 2757 O O . ASP B 1 40 ? 10.555 -31.841 -13.353 1.00 17.54 30 ASP B O 1
ATOM 2762 N N . GLU B 1 41 ? 10.590 -33.638 -14.727 1.00 17.70 31 GLU B N 1
ATOM 2763 C CA . GLU B 1 41 ? 11.237 -34.548 -13.785 1.00 17.93 31 GLU B CA 1
ATOM 2764 C C . GLU B 1 41 ? 12.561 -34.005 -13.243 1.00 17.24 31 GLU B C 1
ATOM 2765 O O . GLU B 1 41 ? 12.782 -34.017 -12.031 1.00 17.02 31 GLU B O 1
ATOM 2771 N N . TRP B 1 42 ? 13.428 -33.532 -14.137 1.00 16.85 32 TRP B N 1
ATOM 2772 C CA . TRP B 1 42 ? 14.736 -33.014 -13.742 1.00 16.61 32 TRP B CA 1
ATOM 2773 C C . TRP B 1 42 ? 14.618 -31.759 -12.874 1.00 15.82 32 TRP B C 1
ATOM 2774 O O . TRP B 1 42 ? 15.224 -31.692 -11.803 1.00 15.39 32 TRP B O 1
ATOM 2785 N N . ILE B 1 43 ? 13.838 -30.779 -13.332 1.00 14.99 33 ILE B N 1
ATOM 2786 C CA . ILE B 1 43 ? 13.642 -29.540 -12.576 1.00 14.42 33 ILE B CA 1
ATOM 2787 C C . ILE B 1 43 ? 13.125 -29.836 -11.163 1.00 14.15 33 ILE B C 1
ATOM 2788 O O . ILE B 1 43 ? 13.686 -29.345 -10.176 1.00 14.00 33 ILE B O 1
ATOM 2793 N N . TYR B 1 44 ? 12.078 -30.655 -11.071 1.00 13.87 34 TYR B N 1
ATOM 2794 C CA . TYR B 1 44 ? 11.484 -30.993 -9.777 1.00 13.89 34 TYR B CA 1
ATOM 2795 C C . TYR B 1 44 ? 12.471 -31.702 -8.843 1.00 13.84 34 TYR B C 1
ATOM 2796 O O . TYR B 1 44 ? 12.571 -31.361 -7.670 1.00 13.84 34 TYR B O 1
ATOM 2805 N N . THR B 1 45 ? 13.200 -32.683 -9.371 1.00 13.78 35 THR B N 1
ATOM 2806 C CA . THR B 1 45 ? 14.194 -33.416 -8.582 1.00 13.69 35 THR B CA 1
ATOM 2807 C C . THR B 1 45 ? 15.302 -32.494 -8.067 1.00 13.46 35 THR B C 1
ATOM 2808 O O . THR B 1 45 ? 15.702 -32.581 -6.903 1.00 13.92 35 THR B O 1
ATOM 2812 N N . ARG B 1 46 ? 15.776 -31.607 -8.935 1.00 12.95 36 ARG B N 1
ATOM 2813 C CA . ARG B 1 46 ? 16.926 -30.758 -8.630 1.00 12.43 36 ARG B CA 1
ATOM 2814 C C . ARG B 1 46 ? 16.607 -29.511 -7.805 1.00 11.91 36 ARG B C 1
ATOM 2815 O O . ARG B 1 46 ? 17.472 -29.028 -7.071 1.00 11.43 36 ARG B O 1
ATOM 2823 N N . THR B 1 47 ? 15.382 -28.996 -7.923 1.00 11.19 37 THR B N 1
ATOM 2824 C CA . THR B 1 47 ? 15.019 -27.726 -7.275 1.00 10.93 37 THR B CA 1
ATOM 2825 C C . THR B 1 47 ? 13.825 -27.817 -6.326 1.00 10.69 37 THR B C 1
ATOM 2826 O O . THR B 1 47 ? 13.669 -26.962 -5.450 1.00 10.94 37 THR B O 1
ATOM 2830 N N . GLY B 1 48 ? 12.976 -28.825 -6.523 1.00 10.42 38 GLY B N 1
ATOM 2831 C CA . GLY B 1 48 ? 11.748 -28.970 -5.757 1.00 10.20 38 GLY B CA 1
ATOM 2832 C C . GLY B 1 48 ? 10.572 -28.188 -6.322 1.00 10.29 38 GLY B C 1
ATOM 2833 O O . GLY B 1 48 ? 9.525 -28.100 -5.681 1.00 10.06 38 GLY B O 1
ATOM 2834 N N . ILE B 1 49 ? 10.746 -27.624 -7.520 1.00 10.00 39 ILE B N 1
ATOM 2835 C CA . ILE B 1 49 ? 9.711 -26.810 -8.156 1.00 9.89 39 ILE B CA 1
ATOM 2836 C C . ILE B 1 49 ? 8.894 -27.615 -9.172 1.00 9.79 39 ILE B C 1
ATOM 2837 O O . ILE B 1 49 ? 9.456 -28.272 -10.048 1.00 9.76 39 ILE B O 1
ATOM 2842 N N . LYS B 1 50 ? 7.569 -27.544 -9.048 1.00 9.89 40 LYS B N 1
ATOM 2843 C CA . LYS B 1 50 ? 6.658 -28.107 -10.046 1.00 9.76 40 LYS B CA 1
ATOM 2844 C C . LYS B 1 50 ? 6.011 -26.996 -10.875 1.00 9.57 40 LYS B C 1
ATOM 2845 O O . LYS B 1 50 ? 5.969 -27.079 -12.103 1.00 9.55 40 LYS B O 1
ATOM 2847 N N . THR B 1 51 ? 5.510 -25.962 -10.200 1.00 9.30 41 THR B N 1
ATOM 2848 C CA . THR B 1 51 ? 4.944 -24.793 -10.874 1.00 9.15 41 THR B CA 1
ATOM 2849 C C . THR B 1 51 ? 5.408 -23.489 -10.232 1.00 9.04 41 THR B C 1
ATOM 2850 O O . THR B 1 51 ? 5.957 -23.486 -9.126 1.00 8.84 41 THR B O 1
ATOM 2854 N N . ARG B 1 52 ? 5.174 -22.382 -10.929 1.00 9.08 42 ARG B N 1
ATOM 2855 C CA . ARG B 1 52 ? 5.371 -21.054 -10.354 1.00 9.15 42 ARG B CA 1
ATOM 2856 C C . ARG B 1 52 ? 4.348 -20.075 -10.923 1.00 9.46 42 ARG B C 1
ATOM 2857 O O . ARG B 1 52 ? 3.710 -20.359 -11.942 1.00 9.38 42 ARG B O 1
ATOM 2865 N N . ARG B 1 53 ? 4.193 -18.932 -10.258 1.00 9.58 43 ARG B N 1
ATOM 2866 C CA . ARG B 1 53 ? 3.252 -17.909 -10.708 1.00 10.00 43 ARG B CA 1
ATOM 2867 C C . ARG B 1 53 ? 3.964 -16.739 -11.372 1.00 9.85 43 ARG B C 1
ATOM 2868 O O . ARG B 1 53 ? 4.997 -16.271 -10.880 1.00 9.57 43 ARG B O 1
ATOM 2876 N N . PHE B 1 54 ? 3.401 -16.275 -12.487 1.00 9.69 44 PHE B N 1
ATOM 2877 C CA . PHE B 1 54 ? 3.882 -15.072 -13.161 1.00 9.66 44 PHE B CA 1
ATOM 2878 C C . PHE B 1 54 ? 2.812 -13.991 -13.077 1.00 9.95 44 PHE B C 1
ATOM 2879 O O . PHE B 1 54 ? 1.627 -14.259 -13.326 1.00 9.94 44 PHE B O 1
ATOM 2887 N N . ALA B 1 55 ? 3.236 -12.776 -12.726 1.00 9.96 45 ALA B N 1
ATOM 2888 C CA . ALA B 1 55 ? 2.364 -11.605 -12.728 1.00 10.35 45 ALA B CA 1
ATOM 2889 C C . ALA B 1 55 ? 1.999 -11.222 -14.161 1.00 10.71 45 ALA B C 1
ATOM 2890 O O . ALA B 1 55 ? 2.735 -11.534 -15.094 1.00 10.83 45 ALA B O 1
ATOM 2892 N N . ALA B 1 56 ? 0.859 -10.558 -14.330 1.00 11.32 46 ALA B N 1
ATOM 2893 C CA . ALA B 1 56 ? 0.446 -10.064 -15.643 1.00 11.67 46 ALA B CA 1
ATOM 2894 C C . ALA B 1 56 ? 1.283 -8.842 -16.038 1.00 12.19 46 ALA B C 1
ATOM 2895 O O . ALA B 1 56 ? 1.978 -8.262 -15.202 1.00 11.73 46 ALA B O 1
ATOM 2897 N N . ASP B 1 57 ? 1.212 -8.457 -17.312 1.00 12.94 47 ASP B N 1
ATOM 2898 C CA . ASP B 1 57 ? 1.965 -7.306 -17.812 1.00 13.89 47 ASP B CA 1
ATOM 2899 C C . ASP B 1 57 ? 1.566 -6.002 -17.132 1.00 14.16 47 ASP B C 1
ATOM 2900 O O . ASP B 1 57 ? 2.394 -5.103 -16.988 1.00 14.79 47 ASP B O 1
ATOM 2905 N N . ASP B 1 58 ? 0.307 -5.904 -16.710 1.00 14.34 48 ASP B N 1
ATOM 2906 C CA . ASP B 1 58 ? -0.192 -4.690 -16.063 1.00 14.83 48 ASP B CA 1
ATOM 2907 C C . ASP B 1 58 ? 0.094 -4.634 -14.554 1.00 14.19 48 ASP B C 1
ATOM 2908 O O . ASP B 1 58 ? -0.292 -3.678 -13.879 1.00 14.60 48 ASP B O 1
ATOM 2913 N N . GLU B 1 59 ? 0.774 -5.655 -14.039 1.00 13.09 49 GLU B N 1
ATOM 2914 C CA . GLU B 1 59 ? 1.129 -5.717 -12.623 1.00 12.36 49 GLU B CA 1
ATOM 2915 C C . GLU B 1 59 ? 2.588 -5.342 -12.404 1.00 11.74 49 GLU B C 1
ATOM 2916 O O . GLU B 1 59 ? 3.416 -5.439 -13.314 1.00 11.58 49 GLU B O 1
ATOM 2922 N N . SER B 1 60 ? 2.896 -4.924 -11.181 1.00 11.10 50 SER B N 1
ATOM 2923 C CA . SER B 1 60 ? 4.249 -4.546 -10.808 1.00 10.19 50 SER B CA 1
ATOM 2924 C C . SER B 1 60 ? 4.545 -5.055 -9.402 1.00 10.02 50 SER B C 1
ATOM 2925 O O . SER B 1 60 ? 3.639 -5.495 -8.693 1.00 9.32 50 SER B O 1
ATOM 2928 N N . ALA B 1 61 ? 5.814 -4.990 -9.001 1.00 9.25 51 ALA B N 1
ATOM 2929 C CA . ALA B 1 61 ? 6.175 -5.233 -7.610 1.00 8.86 51 ALA B CA 1
ATOM 2930 C C . ALA B 1 61 ? 5.296 -4.391 -6.681 1.00 8.58 51 ALA B C 1
ATOM 2931 O O . ALA B 1 61 ? 4.785 -4.895 -5.677 1.00 8.70 51 ALA B O 1
ATOM 2933 N N . ALA B 1 62 ? 5.110 -3.118 -7.031 1.00 8.19 52 ALA B N 1
ATOM 2934 C CA . ALA B 1 62 ? 4.318 -2.201 -6.210 1.00 7.88 52 ALA B CA 1
ATOM 2935 C C . ALA B 1 62 ? 2.851 -2.620 -6.129 1.00 7.83 52 ALA B C 1
ATOM 2936 O O . ALA B 1 62 ? 2.292 -2.668 -5.039 1.00 7.63 52 ALA B O 1
ATOM 2938 N N . SER B 1 63 ? 2.234 -2.935 -7.272 1.00 7.89 53 SER B N 1
ATOM 2939 C CA . SER B 1 63 ? 0.813 -3.314 -7.277 1.00 8.00 53 SER B CA 1
ATOM 2940 C C . SER B 1 63 ? 0.557 -4.589 -6.472 1.00 7.89 53 SER B C 1
ATOM 2941 O O . SER B 1 63 ? -0.441 -4.687 -5.754 1.00 7.70 53 SER B O 1
ATOM 2944 N N . MET B 1 64 ? 1.459 -5.560 -6.590 1.00 7.86 54 MET B N 1
ATOM 2945 C CA . MET B 1 64 ? 1.342 -6.794 -5.816 1.00 7.98 54 MET B CA 1
ATOM 2946 C C . MET B 1 64 ? 1.534 -6.539 -4.321 1.00 8.06 54 MET B C 1
ATOM 2947 O O . MET B 1 64 ? 0.828 -7.125 -3.492 1.00 8.03 54 MET B O 1
ATOM 2952 N N . ALA B 1 65 ? 2.487 -5.667 -3.987 1.00 8.06 55 ALA B N 1
ATOM 2953 C CA . ALA B 1 65 ? 2.727 -5.273 -2.598 1.00 8.13 55 ALA B CA 1
ATOM 2954 C C . ALA B 1 65 ? 1.465 -4.696 -1.956 1.00 8.33 55 ALA B C 1
ATOM 2955 O O . ALA B 1 65 ? 1.092 -5.079 -0.844 1.00 8.49 55 ALA B O 1
ATOM 2957 N N . THR B 1 66 ? 0.807 -3.789 -2.672 1.00 8.23 56 THR B N 1
ATOM 2958 C CA . THR B 1 66 ? -0.442 -3.185 -2.218 1.00 8.34 56 THR B CA 1
ATOM 2959 C C . THR B 1 66 ? -1.518 -4.238 -1.909 1.00 8.32 56 THR B C 1
ATOM 2960 O O . THR B 1 66 ? -2.123 -4.214 -0.834 1.00 7.87 56 THR B O 1
ATOM 2964 N N . GLU B 1 67 ? -1.736 -5.163 -2.841 1.00 8.53 57 GLU B N 1
ATOM 2965 C CA . GLU B 1 67 ? -2.721 -6.228 -2.628 1.00 8.74 57 GLU B CA 1
ATOM 2966 C C . GLU B 1 67 ? -2.374 -7.104 -1.418 1.00 8.58 57 GLU B C 1
ATOM 2967 O O . GLU B 1 67 ? -3.257 -7.421 -0.608 1.00 8.42 57 GLU B O 1
ATOM 2973 N N . ALA B 1 68 ? -1.098 -7.473 -1.287 1.00 8.36 58 ALA B N 1
ATOM 2974 C CA . ALA B 1 68 ? -0.637 -8.236 -0.126 1.00 8.58 58 ALA B CA 1
ATOM 2975 C C . ALA B 1 68 ? -0.911 -7.503 1.190 1.00 8.38 58 ALA B C 1
ATOM 2976 O O . ALA B 1 68 ? -1.343 -8.121 2.166 1.00 8.63 58 ALA B O 1
ATOM 2978 N N . CYS B 1 69 ? -0.662 -6.192 1.199 1.00 8.46 59 CYS B N 1
ATOM 2979 C CA . CYS B 1 69 ? -0.916 -5.337 2.364 1.00 8.53 59 CYS B CA 1
ATOM 2980 C C . CYS B 1 69 ? -2.413 -5.259 2.707 1.00 8.68 59 CYS B C 1
ATOM 2981 O O . CYS B 1 69 ? -2.800 -5.326 3.882 1.00 8.71 59 CYS B O 1
ATOM 2984 N N . ARG B 1 70 ? -3.251 -5.127 1.681 1.00 8.95 60 ARG B N 1
ATOM 2985 C CA . ARG B 1 70 ? -4.704 -5.110 1.873 1.00 9.14 60 ARG B CA 1
ATOM 2986 C C . ARG B 1 70 ? -5.153 -6.364 2.606 1.00 9.16 60 ARG B C 1
ATOM 2987 O O . ARG B 1 70 ? -5.973 -6.303 3.526 1.00 9.49 60 ARG B O 1
ATOM 2995 N N . ARG B 1 71 ? -4.600 -7.501 2.194 1.00 9.02 61 ARG B N 1
ATOM 2996 C CA . ARG B 1 71 ? -4.987 -8.793 2.750 1.00 8.74 61 ARG B CA 1
ATOM 2997 C C . ARG B 1 71 ? -4.458 -8.962 4.170 1.00 8.68 61 ARG B C 1
ATOM 2998 O O . ARG B 1 71 ? -5.157 -9.495 5.031 1.00 8.30 61 ARG B O 1
ATOM 3006 N N . ALA B 1 72 ? -3.230 -8.494 4.404 1.00 8.54 62 ALA B N 1
ATOM 3007 C CA . ALA B 1 72 ? -2.630 -8.513 5.738 1.00 8.54 62 ALA B CA 1
ATOM 3008 C C . ALA B 1 72 ? -3.451 -7.683 6.714 1.00 8.59 62 ALA B C 1
ATOM 3009 O O . ALA B 1 72 ? -3.685 -8.100 7.845 1.00 8.81 62 ALA B O 1
ATOM 3011 N N . LEU B 1 73 ? -3.887 -6.506 6.269 1.00 8.97 63 LEU B N 1
ATOM 3012 C CA . LEU B 1 73 ? -4.724 -5.633 7.090 1.00 9.48 63 LEU B CA 1
ATOM 3013 C C . LEU B 1 73 ? -6.054 -6.322 7.419 1.00 9.96 63 LEU B C 1
ATOM 3014 O O . LEU B 1 73 ? -6.491 -6.323 8.571 1.00 9.93 63 LEU B O 1
ATOM 3019 N N . SER B 1 74 ? -6.675 -6.936 6.412 1.00 10.89 64 SER B N 1
ATOM 3020 C CA . SER B 1 74 ? -7.914 -7.685 6.627 1.00 11.55 64 SER B CA 1
ATOM 3021 C C . SER B 1 74 ? -7.717 -8.818 7.630 1.00 11.61 64 SER B C 1
ATOM 302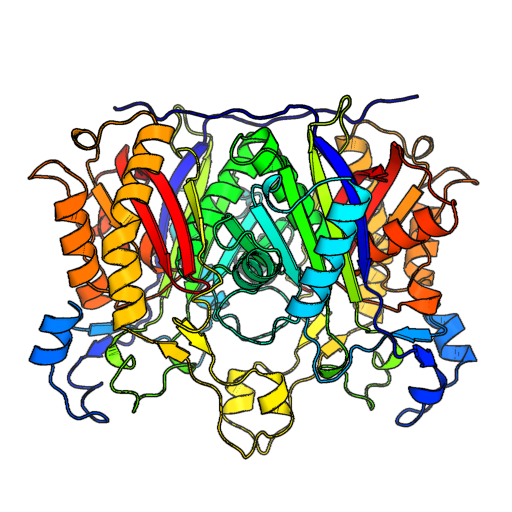2 O O . SER B 1 74 ? -8.515 -8.983 8.557 1.00 11.56 64 SER B O 1
ATOM 3025 N N . ASN B 1 75 ? -6.635 -9.574 7.457 1.00 11.81 65 ASN B N 1
ATOM 3026 C CA . ASN B 1 75 ? -6.323 -10.695 8.342 1.00 12.14 65 ASN B CA 1
ATOM 3027 C C . ASN B 1 75 ? -6.006 -10.280 9.782 1.00 12.10 65 ASN B C 1
ATOM 3028 O O . ASN B 1 75 ? -6.132 -11.087 10.704 1.00 12.31 65 ASN B O 1
ATOM 3033 N N . ALA B 1 76 ? -5.608 -9.022 9.964 1.00 12.16 66 ALA B N 1
ATOM 3034 C CA . ALA B 1 76 ? -5.334 -8.462 11.292 1.00 12.28 66 ALA B CA 1
ATOM 3035 C C . ALA B 1 76 ? -6.549 -7.740 11.878 1.00 12.40 66 ALA B C 1
ATOM 3036 O O . ALA B 1 76 ? -6.519 -7.300 13.035 1.00 12.52 66 ALA B O 1
ATOM 3038 N N . GLY B 1 77 ? -7.609 -7.611 11.081 1.00 12.33 67 GLY B N 1
ATOM 3039 C CA . GLY B 1 77 ? -8.788 -6.853 11.478 1.00 12.21 67 GLY B CA 1
ATOM 3040 C C . GLY B 1 77 ? -8.484 -5.371 11.636 1.00 12.08 67 GLY B C 1
ATOM 3041 O O . GLY B 1 77 ? -9.088 -4.686 12.466 1.00 11.62 67 GLY B O 1
ATOM 3042 N N . LEU B 1 78 ? -7.526 -4.884 10.846 1.00 11.86 68 LEU B N 1
ATOM 3043 C CA . LEU B 1 78 ? -7.097 -3.489 10.901 1.00 11.92 68 LEU B CA 1
ATOM 3044 C C . LEU B 1 78 ? -7.388 -2.761 9.591 1.00 11.85 68 LEU B C 1
ATOM 3045 O O . LEU B 1 78 ? -7.676 -3.387 8.569 1.00 11.98 68 LEU B O 1
ATOM 3050 N N . SER B 1 79 ? -7.323 -1.435 9.639 1.00 12.02 69 SER B N 1
ATOM 3051 C CA . SER B 1 79 ? -7.439 -0.592 8.453 1.00 12.14 69 SER B CA 1
ATOM 3052 C C . SER B 1 79 ? -6.129 0.172 8.248 1.00 11.85 69 SER B C 1
ATOM 3053 O O . SER B 1 79 ? -5.255 0.152 9.119 1.00 11.55 69 SER B O 1
ATOM 3056 N N . ALA B 1 80 ? -5.991 0.841 7.105 1.00 11.57 70 ALA B N 1
ATOM 3057 C CA . ALA B 1 80 ? -4.781 1.623 6.814 1.00 11.58 70 ALA B CA 1
ATOM 3058 C C . ALA B 1 80 ? -4.515 2.701 7.863 1.00 11.35 70 ALA B C 1
ATOM 3059 O O . ALA B 1 80 ? -3.363 3.018 8.144 1.00 11.63 70 ALA B O 1
ATOM 3061 N N . ALA B 1 81 ? -5.585 3.251 8.440 1.00 11.20 71 ALA B N 1
ATOM 3062 C CA . ALA B 1 81 ? -5.482 4.265 9.492 1.00 10.64 71 ALA B CA 1
ATOM 3063 C C . ALA B 1 81 ? -4.706 3.791 10.730 1.00 10.68 71 ALA B C 1
ATOM 3064 O O . ALA B 1 81 ? -4.147 4.611 11.463 1.00 10.73 71 ALA B O 1
ATOM 3066 N N . ASP B 1 82 ? -4.651 2.475 10.938 1.00 10.08 72 ASP B N 1
ATOM 3067 C CA . ASP B 1 82 ? -3.936 1.878 12.069 1.00 9.76 72 ASP B CA 1
ATOM 3068 C C . ASP B 1 82 ? -2.424 1.734 11.835 1.00 9.23 72 ASP B C 1
ATOM 3069 O O . ASP B 1 82 ? -1.685 1.390 12.760 1.00 9.09 72 ASP B O 1
ATOM 3074 N N . ILE B 1 83 ? -1.973 1.996 10.608 1.00 8.55 73 ILE B N 1
ATOM 3075 C CA . ILE B 1 83 ? -0.572 1.793 10.221 1.00 8.01 73 ILE B CA 1
ATOM 3076 C C . ILE B 1 83 ? 0.222 3.098 10.283 1.00 7.99 73 ILE B C 1
ATOM 3077 O O . ILE B 1 83 ? -0.241 4.148 9.827 1.00 8.51 73 ILE B O 1
ATOM 3082 N N . ASP B 1 84 ? 1.424 3.023 10.842 1.00 7.60 74 ASP B N 1
ATOM 3083 C CA . ASP B 1 84 ? 2.257 4.210 11.013 1.00 7.41 74 ASP B CA 1
ATOM 3084 C C . ASP B 1 84 ? 3.384 4.313 10.007 1.00 7.27 74 ASP B C 1
ATOM 3085 O O . ASP B 1 84 ? 3.950 5.392 9.813 1.00 7.17 74 ASP B O 1
ATOM 3090 N N . GLY B 1 85 ? 3.728 3.189 9.390 1.00 6.91 75 GLY B N 1
ATOM 3091 C CA . GLY B 1 85 ? 4.796 3.160 8.409 1.00 6.57 75 GLY B CA 1
ATOM 3092 C C . GLY B 1 85 ? 4.776 1.883 7.599 1.00 6.53 75 GLY B C 1
ATOM 3093 O O . GLY B 1 85 ? 4.210 0.876 8.027 1.00 6.24 75 GLY B O 1
ATOM 3094 N N . VAL B 1 86 ? 5.390 1.926 6.419 1.00 6.49 76 VAL B N 1
ATOM 3095 C CA . VAL B 1 86 ? 5.450 0.762 5.548 1.00 6.15 76 VAL B CA 1
ATOM 3096 C C . VAL B 1 86 ? 6.865 0.615 4.984 1.00 6.16 76 VAL B C 1
ATOM 3097 O O . VAL B 1 86 ? 7.416 1.569 4.450 1.00 6.02 76 VAL B O 1
ATOM 3101 N N . ILE B 1 87 ? 7.457 -0.568 5.142 1.00 5.85 77 ILE B N 1
ATOM 3102 C CA . ILE B 1 87 ? 8.724 -0.868 4.470 1.00 5.88 77 ILE B CA 1
ATOM 3103 C C . ILE B 1 87 ? 8.464 -1.857 3.344 1.00 5.92 77 ILE B C 1
ATOM 3104 O O . ILE B 1 87 ? 7.944 -2.956 3.571 1.00 5.96 77 ILE B O 1
ATOM 3109 N N . VAL B 1 88 ? 8.819 -1.461 2.128 1.00 5.81 78 VAL B N 1
ATOM 3110 C CA . VAL B 1 88 ? 8.721 -2.358 0.991 1.00 5.98 78 VAL B CA 1
ATOM 3111 C C . VAL B 1 88 ? 10.100 -2.939 0.745 1.00 5.96 78 VAL B C 1
ATOM 3112 O O . VAL B 1 88 ? 11.057 -2.201 0.543 1.00 5.75 78 VAL B O 1
ATOM 3116 N N . THR B 1 89 ? 10.207 -4.260 0.789 1.00 5.61 79 THR B N 1
ATOM 3117 C CA . THR B 1 89 ? 11.456 -4.893 0.404 1.00 5.81 79 THR B CA 1
ATOM 3118 C C . THR B 1 89 ? 11.284 -5.637 -0.913 1.00 6.06 79 THR B C 1
ATOM 3119 O O . THR B 1 89 ? 10.368 -6.449 -1.082 1.00 5.81 79 THR B O 1
ATOM 3123 N N . THR B 1 90 ? 12.157 -5.305 -1.855 1.00 6.40 80 THR B N 1
ATOM 3124 C CA . THR B 1 90 ? 12.065 -5.781 -3.230 1.00 6.63 80 THR B CA 1
ATOM 3125 C C . THR B 1 90 ? 13.386 -5.538 -3.930 1.00 7.10 80 THR B C 1
ATOM 3126 O O . THR B 1 90 ? 14.197 -4.715 -3.487 1.00 6.89 80 THR B O 1
ATOM 3130 N N . ASN B 1 91 ? 13.593 -6.251 -5.033 1.00 7.43 81 ASN B N 1
ATOM 3131 C CA . ASN B 1 91 ? 14.759 -6.043 -5.879 1.00 7.40 81 ASN B CA 1
ATOM 3132 C C . ASN B 1 91 ? 14.336 -5.886 -7.335 1.00 7.45 81 ASN B C 1
ATOM 3133 O O . ASN B 1 91 ? 15.177 -5.930 -8.235 1.00 7.65 81 ASN B O 1
ATOM 3138 N N . THR B 1 92 ? 13.029 -5.697 -7.548 1.00 7.61 82 THR B N 1
ATOM 3139 C CA . THR B 1 92 ? 12.437 -5.605 -8.887 1.00 7.42 82 THR B CA 1
ATOM 3140 C C . THR B 1 92 ? 11.473 -4.429 -9.050 1.00 7.40 82 THR B C 1
ATOM 3141 O O . THR B 1 92 ? 10.505 -4.515 -9.809 1.00 7.82 82 THR B O 1
ATOM 3145 N N . HIS B 1 93 ? 11.727 -3.344 -8.322 1.00 6.88 83 HIS B N 1
ATOM 3146 C CA . HIS B 1 93 ? 11.092 -2.064 -8.605 1.00 7.00 83 HIS B CA 1
ATOM 3147 C C . HIS B 1 93 ? 11.916 -1.450 -9.731 1.00 6.78 83 HIS B C 1
ATOM 3148 O O . HIS B 1 93 ? 13.070 -1.068 -9.524 1.00 6.71 83 HIS B O 1
ATOM 3155 N N . PHE B 1 94 ? 11.334 -1.383 -10.924 1.00 6.55 84 PHE B N 1
ATOM 3156 C CA . PHE B 1 94 ? 12.109 -1.088 -12.136 1.00 6.62 84 PHE B CA 1
ATOM 3157 C C . PHE B 1 94 ? 12.241 0.397 -12.466 1.00 6.46 84 PHE B C 1
ATOM 3158 O O . PHE B 1 94 ? 12.411 0.774 -13.624 1.00 6.61 84 PHE B O 1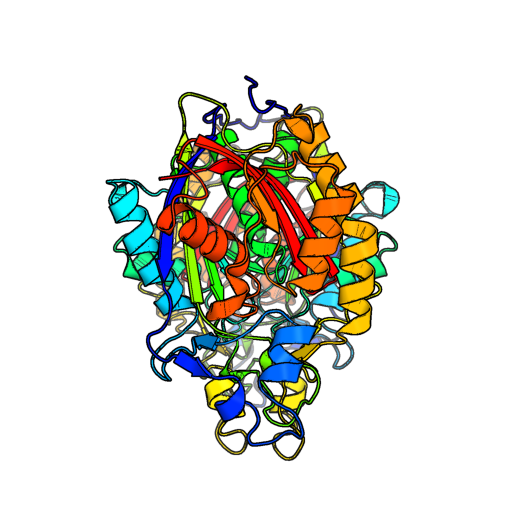
ATOM 3166 N N . LEU B 1 95 ? 12.179 1.228 -11.433 1.00 6.44 85 LEU B N 1
ATOM 3167 C CA . LEU B 1 95 ? 12.443 2.656 -11.557 1.00 6.02 85 LEU B CA 1
ATOM 3168 C C . LEU B 1 95 ? 13.508 3.004 -10.542 1.00 5.97 85 LEU B C 1
ATOM 3169 O O . LEU B 1 95 ? 13.447 2.534 -9.412 1.00 5.51 85 LEU B O 1
ATOM 3174 N N . GLN B 1 96 ? 14.474 3.836 -10.936 1.00 5.67 86 GLN B N 1
ATOM 3175 C CA . GLN B 1 96 ? 15.467 4.342 -9.980 1.00 5.70 86 GLN B CA 1
ATOM 3176 C C . GLN B 1 96 ? 14.755 5.161 -8.906 1.00 5.90 86 GLN B C 1
ATOM 3177 O O . GLN B 1 96 ? 15.118 5.131 -7.722 1.00 5.75 86 GLN B O 1
ATOM 3183 N N . THR B 1 97 ? 13.726 5.885 -9.342 1.00 6.15 87 THR B N 1
ATOM 3184 C CA . THR B 1 97 ? 12.920 6.732 -8.479 1.00 6.62 87 THR B CA 1
ATOM 3185 C C . THR B 1 97 ? 11.595 7.033 -9.213 1.00 6.20 87 THR B C 1
ATOM 3186 O O . THR B 1 97 ? 11.576 7.016 -10.441 1.00 6.78 87 THR B O 1
ATOM 3190 N N . PRO B 1 98 ? 10.488 7.289 -8.509 1.00 6.23 88 PRO B N 1
ATOM 3191 C CA . PRO B 1 98 ? 10.409 7.344 -7.045 1.00 6.34 88 PRO B CA 1
ATOM 3192 C C . PRO B 1 98 ? 10.379 5.961 -6.396 1.00 6.29 88 PRO B C 1
ATOM 3193 O O . PRO B 1 98 ? 10.139 4.975 -7.101 1.00 6.50 88 PRO B O 1
ATOM 3197 N N . PRO B 1 99 ? 10.584 5.893 -5.079 1.00 6.14 89 PRO B N 1
ATOM 3198 C CA . PRO B 1 99 ? 10.488 4.621 -4.348 1.00 6.29 89 PRO B CA 1
ATOM 3199 C C . PRO B 1 99 ? 9.053 4.096 -4.335 1.00 6.16 89 PRO B C 1
ATOM 3200 O O . PRO B 1 99 ? 8.115 4.896 -4.460 1.00 6.35 89 PRO B O 1
ATOM 3204 N N . ALA B 1 100 ? 8.893 2.779 -4.194 1.00 6.03 90 ALA B N 1
ATOM 3205 C CA . ALA B 1 100 ? 7.575 2.141 -4.172 1.00 6.67 90 ALA B CA 1
ATOM 3206 C C . ALA B 1 100 ? 6.764 2.423 -2.905 1.00 6.43 90 ALA B C 1
ATOM 3207 O O . ALA B 1 100 ? 5.541 2.529 -2.971 1.00 6.43 90 ALA B O 1
ATOM 3209 N N . ALA B 1 101 ? 7.432 2.540 -1.757 1.00 6.47 91 ALA B N 1
ATOM 3210 C CA . ALA B 1 101 ? 6.718 2.650 -0.474 1.00 6.78 91 ALA B CA 1
ATOM 3211 C C . ALA B 1 101 ? 5.633 3.747 -0.407 1.00 7.24 91 ALA B C 1
ATOM 3212 O O . ALA B 1 101 ? 4.504 3.447 -0.012 1.00 7.40 91 ALA B O 1
ATOM 3214 N N . PRO B 1 102 ? 5.932 4.995 -0.792 1.00 7.58 92 PRO B N 1
ATOM 3215 C CA . PRO B 1 102 ? 4.905 6.047 -0.776 1.00 7.92 92 PRO B CA 1
ATOM 3216 C C . PRO B 1 102 ? 3.713 5.752 -1.688 1.00 8.55 92 PRO B C 1
ATOM 3217 O O . PRO B 1 102 ? 2.580 6.071 -1.315 1.00 8.39 92 PRO B O 1
ATOM 3221 N N . MET B 1 103 ? 3.952 5.139 -2.844 1.00 9.06 93 MET B N 1
ATOM 3222 C CA . MET B 1 103 ? 2.849 4.830 -3.746 1.00 9.89 93 MET B CA 1
ATOM 3223 C C . MET B 1 103 ? 1.984 3.697 -3.202 1.00 9.26 93 MET B C 1
ATOM 3224 O O . MET B 1 103 ? 0.760 3.737 -3.333 1.00 9.18 93 MET B O 1
ATOM 3229 N N . VAL B 1 104 ? 2.616 2.706 -2.574 1.00 8.65 94 VAL B N 1
ATOM 3230 C CA . VAL B 1 104 ? 1.882 1.655 -1.866 1.00 8.03 94 VAL B CA 1
ATOM 3231 C C . VAL B 1 104 ? 1.020 2.271 -0.754 1.00 8.13 94 VAL B C 1
ATOM 3232 O O . VAL B 1 104 ? -0.176 1.992 -0.665 1.00 8.13 94 VAL B O 1
ATOM 3236 N N . ALA B 1 105 ? 1.630 3.118 0.078 1.00 7.95 95 ALA B N 1
ATOM 3237 C CA . ALA B 1 105 ? 0.919 3.822 1.147 1.00 7.87 95 ALA B CA 1
ATOM 3238 C C . ALA B 1 105 ? -0.298 4.575 0.606 1.00 8.17 95 ALA B C 1
ATOM 3239 O O . ALA B 1 105 ? -1.394 4.479 1.171 1.00 7.72 95 ALA B O 1
ATOM 3241 N N . ALA B 1 106 ? -0.103 5.308 -0.491 1.00 8.35 96 ALA B N 1
ATOM 3242 C CA . ALA B 1 106 ? -1.185 6.080 -1.105 1.00 8.94 96 ALA B CA 1
ATOM 3243 C C . ALA B 1 106 ? -2.302 5.181 -1.630 1.00 9.33 96 ALA B C 1
ATOM 3244 O O . ALA B 1 106 ? -3.483 5.498 -1.477 1.00 9.01 96 ALA B O 1
ATOM 3246 N N . SER B 1 107 ? -1.922 4.066 -2.251 1.00 9.84 97 SER B N 1
ATOM 3247 C CA . SER B 1 107 ? -2.887 3.110 -2.779 1.00 10.44 97 SER B CA 1
ATOM 3248 C C . SER B 1 107 ? -3.768 2.550 -1.669 1.00 10.65 97 SER B C 1
ATOM 3249 O O . SER B 1 107 ? -4.974 2.346 -1.867 1.00 10.34 97 SER B O 1
ATOM 3252 N N . LEU B 1 108 ? -3.165 2.325 -0.503 1.00 10.25 98 LEU B N 1
ATOM 3253 C CA . LEU B 1 108 ? -3.884 1.813 0.665 1.00 10.73 98 LEU B CA 1
ATOM 3254 C C . LEU B 1 108 ? -4.800 2.841 1.333 1.00 11.12 98 LEU B C 1
ATOM 3255 O O . LEU B 1 108 ? -5.593 2.484 2.199 1.00 11.36 98 LEU B O 1
ATOM 3260 N N . GLY B 1 109 ? -4.686 4.110 0.943 1.00 11.36 99 GLY B N 1
ATOM 3261 C CA . GLY B 1 109 ? -5.481 5.164 1.555 1.00 12.14 99 GLY B CA 1
ATOM 3262 C C . GLY B 1 109 ? -4.791 5.777 2.762 1.00 12.73 99 GLY B C 1
ATOM 3263 O O . GLY B 1 109 ? -5.435 6.350 3.646 1.00 12.68 99 GLY B O 1
ATOM 3264 N N . ALA B 1 110 ? -3.468 5.651 2.803 1.00 13.07 100 ALA B N 1
ATOM 3265 C CA . ALA B 1 110 ? -2.675 6.283 3.850 1.00 13.55 100 ALA B CA 1
ATOM 3266 C C . ALA B 1 110 ? -1.467 6.993 3.235 1.00 13.76 100 ALA B C 1
ATOM 3267 O O . ALA B 1 110 ? -0.337 6.752 3.641 1.00 13.72 100 ALA B O 1
ATOM 3269 N N . LYS B 1 111 ? -1.729 7.879 2.269 1.00 13.77 101 LYS B N 1
ATOM 3270 C CA . LYS B 1 111 ? -0.691 8.577 1.482 1.00 13.65 101 LYS B CA 1
ATOM 3271 C C . LYS B 1 111 ? 0.421 9.259 2.279 1.00 13.24 101 LYS B C 1
ATOM 3272 O O . LYS B 1 111 ? 1.515 9.493 1.738 1.00 13.84 101 LYS B O 1
ATOM 3278 N N . GLY B 1 112 ? 0.144 9.575 3.545 1.00 12.09 102 GLY B N 1
ATOM 3279 C CA . GLY B 1 112 ? 1.043 10.385 4.350 1.00 10.48 102 GLY B CA 1
ATOM 3280 C C . GLY B 1 112 ? 2.027 9.640 5.237 1.00 9.42 102 GLY B C 1
ATOM 3281 O O . GLY B 1 112 ? 2.955 10.254 5.769 1.00 9.04 102 GLY B O 1
ATOM 3282 N N . ILE B 1 113 ? 1.841 8.332 5.402 1.00 8.50 103 ILE B N 1
ATOM 3283 C CA . ILE B 1 113 ? 2.660 7.584 6.360 1.00 7.79 103 ILE B CA 1
ATOM 3284 C C . ILE B 1 113 ? 4.106 7.446 5.891 1.00 7.41 103 ILE B C 1
ATOM 3285 O O . ILE B 1 113 ? 4.389 7.484 4.686 1.00 6.81 103 ILE B O 1
ATOM 3290 N N . LEU B 1 114 ? 5.017 7.317 6.853 1.00 6.73 104 LEU B N 1
ATOM 3291 C CA . LEU B 1 114 ? 6.433 7.114 6.546 1.00 6.41 104 LEU B CA 1
ATOM 3292 C C . LEU B 1 114 ? 6.668 5.777 5.850 1.00 6.42 104 LEU B C 1
ATOM 3293 O O . LEU B 1 114 ? 5.875 4.833 5.984 1.00 6.44 104 LEU B O 1
ATOM 3298 N N . GLY B 1 115 ? 7.766 5.695 5.115 1.00 6.49 105 GLY B N 1
ATOM 3299 C CA . GLY B 1 115 ? 8.141 4.445 4.494 1.00 6.50 105 GLY B CA 1
ATOM 3300 C C . GLY B 1 115 ? 9.284 4.595 3.522 1.00 6.35 105 GLY B C 1
ATOM 3301 O O . GLY B 1 115 ? 9.628 5.708 3.111 1.00 6.35 105 GLY B O 1
ATOM 3302 N N . PHE B 1 116 ? 9.875 3.456 3.174 1.00 6.38 106 PHE B N 1
ATOM 3303 C CA . PHE B 1 116 ? 11.011 3.405 2.264 1.00 6.49 106 PHE B CA 1
ATOM 3304 C C . PHE B 1 116 ? 11.147 2.017 1.650 1.00 6.53 106 PHE B C 1
ATOM 3305 O O . PHE B 1 116 ? 10.491 1.061 2.088 1.00 6.38 106 PHE B O 1
ATOM 3313 N N . ASP B 1 117 ? 11.998 1.918 0.632 1.00 6.60 107 ASP B N 1
ATOM 3314 C CA . ASP B 1 117 ? 12.289 0.649 -0.016 1.00 6.77 107 ASP B CA 1
ATOM 3315 C C . ASP B 1 117 ? 13.613 0.138 0.523 1.00 6.64 107 ASP B C 1
ATOM 3316 O O . ASP B 1 117 ? 14.552 0.915 0.674 1.00 6.69 107 ASP B O 1
ATOM 3321 N N . LEU B 1 118 ? 13.679 -1.165 0.800 1.00 6.80 108 LEU B N 1
ATOM 3322 C CA . LEU B 1 118 ? 14.893 -1.814 1.299 1.00 6.92 108 LEU B CA 1
ATOM 3323 C C . LEU B 1 118 ? 15.260 -2.958 0.359 1.00 7.03 108 LEU B C 1
ATOM 3324 O O . LEU B 1 118 ? 14.445 -3.832 0.094 1.00 6.88 108 LEU B O 1
ATOM 3329 N N . SER B 1 119 ? 16.490 -2.952 -0.139 1.00 7.33 109 SER B N 1
ATOM 3330 C CA . SER B 1 119 ? 16.947 -4.005 -1.042 1.00 7.81 109 SER B CA 1
ATOM 3331 C C . SER B 1 119 ? 18.108 -4.757 -0.411 1.00 7.67 109 SER B C 1
ATOM 3332 O O . SER B 1 119 ? 19.105 -4.148 -0.028 1.00 7.88 109 SER B O 1
ATOM 3335 N N . ALA B 1 120 ? 17.966 -6.074 -0.289 1.00 7.91 110 ALA B N 1
ATOM 3336 C CA . ALA B 1 120 ? 19.047 -6.941 0.186 1.00 8.16 110 ALA B CA 1
ATOM 3337 C C . ALA B 1 120 ? 18.880 -8.355 -0.357 1.00 8.48 110 ALA B C 1
ATOM 3338 O O . ALA B 1 120 ? 19.154 -9.334 0.335 1.00 8.85 110 ALA B O 1
ATOM 3340 N N . GLY B 1 121 ? 18.427 -8.461 -1.604 1.00 8.92 111 GLY B N 1
ATOM 3341 C CA . GLY B 1 121 ? 18.067 -9.743 -2.179 1.00 8.83 111 GLY B CA 1
ATOM 3342 C C . GLY B 1 121 ? 17.065 -10.471 -1.300 1.00 9.10 111 GLY B C 1
ATOM 3343 O O . GLY B 1 121 ? 16.183 -9.850 -0.695 1.00 8.94 111 GLY B O 1
ATOM 3344 N N . ALA B 1 122 ? 17.220 -11.786 -1.197 1.00 9.25 112 ALA B N 1
ATOM 3345 C CA . ALA B 1 122 ? 16.317 -12.596 -0.383 1.00 9.79 112 ALA B CA 1
ATOM 3346 C C . ALA B 1 122 ? 16.337 -12.237 1.110 1.00 10.08 112 ALA B C 1
ATOM 3347 O O . ALA B 1 122 ? 15.345 -12.443 1.809 1.00 11.74 112 ALA B O 1
ATOM 3349 N N . ALA B 1 123 ? 17.449 -11.690 1.595 1.00 9.05 113 ALA B N 1
ATOM 3350 C CA . ALA B 1 123 ? 17.567 -11.329 3.013 1.00 8.13 113 ALA B CA 1
ATOM 3351 C C . ALA B 1 123 ? 16.768 -10.076 3.381 1.00 7.68 113 ALA B C 1
ATOM 3352 O O . ALA B 1 123 ? 16.650 -9.734 4.561 1.00 7.16 113 ALA B O 1
ATOM 3354 N N . GLY B 1 124 ? 16.214 -9.408 2.371 1.00 7.51 114 GLY B N 1
ATOM 3355 C CA . GLY B 1 124 ? 15.479 -8.167 2.565 1.00 7.30 114 GLY B CA 1
ATOM 3356 C C . GLY B 1 124 ? 14.338 -8.248 3.567 1.00 7.21 114 GLY B C 1
ATOM 3357 O O . GLY B 1 124 ? 14.123 -7.306 4.327 1.00 6.69 114 GLY B O 1
ATOM 3358 N N . PHE B 1 125 ? 13.595 -9.356 3.562 1.00 7.16 115 PHE B N 1
ATOM 3359 C CA . PHE B 1 125 ? 12.482 -9.505 4.501 1.00 7.37 115 PHE B CA 1
ATOM 3360 C C . PHE B 1 125 ? 12.960 -9.500 5.953 1.00 7.20 115 PHE B C 1
ATOM 3361 O O . PHE B 1 125 ? 12.403 -8.785 6.780 1.00 7.03 115 PHE B O 1
ATOM 3369 N N . GLY B 1 126 ? 13.994 -10.287 6.248 1.00 6.89 116 GLY B N 1
ATOM 3370 C CA . GLY B 1 126 ? 14.581 -10.318 7.578 1.00 6.95 116 GLY B CA 1
ATOM 3371 C C . GLY B 1 126 ? 15.111 -8.970 8.035 1.00 6.79 116 GLY B C 1
ATOM 3372 O O . GLY B 1 126 ? 14.945 -8.595 9.196 1.00 6.65 116 GLY B O 1
ATOM 3373 N N . TYR B 1 127 ? 15.762 -8.246 7.127 1.00 6.66 117 TYR B N 1
ATOM 3374 C CA . TYR B 1 127 ? 16.274 -6.911 7.434 1.00 6.89 117 TYR B CA 1
ATOM 3375 C C . TYR B 1 127 ? 15.141 -5.917 7.698 1.00 6.94 117 TYR B C 1
ATOM 3376 O O . TYR B 1 127 ? 15.209 -5.131 8.640 1.00 7.06 117 TYR B O 1
ATOM 3385 N N . ALA B 1 128 ? 14.119 -5.944 6.844 1.00 7.15 118 ALA B N 1
ATOM 3386 C CA . ALA B 1 128 ? 12.960 -5.051 6.970 1.00 7.08 118 ALA B CA 1
ATOM 3387 C C . ALA B 1 128 ? 12.164 -5.337 8.249 1.00 7.24 118 ALA B C 1
ATOM 3388 O O . ALA B 1 128 ? 11.766 -4.414 8.966 1.00 7.03 118 ALA B O 1
ATOM 3390 N N . LEU B 1 129 ? 11.933 -6.617 8.527 1.00 7.45 119 LEU B N 1
ATOM 3391 C CA . LEU B 1 129 ? 11.255 -7.013 9.753 1.00 7.53 119 LEU B CA 1
ATOM 3392 C C . LEU B 1 129 ? 12.037 -6.536 10.977 1.00 7.36 119 LEU B C 1
ATOM 3393 O O . LEU B 1 129 ? 11.462 -5.975 11.914 1.00 7.05 119 LEU B O 1
ATOM 3398 N N . GLY B 1 130 ? 13.350 -6.753 10.953 1.00 7.15 120 GLY B N 1
ATOM 3399 C CA . GLY B 1 130 ? 14.227 -6.278 12.010 1.00 6.90 120 GLY B CA 1
ATOM 3400 C C . GLY B 1 130 ? 14.183 -4.771 12.191 1.00 6.76 120 GLY B C 1
ATOM 3401 O O . GLY B 1 130 ? 14.149 -4.273 13.322 1.00 6.35 120 GLY B O 1
ATOM 3402 N N . ALA B 1 131 ? 14.185 -4.045 11.073 1.00 6.61 121 ALA B N 1
ATOM 3403 C CA . ALA B 1 131 ? 14.117 -2.587 11.095 1.00 6.35 121 ALA B CA 1
ATOM 3404 C C . ALA B 1 131 ? 12.758 -2.101 11.592 1.00 6.27 121 ALA B C 1
ATOM 3405 O O . ALA B 1 131 ? 12.680 -1.087 12.284 1.00 6.21 121 ALA B O 1
ATOM 3407 N N . ALA B 1 132 ? 11.696 -2.827 11.250 1.00 6.02 122 ALA B N 1
ATOM 3408 C CA . ALA B 1 132 ? 10.358 -2.485 11.725 1.00 5.88 122 ALA B CA 1
ATOM 3409 C C . ALA B 1 132 ? 10.272 -2.648 13.235 1.00 5.78 122 ALA B C 1
ATOM 3410 O O . ALA B 1 132 ? 9.789 -1.760 13.934 1.00 5.60 122 ALA B O 1
ATOM 3412 N N . ALA B 1 133 ? 10.755 -3.783 13.734 1.00 5.81 123 ALA B N 1
ATOM 3413 C CA . ALA B 1 133 ? 10.775 -4.035 15.171 1.00 6.14 123 ALA B CA 1
ATOM 3414 C C . ALA B 1 133 ? 11.591 -2.967 15.914 1.00 6.20 123 ALA B C 1
ATOM 3415 O O . ALA B 1 133 ? 11.144 -2.441 16.940 1.00 5.88 123 ALA B O 1
ATOM 3417 N N . ASP B 1 134 ? 12.782 -2.664 15.396 1.00 6.40 124 ASP B N 1
ATOM 3418 C CA . ASP B 1 134 ? 13.664 -1.651 15.982 1.00 6.74 124 ASP B CA 1
ATOM 3419 C C . ASP B 1 134 ? 12.996 -0.272 16.043 1.00 6.58 124 ASP B C 1
ATOM 3420 O O . ASP B 1 134 ? 13.118 0.431 17.039 1.00 6.04 124 ASP B O 1
ATOM 3425 N N . MET B 1 135 ? 12.294 0.108 14.973 1.00 6.66 125 MET B N 1
ATOM 3426 C CA . MET B 1 135 ? 11.600 1.399 14.927 1.00 6.50 125 MET B CA 1
ATOM 3427 C C . MET B 1 135 ? 10.456 1.469 15.947 1.00 6.39 125 MET B C 1
ATOM 3428 O O . MET B 1 135 ? 10.301 2.469 16.661 1.00 6.12 125 MET B O 1
ATOM 3433 N N . ILE B 1 136 ? 9.672 0.397 16.016 1.00 6.07 126 ILE B N 1
ATOM 3434 C CA . ILE B 1 136 ? 8.542 0.314 16.939 1.00 6.19 126 ILE B CA 1
ATOM 3435 C C . ILE B 1 136 ? 9.003 0.343 18.399 1.00 6.33 126 ILE B C 1
ATOM 3436 O O . ILE B 1 136 ? 8.462 1.106 19.203 1.00 6.49 126 ILE B O 1
ATOM 3441 N N . ARG B 1 137 ? 10.003 -0.477 18.730 1.00 6.74 127 ARG B N 1
ATOM 3442 C CA . ARG B 1 137 ? 10.577 -0.487 20.079 1.00 7.05 127 ARG B CA 1
ATOM 3443 C C . ARG B 1 137 ? 11.213 0.858 20.429 1.00 7.28 127 ARG B C 1
ATOM 3444 O O . ARG B 1 137 ? 11.195 1.265 21.583 1.00 7.79 127 ARG B O 1
ATOM 3452 N N . GLY B 1 138 ? 11.757 1.541 19.421 1.00 7.70 128 GLY B N 1
ATOM 3453 C CA . GLY B 1 138 ? 12.347 2.860 19.593 1.00 7.88 128 GLY B CA 1
ATOM 3454 C C . GLY B 1 138 ? 11.322 3.975 19.774 1.00 8.32 128 GLY B C 1
ATOM 3455 O O . GLY B 1 138 ? 11.679 5.082 20.190 1.00 8.40 128 GLY B O 1
ATOM 3456 N N . GLY B 1 139 ? 10.056 3.685 19.468 1.00 8.09 129 GLY B N 1
ATOM 3457 C CA . GLY B 1 139 ? 8.986 4.667 19.598 1.00 8.48 129 GLY B CA 1
ATOM 3458 C C . GLY B 1 139 ? 8.723 5.506 18.357 1.00 8.62 129 GLY B C 1
ATOM 3459 O O . GLY B 1 139 ? 7.960 6.478 18.419 1.00 8.81 129 GLY B O 1
ATOM 3460 N N . GLY B 1 140 ? 9.342 5.142 17.234 1.00 8.25 130 GLY B N 1
ATOM 3461 C CA . GLY B 1 140 ? 9.162 5.872 15.982 1.00 8.57 130 GLY B CA 1
ATOM 3462 C C . GLY B 1 140 ? 7.892 5.504 15.230 1.00 8.64 130 GLY B C 1
ATOM 3463 O O . GLY B 1 140 ? 7.494 6.193 14.288 1.00 8.68 130 GLY B O 1
ATOM 3464 N N . ALA B 1 141 ? 7.265 4.414 15.666 1.00 8.49 131 ALA B N 1
ATOM 3465 C CA . ALA B 1 141 ? 6.038 3.875 15.088 1.00 8.36 131 ALA B CA 1
ATOM 3466 C C . ALA B 1 141 ? 5.421 2.929 16.113 1.00 8.44 131 ALA B C 1
ATOM 3467 O O . ALA B 1 141 ? 6.118 2.458 17.014 1.00 8.63 131 ALA B O 1
ATOM 3469 N N . ALA B 1 142 ? 4.128 2.643 15.967 1.00 8.19 132 ALA B N 1
ATOM 3470 C CA . ALA B 1 142 ? 3.430 1.700 16.850 1.00 8.13 132 ALA B CA 1
ATOM 3471 C C . ALA B 1 142 ? 3.059 0.430 16.092 1.00 8.02 132 ALA B C 1
ATOM 3472 O O . ALA B 1 142 ? 3.189 -0.679 16.618 1.00 8.13 132 ALA B O 1
ATOM 3474 N N . THR B 1 143 ? 2.599 0.607 14.853 1.00 7.90 133 THR B N 1
ATOM 3475 C CA . THR B 1 143 ? 2.207 -0.499 13.985 1.00 7.70 133 THR B CA 1
ATOM 3476 C C . THR B 1 143 ? 2.741 -0.227 12.587 1.00 7.77 133 THR B C 1
ATOM 3477 O O . THR B 1 143 ? 2.637 0.895 12.088 1.00 7.73 133 THR B O 1
ATOM 3481 N N . MET B 1 144 ? 3.308 -1.257 11.965 1.00 7.53 134 MET B N 1
ATOM 3482 C CA . MET B 1 144 ? 3.898 -1.117 10.640 1.00 7.77 134 MET B CA 1
ATOM 3483 C C . MET B 1 144 ? 3.497 -2.242 9.689 1.00 7.67 134 MET B C 1
ATOM 3484 O O . MET B 1 144 ? 3.144 -3.347 10.117 1.00 8.22 134 MET B O 1
ATOM 3489 N N . LEU B 1 145 ? 3.559 -1.949 8.392 1.00 7.51 135 LEU B N 1
ATOM 3490 C CA . LEU B 1 145 ? 3.494 -2.977 7.361 1.00 6.94 135 LEU B CA 1
ATOM 3491 C C . LEU B 1 145 ? 4.899 -3.244 6.845 1.00 6.99 135 LEU B C 1
ATOM 3492 O O . LEU B 1 145 ? 5.673 -2.313 6.610 1.00 6.90 135 LEU B O 1
ATOM 3497 N N . VAL B 1 146 ? 5.232 -4.523 6.704 1.00 6.83 136 VAL B N 1
ATOM 3498 C CA . VAL B 1 146 ? 6.484 -4.935 6.072 1.00 6.45 136 VAL B CA 1
ATOM 3499 C C . VAL B 1 146 ? 6.073 -5.877 4.956 1.00 6.26 136 VAL B C 1
ATOM 3500 O O . VAL B 1 146 ? 5.452 -6.908 5.213 1.00 6.53 136 VAL B O 1
ATOM 3504 N N . VAL B 1 147 ? 6.404 -5.510 3.719 1.00 5.99 137 VAL B N 1
ATOM 3505 C CA . VAL B 1 147 ? 5.968 -6.280 2.558 1.00 6.05 137 VAL B CA 1
ATOM 3506 C C . VAL B 1 147 ? 7.138 -6.662 1.658 1.00 6.46 137 VAL B C 1
ATOM 3507 O O . VAL B 1 147 ? 7.917 -5.802 1.218 1.00 6.20 137 VAL B O 1
ATOM 3511 N N . GLY B 1 148 ? 7.268 -7.963 1.416 1.00 6.62 138 GLY B N 1
ATOM 3512 C CA . GLY B 1 148 ? 8.233 -8.465 0.460 1.00 6.96 138 GLY B CA 1
ATOM 3513 C C . GLY B 1 148 ? 7.504 -8.656 -0.843 1.00 7.18 138 GLY B C 1
ATOM 3514 O O . GLY B 1 148 ? 6.432 -9.256 -0.866 1.00 7.21 138 GLY B O 1
ATOM 3515 N N . THR B 1 149 ? 8.055 -8.117 -1.923 1.00 7.26 139 THR B N 1
ATOM 3516 C CA . THR B 1 149 ? 7.411 -8.243 -3.226 1.00 7.65 139 THR B CA 1
ATOM 3517 C C . THR B 1 149 ? 8.434 -8.389 -4.331 1.00 7.99 139 THR B C 1
ATOM 3518 O O . THR B 1 149 ? 9.491 -7.755 -4.300 1.00 8.27 139 THR B O 1
ATOM 3522 N N . GLU B 1 150 ? 8.116 -9.218 -5.316 1.00 8.24 140 GLU B N 1
ATOM 3523 C CA . GLU B 1 150 ? 9.043 -9.464 -6.405 1.00 8.80 140 GLU B CA 1
ATOM 3524 C C . GLU B 1 150 ? 8.307 -9.738 -7.720 1.00 8.61 140 GLU B C 1
ATOM 3525 O O . GLU B 1 150 ? 7.406 -10.581 -7.776 1.00 8.87 140 GLU B O 1
ATOM 3531 N N . LYS B 1 151 ? 8.668 -8.997 -8.766 1.00 8.50 141 LYS B N 1
ATOM 3532 C CA . LYS B 1 151 ? 8.267 -9.353 -10.128 1.00 8.23 141 LYS B CA 1
ATOM 3533 C C . LYS B 1 151 ? 9.529 -9.678 -10.923 1.00 8.30 141 LYS B C 1
ATOM 3534 O O . LYS B 1 151 ? 10.064 -8.832 -11.638 1.00 8.23 141 LYS B O 1
ATOM 3540 N N . LEU B 1 152 ? 10.000 -10.913 -10.768 1.00 8.26 142 LEU B N 1
ATOM 3541 C CA . LEU B 1 152 ? 11.243 -11.361 -11.383 1.00 7.93 142 LEU B CA 1
ATOM 3542 C C . LEU B 1 152 ? 11.073 -11.837 -12.821 1.00 7.71 142 LEU B C 1
ATOM 3543 O O . LEU B 1 152 ? 12.028 -11.787 -13.595 1.00 7.59 142 LEU B O 1
ATOM 3548 N N . SER B 1 153 ? 9.862 -12.278 -13.180 1.00 7.61 143 SER B N 1
ATOM 3549 C CA . SER B 1 153 ? 9.615 -12.871 -14.506 1.00 7.37 143 SER B CA 1
ATOM 3550 C C . SER B 1 153 ? 10.155 -12.099 -15.724 1.00 7.24 143 SER B C 1
ATOM 3551 O O . SER B 1 153 ? 10.695 -12.727 -16.641 1.00 6.82 143 SER B O 1
ATOM 3554 N N . PRO B 1 154 ? 10.031 -10.766 -15.753 1.00 7.39 144 PRO B N 1
ATOM 3555 C CA . PRO B 1 154 ? 10.579 -9.990 -16.875 1.00 7.53 144 PRO B CA 1
ATOM 3556 C C . PRO B 1 154 ? 12.113 -9.933 -16.922 1.00 7.61 144 PRO B C 1
ATOM 3557 O O . PRO B 1 154 ? 12.647 -9.452 -17.927 1.00 8.03 144 PRO B O 1
ATOM 3561 N N . THR B 1 155 ? 12.803 -10.386 -15.871 1.00 7.88 145 THR B N 1
ATOM 3562 C CA . THR B 1 155 ? 14.268 -10.383 -15.858 1.00 7.91 145 THR B CA 1
ATOM 3563 C C . THR B 1 155 ? 14.853 -11.756 -16.184 1.00 8.24 145 THR B C 1
ATOM 3564 O O . THR B 1 155 ? 16.076 -11.933 -16.193 1.00 7.98 145 THR B O 1
ATOM 3568 N N . ILE B 1 156 ? 13.973 -12.718 -16.460 1.00 8.45 146 ILE B N 1
ATOM 3569 C CA . ILE B 1 156 ? 14.391 -14.080 -16.789 1.00 8.72 146 ILE B CA 1
ATOM 3570 C C . ILE B 1 156 ? 14.732 -14.244 -18.271 1.00 9.15 146 ILE B C 1
ATOM 3571 O O . ILE B 1 156 ? 13.939 -13.891 -19.151 1.00 9.23 146 ILE B O 1
ATOM 3576 N N . ASP B 1 157 ? 15.921 -14.784 -18.521 1.00 9.69 147 ASP B N 1
ATOM 3577 C CA . ASP B 1 157 ? 16.349 -15.214 -19.846 1.00 10.52 147 ASP B CA 1
ATOM 3578 C C . ASP B 1 157 ? 15.875 -16.657 -20.032 1.00 11.08 147 ASP B C 1
ATOM 3579 O O . ASP B 1 157 ? 16.349 -17.558 -19.339 1.00 10.98 147 ASP B O 1
ATOM 3584 N N . MET B 1 158 ? 14.942 -16.865 -20.963 1.00 12.14 148 MET B N 1
ATOM 3585 C CA . MET B 1 158 ? 14.321 -18.175 -21.174 1.00 13.28 148 MET B CA 1
ATOM 3586 C C . MET B 1 158 ? 15.334 -19.194 -21.696 1.00 13.31 148 MET B C 1
ATOM 3587 O O . MET B 1 158 ? 15.084 -20.399 -21.659 1.00 13.15 148 MET B O 1
ATOM 3592 N N . TYR B 1 159 ? 16.468 -18.702 -22.190 1.00 13.45 149 TYR B N 1
ATOM 3593 C CA . TYR B 1 159 ? 17.539 -19.564 -22.685 1.00 14.04 149 TYR B CA 1
ATOM 3594 C C . TYR B 1 159 ? 18.583 -19.897 -21.612 1.00 13.86 149 TYR B C 1
ATOM 3595 O O . TYR B 1 159 ? 19.510 -20.668 -21.863 1.00 13.90 149 TYR B O 1
ATOM 3604 N N . ASP B 1 160 ? 18.432 -19.326 -20.420 1.00 13.57 150 ASP B N 1
ATOM 3605 C CA . ASP B 1 160 ? 19.364 -19.606 -19.328 1.00 13.49 150 ASP B CA 1
ATOM 3606 C C . ASP B 1 160 ? 19.057 -20.966 -18.691 1.00 13.48 150 ASP B C 1
ATOM 3607 O O . ASP B 1 160 ? 18.102 -21.105 -17.919 1.00 12.97 150 ASP B O 1
ATOM 3612 N N . ARG B 1 161 ? 19.884 -21.958 -19.025 1.00 13.44 151 ARG B N 1
ATOM 3613 C CA . ARG B 1 161 ? 19.715 -23.338 -18.560 1.00 13.56 151 ARG B CA 1
ATOM 3614 C C . ARG B 1 161 ? 19.911 -23.491 -17.050 1.00 13.58 151 ARG B C 1
ATOM 3615 O O . ARG B 1 161 ? 19.651 -24.554 -16.484 1.00 13.69 151 ARG B O 1
ATOM 3617 N N . GLY B 1 162 ? 20.355 -22.417 -16.404 1.00 13.55 152 GLY B N 1
ATOM 3618 C CA . GLY B 1 162 ? 20.639 -22.439 -14.982 1.00 13.46 152 GLY B CA 1
ATOM 3619 C C . GLY B 1 162 ? 19.566 -21.857 -14.082 1.00 13.29 152 GLY B C 1
ATOM 3620 O O . GLY B 1 162 ? 19.499 -22.214 -12.902 1.00 13.62 152 GLY B O 1
ATOM 3621 N N . ASN B 1 163 ? 18.724 -20.964 -14.605 1.00 12.66 153 ASN B N 1
ATOM 3622 C CA . ASN B 1 163 ? 17.769 -20.286 -13.733 1.00 11.99 153 ASN B CA 1
ATOM 3623 C C . ASN B 1 163 ? 16.379 -19.960 -14.285 1.00 11.64 153 ASN B C 1
ATOM 3624 O O . ASN B 1 163 ? 15.533 -19.462 -13.538 1.00 11.46 153 ASN B O 1
ATOM 3629 N N . CYS B 1 164 ? 16.129 -20.224 -15.568 1.00 11.09 154 CYS B N 1
ATOM 3630 C CA . CYS B 1 164 ? 14.837 -19.836 -16.135 1.00 11.04 154 CYS B CA 1
ATOM 3631 C C . CYS B 1 164 ? 13.648 -20.471 -15.400 1.00 10.52 154 CYS B C 1
ATOM 3632 O O . CYS B 1 164 ? 12.563 -19.894 -15.359 1.00 10.73 154 CYS B O 1
ATOM 3635 N N . PHE B 1 165 ? 13.880 -21.638 -14.797 1.00 10.26 155 PHE B N 1
ATOM 3636 C CA . PHE B 1 165 ? 12.865 -22.383 -14.050 1.00 9.83 155 PHE B CA 1
ATOM 3637 C C . PHE B 1 165 ? 12.878 -22.070 -12.547 1.00 9.78 155 PHE B C 1
ATOM 3638 O O . PHE B 1 165 ? 12.079 -22.627 -11.790 1.00 10.07 155 PHE B O 1
ATOM 3646 N N . ILE B 1 166 ? 13.787 -21.193 -12.119 1.00 9.54 156 ILE B N 1
ATOM 3647 C CA . ILE B 1 166 ? 13.960 -20.870 -10.699 1.00 9.08 156 ILE B CA 1
ATOM 3648 C C . ILE B 1 166 ? 13.108 -19.693 -10.207 1.00 8.72 156 ILE B C 1
ATOM 3649 O O . ILE B 1 166 ? 12.362 -19.830 -9.233 1.00 8.47 156 ILE B O 1
ATOM 3654 N N . PHE B 1 167 ? 13.223 -18.540 -10.864 1.00 8.51 157 PHE B N 1
ATOM 3655 C CA . PHE B 1 167 ? 12.616 -17.312 -10.337 1.00 8.29 157 PHE B CA 1
ATOM 3656 C C . PHE B 1 167 ? 11.148 -17.161 -10.721 1.00 8.28 157 PHE B C 1
ATOM 3657 O O . PHE B 1 167 ? 10.703 -17.704 -11.737 1.00 8.43 157 PHE B O 1
ATOM 3665 N N . ALA B 1 168 ? 10.407 -16.425 -9.893 1.00 8.22 158 ALA B N 1
ATOM 3666 C CA . ALA B 1 168 ? 8.965 -16.241 -10.062 1.00 8.44 158 ALA B CA 1
ATOM 3667 C C . ALA B 1 168 ? 8.473 -14.978 -9.358 1.00 8.25 158 ALA B C 1
ATOM 3668 O O . ALA B 1 168 ? 9.264 -14.236 -8.768 1.00 8.89 158 ALA B O 1
ATOM 3670 N N . ASP B 1 169 ? 7.164 -14.740 -9.424 1.00 8.47 159 ASP B N 1
ATOM 3671 C CA . ASP B 1 169 ? 6.564 -13.505 -8.930 1.00 8.31 159 ASP B CA 1
ATOM 3672 C C . ASP B 1 169 ? 5.622 -13.748 -7.757 1.00 8.18 159 ASP B C 1
ATOM 3673 O O . ASP B 1 169 ? 5.068 -14.840 -7.611 1.00 8.33 159 ASP B O 1
ATOM 3678 N N . GLY B 1 170 ? 5.432 -12.708 -6.948 1.00 7.98 160 GLY B N 1
ATOM 3679 C CA . GLY B 1 170 ? 4.512 -12.740 -5.822 1.00 8.00 160 GLY B CA 1
ATOM 3680 C C . GLY B 1 170 ? 4.862 -11.734 -4.742 1.00 7.97 160 GLY B C 1
ATOM 3681 O O . GLY B 1 170 ? 5.913 -11.079 -4.798 1.00 8.06 160 GLY B O 1
ATOM 3682 N N . ALA B 1 171 ? 3.979 -11.613 -3.754 1.00 7.39 161 ALA B N 1
ATOM 3683 C CA . ALA B 1 171 ? 4.163 -10.654 -2.673 1.00 7.44 161 ALA B CA 1
ATOM 3684 C C . ALA B 1 171 ? 3.437 -11.132 -1.432 1.00 7.36 161 ALA B C 1
ATOM 3685 O O . ALA B 1 171 ? 2.355 -11.714 -1.522 1.00 7.43 161 ALA B O 1
ATOM 3687 N N . ALA B 1 172 ? 4.040 -10.891 -0.274 1.00 7.37 162 ALA B N 1
ATOM 3688 C CA . ALA B 1 172 ? 3.364 -11.152 0.986 1.00 7.13 162 ALA B CA 1
ATOM 3689 C C . ALA B 1 172 ? 3.778 -10.139 2.039 1.00 7.10 162 ALA B C 1
ATOM 3690 O O . ALA B 1 172 ? 4.936 -9.728 2.103 1.00 6.93 162 ALA B O 1
ATOM 3692 N N . ALA B 1 173 ? 2.810 -9.734 2.854 1.00 7.26 163 ALA B N 1
ATOM 3693 C CA . ALA B 1 173 ? 3.009 -8.674 3.828 1.00 7.20 163 ALA B CA 1
ATOM 3694 C C . ALA B 1 173 ? 2.691 -9.173 5.231 1.00 7.25 163 ALA B C 1
ATOM 3695 O O . ALA B 1 173 ? 1.844 -10.055 5.411 1.00 7.29 163 ALA B O 1
ATOM 3697 N N . VAL B 1 174 ? 3.384 -8.610 6.215 1.00 7.18 164 VAL B N 1
ATOM 3698 C CA . VAL B 1 174 ? 3.049 -8.832 7.619 1.00 7.16 164 VAL B CA 1
ATOM 3699 C C . VAL B 1 174 ? 2.699 -7.511 8.292 1.00 7.33 164 VAL B C 1
ATOM 3700 O O . VAL B 1 174 ? 3.229 -6.457 7.929 1.00 7.27 164 VAL B O 1
ATOM 3704 N N . VAL B 1 175 ? 1.784 -7.570 9.255 1.00 7.20 165 VAL B N 1
ATOM 3705 C CA . VAL B 1 175 ? 1.526 -6.435 10.127 1.00 7.29 165 VAL B CA 1
ATOM 3706 C C . VAL B 1 175 ? 2.370 -6.659 11.377 1.00 7.46 165 VAL B C 1
ATOM 3707 O O . VAL B 1 175 ? 2.309 -7.727 11.996 1.00 7.62 165 VAL B O 1
ATOM 3711 N N . VAL B 1 176 ? 3.177 -5.660 11.725 1.00 7.80 166 VAL B N 1
ATOM 3712 C CA . VAL B 1 176 ? 4.033 -5.722 12.906 1.00 7.88 166 VAL B CA 1
ATOM 3713 C C . VAL B 1 176 ? 3.538 -4.724 13.942 1.00 8.26 166 VAL B C 1
ATOM 3714 O O . VAL B 1 176 ? 3.315 -3.556 13.625 1.00 8.60 166 VAL B O 1
ATOM 3718 N N . GLY B 1 177 ? 3.366 -5.176 15.178 1.00 8.14 167 GLY B N 1
ATOM 3719 C CA . GLY B 1 177 ? 2.866 -4.303 16.225 1.00 8.40 167 GLY B CA 1
ATOM 3720 C C . GLY B 1 177 ? 3.047 -4.874 17.614 1.00 8.80 167 GLY B C 1
ATOM 3721 O O . GLY B 1 177 ? 3.597 -5.968 17.777 1.00 8.49 167 GLY B O 1
ATOM 3722 N N . GLU B 1 178 ? 2.583 -4.134 18.617 1.00 9.16 168 GLU B N 1
ATOM 3723 C CA . GLU B 1 178 ? 2.673 -4.592 20.004 1.00 9.72 168 GLU B CA 1
ATOM 3724 C C . GLU B 1 178 ? 1.889 -5.887 20.217 1.00 10.04 168 GLU B C 1
ATOM 3725 O O . GLU B 1 178 ? 0.767 -6.034 19.723 1.00 10.03 168 GLU B O 1
ATOM 3731 N N . THR B 1 179 ? 2.501 -6.821 20.943 1.00 10.72 169 THR B N 1
ATOM 3732 C CA . THR B 1 179 ? 1.884 -8.109 21.282 1.00 11.26 169 THR B CA 1
ATOM 3733 C C . THR B 1 179 ? 2.028 -8.370 22.785 1.00 11.83 169 THR B C 1
ATOM 3734 O O . THR B 1 179 ? 2.922 -7.806 23.417 1.00 11.41 169 THR B O 1
ATOM 3738 N N . PRO B 1 180 ? 1.156 -9.211 23.360 1.00 12.76 170 PRO B N 1
ATOM 3739 C CA . PRO B 1 180 ? 1.220 -9.538 24.794 1.00 13.24 170 PRO B CA 1
ATOM 3740 C C . PRO B 1 180 ? 2.548 -10.167 25.202 1.00 13.73 170 PRO B C 1
ATOM 3741 O O . PRO B 1 180 ? 2.987 -9.977 26.343 1.00 14.20 170 PRO B O 1
ATOM 3745 N N . PHE B 1 181 ? 3.173 -10.896 24.280 1.00 13.78 171 PHE B N 1
ATOM 3746 C CA . PHE B 1 181 ? 4.474 -11.508 24.529 1.00 14.07 171 PHE B CA 1
ATOM 3747 C C . PHE B 1 181 ? 5.424 -11.296 23.357 1.00 13.13 171 PHE B C 1
ATOM 3748 O O . PHE B 1 181 ? 4.984 -10.968 22.257 1.00 13.19 171 PHE B O 1
ATOM 3756 N N . GLN B 1 182 ? 6.724 -11.446 23.612 1.00 12.44 172 GLN B N 1
ATOM 3757 C CA . GLN B 1 182 ? 7.761 -11.154 22.619 1.00 11.45 172 GLN B CA 1
ATOM 3758 C C . GLN B 1 182 ? 7.616 -12.025 21.372 1.00 11.18 172 GLN B C 1
ATOM 3759 O O . GLN B 1 182 ? 7.684 -13.254 21.452 1.00 11.02 172 GLN B O 1
ATOM 3765 N N . GLY B 1 183 ? 7.410 -11.380 20.227 1.00 10.65 173 GLY B N 1
ATOM 3766 C CA . GLY B 1 183 ? 7.147 -12.096 18.990 1.00 10.31 173 GLY B CA 1
ATOM 3767 C C . GLY B 1 183 ? 8.252 -12.049 17.950 1.00 10.00 173 GLY B C 1
ATOM 3768 O O . GLY B 1 183 ? 8.225 -12.816 16.986 1.00 9.77 173 GLY B O 1
ATOM 3769 N N . ILE B 1 184 ? 9.209 -11.140 18.123 1.00 9.73 174 ILE B N 1
ATOM 3770 C CA . ILE B 1 184 ? 10.321 -11.021 17.178 1.00 9.64 174 ILE B CA 1
ATOM 3771 C C . ILE B 1 184 ? 11.629 -10.980 17.948 1.00 9.34 174 ILE B C 1
ATOM 3772 O O . ILE B 1 184 ? 11.862 -10.066 18.743 1.00 9.46 174 ILE B O 1
ATOM 3777 N N . GLY B 1 185 ? 12.475 -11.978 17.710 1.00 9.36 175 GLY B N 1
ATOM 3778 C CA . GLY B 1 185 ? 13.775 -12.052 18.352 1.00 9.23 175 GLY B CA 1
ATOM 3779 C C . GLY B 1 185 ? 14.806 -11.151 17.701 1.00 9.39 175 GLY B C 1
ATOM 3780 O O . GLY B 1 185 ? 14.536 -10.522 16.664 1.00 9.16 175 GLY B O 1
ATOM 3781 N N . PRO B 1 186 ? 15.991 -11.078 18.306 1.00 9.53 176 PRO B N 1
ATOM 3782 C CA . PRO B 1 186 ? 17.090 -10.266 17.765 1.00 9.69 176 PRO B CA 1
ATOM 3783 C C . PRO B 1 186 ? 17.485 -10.668 16.343 1.00 9.81 176 PRO B C 1
ATOM 3784 O O . PRO B 1 186 ? 17.487 -11.853 15.998 1.00 9.69 176 PRO B O 1
ATOM 3788 N N . THR B 1 187 ? 17.803 -9.669 15.524 1.00 10.05 177 THR B N 1
ATOM 3789 C CA . THR B 1 187 ? 18.221 -9.901 14.146 1.00 10.31 177 THR B CA 1
ATOM 3790 C C . THR B 1 187 ? 19.642 -10.431 14.110 1.00 9.86 177 THR B C 1
ATOM 3791 O O . THR B 1 187 ? 20.527 -9.874 14.748 1.00 9.90 177 THR B O 1
ATOM 3795 N N . VAL B 1 188 ? 19.844 -11.512 13.366 1.00 9.52 178 VAL B N 1
ATOM 3796 C CA . VAL B 1 188 ? 21.182 -12.003 13.067 1.00 9.39 178 VAL B CA 1
ATOM 3797 C C . VAL B 1 188 ? 21.411 -11.835 11.570 1.00 9.35 178 VAL B C 1
ATOM 3798 O O . VAL B 1 188 ? 20.642 -12.346 10.758 1.00 9.65 178 VAL B O 1
ATOM 3802 N N . ALA B 1 189 ? 22.456 -11.099 11.206 1.00 9.15 179 ALA B N 1
ATOM 3803 C CA . ALA B 1 189 ? 22.669 -10.765 9.799 1.00 8.75 179 ALA B CA 1
ATOM 3804 C C . ALA B 1 189 ? 24.139 -10.578 9.441 1.00 8.68 179 ALA B C 1
ATOM 3805 O O . ALA B 1 189 ? 24.994 -10.456 10.316 1.00 8.43 179 ALA B O 1
ATOM 3807 N N . GLY B 1 190 ? 24.420 -10.574 8.143 1.00 8.56 180 GLY B N 1
ATOM 3808 C CA . GLY B 1 190 ? 25.773 -10.405 7.648 1.00 9.09 180 GLY B CA 1
ATOM 3809 C C . GLY B 1 190 ? 25.776 -10.571 6.149 1.00 9.76 180 GLY B C 1
ATOM 3810 O O . GLY B 1 190 ? 24.716 -10.709 5.528 1.00 9.45 180 GLY B O 1
ATOM 3811 N N . SER B 1 191 ? 26.960 -10.551 5.552 1.00 10.00 181 SER B N 1
ATOM 3812 C CA . SER B 1 191 ? 27.055 -10.772 4.115 1.00 10.69 181 SER B CA 1
ATOM 3813 C C . SER B 1 191 ? 28.378 -11.387 3.679 1.00 10.66 181 SER B C 1
ATOM 3814 O O . SER B 1 191 ? 29.239 -11.703 4.508 1.00 10.18 181 SER B O 1
ATOM 3817 N N . ASP B 1 192 ? 28.506 -11.581 2.373 1.00 10.45 182 ASP B N 1
ATOM 3818 C CA . ASP B 1 192 ? 29.772 -11.936 1.765 1.00 10.50 182 ASP B CA 1
ATOM 3819 C C . ASP B 1 192 ? 29.871 -11.219 0.427 1.00 10.41 182 ASP B C 1
ATOM 3820 O O . ASP B 1 192 ? 29.544 -11.779 -0.622 1.00 10.14 182 ASP B O 1
ATOM 3825 N N . GLY B 1 193 ? 30.323 -9.968 0.486 1.00 10.60 183 GLY B N 1
ATOM 3826 C CA . GLY B 1 193 ? 30.473 -9.127 -0.688 1.00 10.84 183 GLY B CA 1
ATOM 3827 C C . GLY B 1 193 ? 31.494 -9.635 -1.689 1.00 11.24 183 GLY B C 1
ATOM 3828 O O . GLY B 1 193 ? 31.526 -9.176 -2.826 1.00 11.09 183 GLY B O 1
ATOM 3829 N N . GLU B 1 194 ? 32.319 -10.593 -1.271 1.00 11.42 184 GLU B N 1
ATOM 3830 C CA . GLU B 1 194 ? 33.322 -11.187 -2.154 1.00 12.15 184 GLU B CA 1
ATOM 3831 C C . GLU B 1 194 ? 32.684 -12.141 -3.165 1.00 11.98 184 GLU B C 1
ATOM 3832 O O . GLU B 1 194 ? 33.327 -12.557 -4.134 1.00 12.29 184 GLU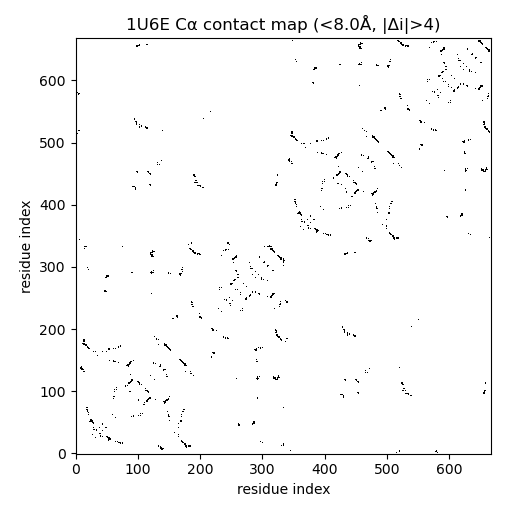 B O 1
ATOM 3838 N N . GLN B 1 195 ? 31.416 -12.474 -2.935 1.00 11.29 185 GLN B N 1
ATOM 3839 C CA . GLN B 1 195 ? 30.661 -13.339 -3.837 1.00 11.02 185 GLN B CA 1
ATOM 3840 C C . GLN B 1 195 ? 29.471 -12.586 -4.429 1.00 10.70 185 GLN B C 1
ATOM 3841 O O . GLN B 1 195 ? 28.414 -13.167 -4.686 1.00 10.90 185 GLN B O 1
ATOM 3847 N N . ALA B 1 196 ? 29.658 -11.287 -4.657 1.00 10.84 186 ALA B N 1
ATOM 3848 C CA . ALA B 1 196 ? 28.588 -10.426 -5.170 1.00 10.50 186 ALA B CA 1
ATOM 3849 C C . ALA B 1 196 ? 28.071 -10.842 -6.553 1.00 10.43 186 ALA B C 1
ATOM 3850 O O . ALA B 1 196 ? 26.908 -10.612 -6.869 1.00 10.22 186 ALA B O 1
ATOM 3852 N N . ASP B 1 197 ? 28.922 -11.474 -7.360 1.00 10.70 187 ASP B N 1
ATOM 3853 C CA . ASP B 1 197 ? 28.522 -11.922 -8.698 1.00 11.03 187 ASP B CA 1
ATOM 3854 C C . ASP B 1 197 ? 27.591 -13.142 -8.733 1.00 10.52 187 ASP B C 1
ATOM 3855 O O . ASP B 1 197 ? 26.988 -13.430 -9.774 1.00 10.34 187 ASP B O 1
ATOM 3860 N N . ALA B 1 198 ? 27.463 -13.844 -7.604 1.00 9.93 188 ALA B N 1
ATOM 3861 C CA . ALA B 1 198 ? 26.702 -15.099 -7.543 1.00 9.38 188 ALA B CA 1
ATOM 3862 C C . ALA B 1 198 ? 25.240 -14.932 -7.948 1.00 9.01 188 ALA B C 1
ATOM 3863 O O . ALA B 1 198 ? 24.666 -15.820 -8.590 1.00 9.01 188 ALA B O 1
ATOM 3865 N N . ILE B 1 199 ? 24.641 -13.810 -7.548 1.00 8.47 189 ILE B N 1
ATOM 3866 C CA . ILE B 1 199 ? 23.299 -13.439 -7.990 1.00 8.17 189 ILE B CA 1
ATOM 3867 C C . ILE B 1 199 ? 23.340 -11.983 -8.443 1.00 8.07 189 ILE B C 1
ATOM 3868 O O . ILE B 1 199 ? 23.587 -11.081 -7.635 1.00 8.13 189 ILE B O 1
ATOM 3873 N N . ARG B 1 200 ? 23.114 -11.760 -9.736 1.00 7.89 190 ARG B N 1
ATOM 3874 C CA . ARG B 1 200 ? 23.298 -10.428 -10.311 1.00 7.66 190 ARG B CA 1
ATOM 3875 C C . ARG B 1 200 ? 22.479 -10.169 -11.569 1.00 7.61 190 ARG B C 1
ATOM 3876 O O . ARG B 1 200 ? 22.129 -11.089 -12.319 1.00 7.70 190 ARG B O 1
ATOM 3884 N N . GLN B 1 201 ? 22.193 -8.894 -11.796 1.00 7.48 191 GLN B N 1
ATOM 3885 C CA . GLN B 1 201 ? 21.846 -8.413 -13.121 1.00 7.10 191 GLN B CA 1
ATOM 3886 C C . GLN B 1 201 ? 23.181 -8.318 -13.849 1.00 7.15 191 GLN B C 1
ATOM 3887 O O . GLN B 1 201 ? 24.126 -7.726 -13.330 1.00 7.05 191 GLN B O 1
ATOM 3893 N N . ASP B 1 202 ? 23.278 -8.925 -15.029 1.00 7.30 192 ASP B N 1
ATOM 3894 C CA . ASP B 1 202 ? 24.581 -9.047 -15.695 1.00 7.36 192 ASP B CA 1
ATOM 3895 C C . ASP B 1 202 ? 25.118 -7.754 -16.313 1.00 7.00 192 ASP B C 1
ATOM 3896 O O . ASP B 1 202 ? 26.332 -7.536 -16.344 1.00 7.09 192 ASP B O 1
ATOM 3901 N N . ILE B 1 203 ? 24.217 -6.904 -16.799 1.00 6.71 193 ILE B N 1
ATOM 3902 C CA . ILE B 1 203 ? 24.600 -5.635 -17.420 1.00 6.31 193 ILE B CA 1
ATOM 3903 C C . ILE B 1 203 ? 23.850 -4.523 -16.701 1.00 6.18 193 ILE B C 1
ATOM 3904 O O . ILE B 1 203 ? 22.629 -4.593 -16.587 1.00 6.22 193 ILE B O 1
ATOM 3909 N N . ASP B 1 204 ? 24.560 -3.505 -16.211 1.00 5.95 194 ASP B N 1
ATOM 3910 C CA . ASP B 1 204 ? 23.872 -2.397 -15.532 1.00 5.95 194 ASP B CA 1
ATOM 3911 C C . ASP B 1 204 ? 23.028 -1.592 -16.511 1.00 5.77 194 ASP B C 1
ATOM 3912 O O . ASP B 1 204 ? 23.319 -1.565 -17.713 1.00 5.22 194 ASP B O 1
ATOM 3917 N N . TRP B 1 205 ? 21.989 -0.941 -15.986 1.00 5.83 195 TRP B N 1
ATOM 3918 C CA . TRP B 1 205 ? 20.998 -0.258 -16.816 1.00 5.97 195 TRP B CA 1
ATOM 3919 C C . TRP B 1 205 ? 21.584 0.859 -17.694 1.00 6.04 195 TRP B C 1
ATOM 3920 O O . TRP B 1 205 ? 21.108 1.079 -18.807 1.00 6.16 195 TRP B O 1
ATOM 3931 N N . ILE B 1 206 ? 22.615 1.553 -17.208 1.00 6.28 196 ILE B N 1
ATOM 3932 C CA . ILE B 1 206 ? 23.193 2.673 -17.955 1.00 6.22 196 ILE B CA 1
ATOM 3933 C C . ILE B 1 206 ? 24.056 2.205 -19.132 1.00 6.26 196 ILE B C 1
ATOM 3934 O O . ILE B 1 206 ? 23.915 2.705 -20.251 1.00 5.87 196 ILE B O 1
ATOM 3939 N N . THR B 1 207 ? 24.932 1.236 -18.877 1.00 6.59 197 THR B N 1
ATOM 3940 C CA . THR B 1 207 ? 25.710 0.597 -19.940 1.00 6.80 197 THR B CA 1
ATOM 3941 C C . THR B 1 207 ? 24.773 0.064 -21.029 1.00 6.82 197 THR B C 1
ATOM 3942 O O . THR B 1 207 ? 25.017 0.257 -22.227 1.00 6.94 197 THR B O 1
ATOM 3946 N N . PHE B 1 208 ? 23.699 -0.591 -20.603 1.00 7.02 198 PHE B N 1
ATOM 3947 C CA . PHE B 1 208 ? 22.683 -1.093 -21.520 1.00 7.66 198 PHE B CA 1
ATOM 3948 C C . PHE B 1 208 ? 22.022 0.037 -22.314 1.00 8.08 198 PHE B C 1
ATOM 3949 O O . PHE B 1 208 ? 21.924 -0.043 -23.545 1.00 8.59 198 PHE B O 1
ATOM 3957 N N . ALA B 1 209 ? 21.582 1.084 -21.614 1.00 8.94 199 ALA B N 1
ATOM 3958 C CA . ALA B 1 209 ? 20.931 2.238 -22.247 1.00 9.44 199 ALA B CA 1
ATOM 3959 C C . ALA B 1 209 ? 21.812 2.851 -23.330 1.00 10.21 199 ALA B C 1
ATOM 3960 O O . ALA B 1 209 ? 21.321 3.273 -24.385 1.00 10.22 199 ALA B O 1
ATOM 3962 N N . GLN B 1 210 ? 23.117 2.876 -23.071 1.00 10.99 200 GLN B N 1
ATOM 3963 C CA . GLN B 1 210 ? 24.084 3.442 -24.004 1.00 12.18 200 GLN B CA 1
ATOM 3964 C C . GLN B 1 210 ? 24.464 2.491 -25.146 1.00 12.65 200 GLN B C 1
ATOM 3965 O O . GLN B 1 210 ? 25.070 2.916 -26.130 1.00 12.44 200 GLN B O 1
ATOM 3971 N N . ASN B 1 211 ? 24.097 1.215 -25.022 1.00 13.24 201 ASN B N 1
ATOM 3972 C CA . ASN B 1 211 ? 24.353 0.234 -26.076 1.00 14.28 201 ASN B CA 1
ATOM 3973 C C . ASN B 1 211 ? 23.141 -0.650 -26.404 1.00 14.48 201 ASN B C 1
ATOM 3974 O O . ASN B 1 211 ? 23.170 -1.860 -26.163 1.00 14.16 201 ASN B O 1
ATOM 3979 N N . PRO B 1 212 ? 22.095 -0.055 -26.984 1.00 15.12 202 PRO B N 1
ATOM 3980 C CA . PRO B 1 212 ? 20.830 -0.767 -27.223 1.00 15.80 202 PRO B CA 1
ATOM 3981 C C . PRO B 1 212 ? 20.963 -1.903 -28.239 1.00 16.50 202 PRO B C 1
ATOM 3982 O O . PRO B 1 212 ? 20.141 -2.819 -28.240 1.00 16.45 202 PRO B O 1
ATOM 3986 N N . SER B 1 213 A 21.984 -1.839 -29.088 1.00 17.91 202 SER B N 1
ATOM 3987 C CA . SER B 1 213 A 22.214 -2.874 -30.095 1.00 18.81 202 SER B CA 1
ATOM 3988 C C . SER B 1 213 A 22.954 -4.084 -29.516 1.00 19.38 202 SER B C 1
ATOM 3989 O O . SER B 1 213 A 23.075 -5.119 -30.176 1.00 19.50 202 SER B O 1
ATOM 3992 N N . GLY B 1 214 B 23.450 -3.946 -28.287 1.00 19.40 202 GLY B N 1
ATOM 3993 C CA . GLY B 1 214 B 24.070 -5.056 -27.584 1.00 19.53 202 GLY B CA 1
ATOM 3994 C C . GLY B 1 214 B 23.044 -5.918 -26.865 1.00 19.51 202 GLY B C 1
ATOM 3995 O O . GLY B 1 214 B 21.839 -5.801 -27.110 1.00 19.37 202 GLY B O 1
ATOM 3996 N N . PRO B 1 215 C 23.514 -6.786 -25.971 1.00 19.60 202 PRO B N 1
ATOM 3997 C CA . PRO B 1 215 C 22.619 -7.643 -25.189 1.00 19.43 202 PRO B CA 1
ATOM 3998 C C . PRO B 1 215 C 21.839 -6.808 -24.178 1.00 18.64 202 PRO B C 1
ATOM 3999 O O . PRO B 1 215 C 22.354 -5.792 -23.717 1.00 18.50 202 PRO B O 1
ATOM 4003 N N . ARG B 1 216 D 20.621 -7.231 -23.851 1.00 17.76 202 ARG B N 1
ATOM 4004 C CA . ARG B 1 216 D 19.870 -6.622 -22.759 1.00 16.37 202 ARG B CA 1
ATOM 4005 C C . ARG B 1 216 D 20.188 -7.343 -21.442 1.00 15.09 202 ARG B C 1
ATOM 4006 O O . ARG B 1 216 D 20.689 -8.471 -21.459 1.00 15.31 202 ARG B O 1
ATOM 4014 N N . PRO B 1 217 ? 19.944 -6.685 -20.308 1.00 13.15 203 PRO B N 1
ATOM 4015 C CA . PRO B 1 217 ? 20.225 -7.291 -19.005 1.00 11.83 203 PRO B CA 1
ATOM 4016 C C . PRO B 1 217 ? 19.230 -8.378 -18.632 1.00 10.65 203 PRO B C 1
ATOM 4017 O O . PRO B 1 217 ? 18.030 -8.285 -18.928 1.00 9.80 203 PRO B O 1
ATOM 4021 N N . PHE B 1 218 ? 19.760 -9.407 -17.984 1.00 9.83 204 PHE B N 1
ATOM 4022 C CA . PHE B 1 218 ? 18.966 -10.478 -17.399 1.00 9.30 204 PHE B CA 1
ATOM 4023 C C . PHE B 1 218 ? 19.519 -10.792 -16.016 1.00 9.19 204 PHE B C 1
ATOM 4024 O O . PHE B 1 218 ? 20.663 -10.459 -15.716 1.00 8.81 204 PHE B O 1
ATOM 4032 N N . VAL B 1 219 ? 18.705 -11.431 -15.178 1.00 9.24 205 VAL B N 1
ATOM 4033 C CA . VAL B 1 219 ? 19.185 -11.946 -13.899 1.00 9.54 205 VAL B CA 1
ATOM 4034 C C . VAL B 1 219 ? 19.979 -13.231 -14.118 1.00 9.75 205 VAL B C 1
ATOM 4035 O O . VAL B 1 219 ? 19.546 -14.133 -14.850 1.00 9.77 205 VAL B O 1
ATOM 4039 N N . ARG B 1 220 ? 21.155 -13.286 -13.501 1.00 9.81 206 ARG B N 1
ATOM 4040 C CA . ARG B 1 220 ? 22.022 -14.448 -13.576 1.00 10.13 206 ARG B CA 1
ATOM 4041 C C . ARG B 1 220 ? 22.198 -15.038 -12.192 1.00 10.60 206 ARG B C 1
ATOM 4042 O O . ARG B 1 220 ? 22.270 -14.309 -11.197 1.00 10.37 206 ARG B O 1
ATOM 4050 N N . LEU B 1 221 ? 22.252 -16.364 -12.136 1.00 11.09 207 LEU B N 1
ATOM 4051 C CA . LEU B 1 221 ? 22.461 -17.070 -10.885 1.00 11.58 207 LEU B CA 1
ATOM 4052 C C . LEU B 1 221 ? 23.568 -18.085 -11.088 1.00 11.99 207 LEU B C 1
ATOM 4053 O O . LEU B 1 221 ? 23.516 -18.908 -12.007 1.00 12.10 207 LEU B O 1
ATOM 4058 N N . GLU B 1 222 ? 24.588 -17.998 -10.245 1.00 12.06 208 GLU B N 1
ATOM 4059 C CA . GLU B 1 222 ? 25.635 -18.999 -10.227 1.00 12.26 208 GLU B CA 1
ATOM 4060 C C . GLU B 1 222 ? 25.177 -20.023 -9.196 1.00 12.12 208 GLU B C 1
ATOM 4061 O O . GLU B 1 222 ? 25.625 -20.018 -8.051 1.00 12.10 208 GLU B O 1
ATOM 4067 N N . GLY B 1 223 ? 24.235 -20.866 -9.623 1.00 11.75 209 GLY B N 1
ATOM 4068 C CA . GLY B 1 223 ? 23.540 -21.813 -8.763 1.00 11.49 209 GLY B CA 1
ATOM 4069 C C . GLY B 1 223 ? 24.379 -22.580 -7.752 1.00 11.22 209 GLY B C 1
ATOM 4070 O O . GLY B 1 223 ? 24.122 -22.484 -6.548 1.00 10.87 209 GLY B O 1
ATOM 4071 N N . PRO B 1 224 ? 25.364 -23.343 -8.228 1.00 11.09 210 PRO B N 1
ATOM 4072 C CA . PRO B 1 224 ? 26.252 -24.116 -7.346 1.00 10.99 210 PRO B CA 1
ATOM 4073 C C . PRO B 1 224 ? 26.944 -23.290 -6.258 1.00 10.78 210 PRO B C 1
ATOM 4074 O O . PRO B 1 224 ? 27.066 -23.771 -5.128 1.00 11.04 210 PRO B O 1
ATOM 4078 N N . ALA B 1 225 ? 27.390 -22.082 -6.594 1.00 10.40 211 ALA B N 1
ATOM 4079 C CA . ALA B 1 225 ? 28.059 -21.205 -5.631 1.00 10.08 211 ALA B CA 1
ATOM 4080 C C . ALA B 1 225 ? 27.122 -20.786 -4.491 1.00 9.60 211 ALA B C 1
ATOM 4081 O O . ALA B 1 225 ? 27.513 -20.791 -3.319 1.00 9.55 211 ALA B O 1
ATOM 4083 N N . VAL B 1 226 ? 25.884 -20.435 -4.836 1.00 9.30 212 VAL B N 1
ATOM 4084 C CA . VAL B 1 226 ? 24.879 -20.072 -3.833 1.00 9.14 212 VAL B CA 1
ATOM 4085 C C . VAL B 1 226 ? 24.470 -21.315 -3.038 1.00 9.31 212 VAL B C 1
ATOM 4086 O O . VAL B 1 226 ? 24.398 -21.276 -1.804 1.00 8.95 212 VAL B O 1
ATOM 4090 N N . PHE B 1 227 ? 24.235 -22.421 -3.744 1.00 9.31 213 PHE B N 1
ATOM 4091 C CA . PHE B 1 227 ? 23.898 -23.690 -3.095 1.00 9.43 213 PHE B CA 1
ATOM 4092 C C . PHE B 1 227 ? 24.921 -24.033 -2.014 1.00 9.52 213 PHE B C 1
ATOM 4093 O O . PHE B 1 227 ? 24.559 -24.328 -0.872 1.00 9.50 213 PHE B O 1
ATOM 4101 N N . ARG B 1 228 ? 26.196 -23.987 -2.390 1.00 10.03 214 ARG B N 1
ATOM 4102 C CA . ARG B 1 228 ? 27.303 -24.324 -1.503 1.00 10.59 214 ARG B CA 1
ATOM 4103 C C . ARG B 1 228 ? 27.312 -23.432 -0.274 1.00 10.36 214 ARG B C 1
ATOM 4104 O O . ARG B 1 228 ? 27.319 -23.912 0.859 1.00 10.11 214 ARG B O 1
ATOM 4112 N N . TRP B 1 229 ? 27.303 -22.127 -0.519 1.00 9.93 215 TRP B N 1
ATOM 4113 C CA . TRP B 1 229 ? 27.328 -21.132 0.535 1.00 10.02 215 TRP B CA 1
ATOM 4114 C C . TRP B 1 229 ? 26.169 -21.338 1.512 1.00 10.02 215 TRP B C 1
ATOM 4115 O O . TRP B 1 229 ? 26.385 -21.461 2.717 1.00 10.04 215 TRP B O 1
ATOM 4126 N N . ALA B 1 230 ? 24.949 -21.408 0.983 1.00 9.98 216 ALA B N 1
ATOM 4127 C CA . ALA B 1 230 ? 23.762 -21.552 1.818 1.00 10.17 216 ALA B CA 1
ATOM 4128 C C . ALA B 1 230 ? 23.778 -22.839 2.646 1.00 10.32 216 ALA B C 1
ATOM 4129 O O . ALA B 1 230 ? 23.511 -22.807 3.849 1.00 10.16 216 ALA B O 1
ATOM 4131 N N . ALA B 1 231 ? 24.090 -23.960 2.001 1.00 10.43 217 ALA B N 1
ATOM 4132 C CA . ALA B 1 231 ? 24.064 -25.263 2.667 1.00 10.84 217 ALA B CA 1
ATOM 4133 C C . ALA B 1 231 ? 25.125 -25.379 3.758 1.00 11.23 217 ALA B C 1
ATOM 4134 O O . ALA B 1 231 ? 24.884 -26.007 4.790 1.00 11.73 217 ALA B O 1
ATOM 4136 N N . PHE B 1 232 ? 26.291 -24.773 3.527 1.00 11.34 218 PHE B N 1
ATOM 4137 C CA . PHE B 1 232 ? 27.421 -24.875 4.455 1.00 11.70 218 PHE B CA 1
ATOM 4138 C C . PHE B 1 232 ? 27.422 -23.812 5.554 1.00 11.33 218 PHE B C 1
ATOM 4139 O O . PHE B 1 232 ? 27.999 -24.029 6.618 1.00 11.23 218 PHE B O 1
ATOM 4147 N N . LYS B 1 233 ? 26.792 -22.665 5.300 1.00 11.14 219 LYS B N 1
ATOM 4148 C CA . LYS B 1 233 ? 26.896 -21.527 6.221 1.00 10.90 219 LYS B CA 1
ATOM 4149 C C . LYS B 1 233 ? 25.626 -21.144 6.989 1.00 10.60 219 LYS B C 1
ATOM 4150 O O . LYS B 1 233 ? 25.728 -20.567 8.068 1.00 10.82 219 LYS B O 1
ATOM 4156 N N . MET B 1 234 ? 24.446 -21.447 6.443 1.00 10.32 220 MET B N 1
ATOM 4157 C CA . MET B 1 234 ? 23.185 -20.991 7.051 1.00 10.04 220 MET B CA 1
ATOM 4158 C C . MET B 1 234 ? 22.787 -21.712 8.345 1.00 10.01 220 MET B C 1
ATOM 4159 O O . MET B 1 234 ? 22.050 -21.158 9.165 1.00 9.79 220 MET B O 1
ATOM 4164 N N . GLY B 1 235 ? 23.284 -22.934 8.532 1.00 9.90 221 GLY B N 1
ATOM 4165 C CA . GLY B 1 235 ? 23.106 -23.642 9.792 1.00 10.10 221 GLY B CA 1
ATOM 4166 C C . GLY B 1 235 ? 23.638 -22.861 10.984 1.00 10.17 221 GLY B C 1
ATOM 4167 O O . GLY B 1 235 ? 22.943 -22.698 11.991 1.00 10.09 221 GLY B O 1
ATOM 4168 N N . ASP B 1 236 ? 24.876 -22.382 10.869 1.00 10.36 222 ASP B N 1
ATOM 4169 C CA . ASP B 1 236 ? 25.494 -21.540 11.898 1.00 10.87 222 ASP B CA 1
ATOM 4170 C C . ASP B 1 236 ? 24.702 -20.250 12.133 1.00 10.39 222 ASP B C 1
ATOM 4171 O O . ASP B 1 236 ? 24.584 -19.778 13.265 1.00 10.20 222 ASP B O 1
ATOM 4176 N N . VAL B 1 237 ? 24.179 -19.680 11.051 1.00 9.79 223 VAL B N 1
ATOM 4177 C CA . VAL B 1 237 ? 23.371 -18.464 11.133 1.00 9.85 223 VAL B CA 1
ATOM 4178 C C 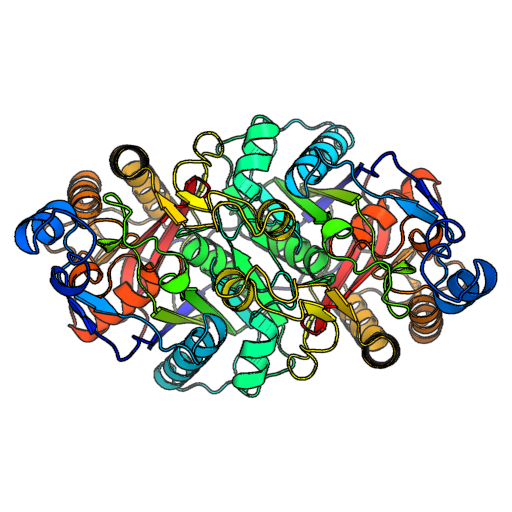. VAL B 1 237 ? 22.098 -18.744 11.934 1.00 9.61 223 VAL B C 1
ATOM 4179 O O . VAL B 1 237 ? 21.729 -17.958 12.814 1.00 9.85 223 VAL B O 1
ATOM 4183 N N . GLY B 1 238 ? 21.446 -19.866 11.630 1.00 9.47 224 GLY B N 1
ATOM 4184 C CA . GLY B 1 238 ? 20.253 -20.291 12.347 1.00 9.20 224 GLY B CA 1
ATOM 4185 C C . GLY B 1 238 ? 20.506 -20.494 13.828 1.00 9.29 224 GLY B C 1
ATOM 4186 O O . GLY B 1 238 ? 19.712 -20.061 14.665 1.00 9.12 224 GLY B O 1
ATOM 4187 N N . ARG B 1 239 ? 21.615 -21.155 14.152 1.00 9.31 225 ARG B N 1
ATOM 4188 C CA . ARG B 1 239 ? 21.994 -21.383 15.545 1.00 9.41 225 ARG B CA 1
ATOM 4189 C C . ARG B 1 239 ? 22.243 -20.066 16.275 1.00 9.46 225 ARG B C 1
ATOM 4190 O O . ARG B 1 239 ? 21.864 -19.918 17.438 1.00 9.39 225 ARG B O 1
ATOM 4198 N N . ARG B 1 240 ? 22.871 -19.113 15.583 1.00 9.59 226 ARG B N 1
ATOM 4199 C CA . ARG B 1 240 ? 23.092 -17.770 16.131 1.00 9.66 226 ARG B CA 1
ATOM 4200 C C . ARG B 1 240 ? 21.770 -17.051 16.421 1.00 9.39 226 ARG B C 1
ATOM 4201 O O . ARG B 1 240 ? 21.621 -16.433 17.477 1.00 9.20 226 ARG B O 1
ATOM 4209 N N . ALA B 1 241 ? 20.821 -17.139 15.487 1.00 9.16 227 ALA B N 1
ATOM 4210 C CA . ALA B 1 241 ? 19.491 -16.543 15.667 1.00 9.14 227 ALA B CA 1
ATOM 4211 C C . ALA B 1 241 ? 18.727 -17.151 16.850 1.00 9.37 227 ALA B C 1
ATOM 4212 O O . ALA B 1 241 ? 18.112 -16.426 17.643 1.00 9.32 227 ALA B O 1
ATOM 4214 N N . MET B 1 242 ? 18.772 -18.479 16.965 1.00 9.64 228 MET B N 1
ATOM 4215 C CA . MET B 1 242 ? 18.111 -19.182 18.067 1.00 9.90 228 MET B CA 1
ATOM 4216 C C . MET B 1 242 ? 18.758 -18.825 19.402 1.00 10.35 228 MET B C 1
ATOM 4217 O O . MET B 1 242 ? 18.059 -18.571 20.391 1.00 10.57 228 MET B O 1
ATOM 4222 N N . ASP B 1 243 ? 20.090 -18.793 19.417 1.00 10.88 229 ASP B N 1
ATOM 4223 C CA . ASP B 1 243 ? 20.862 -18.392 20.594 1.00 11.36 229 ASP B CA 1
ATOM 4224 C C . ASP B 1 243 ? 20.476 -16.985 21.061 1.00 10.96 229 ASP B C 1
ATOM 4225 O O . ASP B 1 243 ? 20.251 -16.765 22.256 1.00 10.64 229 ASP B O 1
ATOM 4230 N N . ALA B 1 244 ? 20.393 -16.046 20.118 1.00 10.29 230 ALA B N 1
ATOM 4231 C CA . ALA B 1 244 ? 20.042 -14.659 20.423 1.00 10.02 230 ALA B CA 1
ATOM 4232 C C . ALA B 1 244 ? 18.620 -14.525 20.970 1.00 9.50 230 ALA B C 1
ATOM 4233 O O . ALA B 1 244 ? 18.348 -13.647 21.787 1.00 9.17 230 ALA B O 1
ATOM 4235 N N . ALA B 1 245 ? 17.726 -15.401 20.515 1.00 9.57 231 ALA B N 1
ATOM 4236 C CA . ALA B 1 245 ? 16.335 -15.407 20.960 1.00 9.35 231 ALA B CA 1
ATOM 4237 C C . ALA B 1 245 ? 16.154 -16.207 22.249 1.00 9.81 231 ALA B C 1
ATOM 4238 O O . ALA B 1 245 ? 15.075 -16.196 22.841 1.00 9.28 231 ALA B O 1
ATOM 4240 N N . GLY B 1 246 ? 17.213 -16.901 22.669 1.00 10.20 232 GLY B N 1
ATOM 4241 C CA . GLY B 1 246 ? 17.185 -17.706 23.877 1.00 10.96 232 GLY B CA 1
ATOM 4242 C C . GLY B 1 246 ? 16.331 -18.953 23.742 1.00 11.35 232 GLY B C 1
ATOM 4243 O O . GLY B 1 246 ? 15.722 -19.397 24.711 1.00 11.28 232 GLY B O 1
ATOM 4244 N N . VAL B 1 247 ? 16.287 -19.516 22.537 1.00 11.61 233 VAL B N 1
ATOM 4245 C CA . VAL B 1 247 ? 15.522 -20.740 22.281 1.00 12.05 233 VAL B CA 1
ATOM 4246 C C . VAL B 1 247 ? 16.432 -21.866 21.785 1.00 12.19 233 VAL B C 1
ATOM 4247 O O . VAL B 1 247 ? 17.472 -21.610 21.168 1.00 12.28 233 VAL B O 1
ATOM 4251 N N . ARG B 1 248 ? 16.045 -23.106 22.079 1.00 12.33 234 ARG B N 1
ATOM 4252 C CA . ARG B 1 248 ? 16.802 -24.284 21.662 1.00 12.31 234 ARG B CA 1
ATOM 4253 C C . ARG B 1 248 ? 16.282 -24.791 20.317 1.00 12.22 234 ARG B C 1
ATOM 4254 O O . ARG B 1 248 ? 15.102 -24.615 20.012 1.00 11.93 234 ARG B O 1
ATOM 4262 N N . PRO B 1 249 ? 17.147 -25.425 19.519 1.00 12.33 235 PRO B N 1
ATOM 4263 C CA . PRO B 1 249 ? 16.718 -26.069 18.269 1.00 12.49 235 PRO B CA 1
ATOM 4264 C C . PRO B 1 249 ? 15.475 -26.946 18.439 1.00 12.64 235 PRO B C 1
ATOM 4265 O O . PRO B 1 249 ? 14.606 -26.928 17.567 1.00 12.95 235 PRO B O 1
ATOM 4269 N N . ASP B 1 250 ? 15.379 -27.678 19.549 1.00 12.97 236 ASP B N 1
ATOM 4270 C CA . ASP B 1 250 ? 14.241 -28.571 19.777 1.00 13.24 236 ASP B CA 1
ATOM 4271 C C . ASP B 1 250 ? 12.955 -27.864 20.242 1.00 12.90 236 ASP B C 1
ATOM 4272 O O . ASP B 1 250 ? 11.954 -28.519 20.521 1.00 13.11 236 ASP B O 1
ATOM 4277 N N . GLN B 1 251 ? 12.980 -26.535 20.311 1.00 12.53 237 GLN B N 1
ATOM 4278 C CA . GLN B 1 251 ? 11.792 -25.760 20.686 1.00 11.99 237 GLN B CA 1
ATOM 4279 C C . GLN B 1 251 ? 11.141 -25.088 19.475 1.00 11.52 237 GLN B C 1
ATOM 4280 O O . GLN B 1 251 ? 10.027 -24.566 19.567 1.00 11.45 237 GLN B O 1
ATOM 4286 N N . ILE B 1 252 ? 11.848 -25.110 18.349 1.00 10.97 238 ILE B N 1
ATOM 4287 C CA . ILE B 1 252 ? 11.350 -24.578 17.088 1.00 10.69 238 ILE B CA 1
ATOM 4288 C C . ILE B 1 252 ? 10.251 -25.482 16.530 1.00 10.60 238 ILE B C 1
ATOM 4289 O O . ILE B 1 252 ? 10.452 -26.687 16.369 1.00 11.02 238 ILE B O 1
ATOM 4294 N N . ASP B 1 253 ? 9.092 -24.896 16.245 1.00 10.58 239 ASP B N 1
ATOM 4295 C CA . ASP B 1 253 ? 7.965 -25.639 15.690 1.00 10.38 239 ASP B CA 1
ATOM 4296 C C . ASP B 1 253 ? 8.001 -25.616 14.177 1.00 10.38 239 ASP B C 1
ATOM 4297 O O . ASP B 1 253 ? 7.557 -26.560 13.520 1.00 10.21 239 ASP B O 1
ATOM 4302 N N . VAL B 1 254 ? 8.523 -24.517 13.638 1.00 10.14 240 VAL B N 1
ATOM 4303 C CA . VAL B 1 254 ? 8.411 -24.203 12.219 1.00 10.23 240 VAL B CA 1
ATOM 4304 C C . VAL B 1 254 ? 9.725 -23.607 11.706 1.00 9.73 240 VAL B C 1
ATOM 4305 O O . VAL B 1 254 ? 10.285 -22.703 12.326 1.00 9.73 240 VAL B O 1
ATOM 4309 N N . PHE B 1 255 ? 10.209 -24.120 10.575 1.00 9.35 241 PHE B N 1
ATOM 4310 C CA . PHE B 1 255 ? 11.428 -23.613 9.951 1.00 9.11 241 PHE B CA 1
ATOM 4311 C C . PHE B 1 255 ? 11.067 -22.994 8.604 1.00 9.05 241 PHE B C 1
ATOM 4312 O O . PHE B 1 255 ? 10.515 -23.666 7.726 1.00 8.94 241 PHE B O 1
ATOM 4320 N N . VAL B 1 256 ? 11.350 -21.701 8.462 1.00 8.99 242 VAL B N 1
ATOM 4321 C CA . VAL B 1 256 ? 11.005 -20.972 7.242 1.00 8.97 242 VAL B CA 1
ATOM 4322 C C . VAL B 1 256 ? 12.250 -20.361 6.594 1.00 9.11 242 VAL B C 1
ATOM 4323 O O . VAL B 1 256 ? 12.506 -19.158 6.731 1.00 9.40 242 VAL B O 1
ATOM 4327 N N . PRO B 1 257 ? 13.020 -21.182 5.879 1.00 9.12 243 PRO B N 1
ATOM 4328 C CA . PRO B 1 257 ? 14.147 -20.671 5.097 1.00 9.07 243 PRO B CA 1
ATOM 4329 C C . PRO B 1 257 ? 13.651 -20.043 3.809 1.00 9.19 243 PRO B C 1
ATOM 4330 O O . PRO B 1 257 ? 12.544 -20.352 3.347 1.00 9.19 243 PRO B O 1
ATOM 4334 N N . HIS B 1 258 ? 14.459 -19.154 3.242 1.00 9.11 244 HIS B N 1
ATOM 4335 C CA . HIS B 1 258 ? 14.191 -18.621 1.916 1.00 9.09 244 HIS B CA 1
ATOM 4336 C C . HIS B 1 258 ? 13.995 -19.795 0.953 1.00 8.89 244 HIS B C 1
ATOM 4337 O O . HIS B 1 258 ? 14.730 -20.781 1.016 1.00 9.02 244 HIS B O 1
ATOM 4344 N N . GLN B 1 259 ? 12.993 -19.698 0.079 1.00 8.95 245 GLN B N 1
ATOM 4345 C CA . GLN B 1 259 ? 12.677 -20.800 -0.834 1.00 8.69 245 GLN B CA 1
ATOM 4346 C C . GLN B 1 259 ? 13.527 -20.718 -2.096 1.00 8.71 245 GLN B C 1
ATOM 4347 O O . GLN B 1 259 ? 13.024 -20.474 -3.193 1.00 8.34 245 GLN B O 1
ATOM 4353 N N . ALA B 1 260 ? 14.828 -20.921 -1.914 1.00 8.64 246 ALA B N 1
ATOM 4354 C CA . ALA B 1 260 ? 15.793 -20.888 -3.008 1.00 9.01 246 ALA B CA 1
ATOM 4355 C C . ALA B 1 260 ? 15.863 -22.221 -3.737 1.00 9.38 246 ALA B C 1
ATOM 4356 O O . ALA B 1 260 ? 15.931 -22.256 -4.961 1.00 9.66 246 ALA B O 1
ATOM 4358 N N . ASN B 1 261 ? 15.861 -23.309 -2.969 1.00 9.77 247 ASN B N 1
ATOM 4359 C CA . ASN B 1 261 ? 16.020 -24.664 -3.494 1.00 9.85 247 ASN B CA 1
ATOM 4360 C C . ASN B 1 261 ? 15.637 -25.648 -2.394 1.00 10.02 247 ASN B C 1
ATOM 4361 O O . ASN B 1 261 ? 16.136 -25.551 -1.263 1.00 10.00 247 ASN B O 1
ATOM 4366 N N . SER B 1 262 ? 14.737 -26.579 -2.715 1.00 10.22 248 SER B N 1
ATOM 4367 C CA . SER B 1 262 ? 14.213 -27.515 -1.715 1.00 10.44 248 SER B CA 1
ATOM 4368 C C . SER B 1 262 ? 15.320 -28.368 -1.095 1.00 10.66 248 SER B C 1
ATOM 4369 O O . SER B 1 262 ? 15.275 -28.677 0.102 1.00 10.74 248 SER B O 1
ATOM 4372 N N . ARG B 1 263 ? 16.309 -28.732 -1.909 1.00 10.66 249 ARG B N 1
ATOM 4373 C CA . ARG B 1 263 ? 17.407 -29.585 -1.452 1.00 11.02 249 ARG B CA 1
ATOM 4374 C C . ARG B 1 263 ? 18.377 -28.854 -0.520 1.00 10.80 249 ARG B C 1
ATOM 4375 O O . ARG B 1 263 ? 18.975 -29.483 0.358 1.00 11.08 249 ARG B O 1
ATOM 4383 N N . ILE B 1 264 ? 18.532 -27.542 -0.709 1.00 10.38 250 ILE B N 1
ATOM 4384 C CA . ILE B 1 264 ? 19.298 -26.711 0.229 1.00 10.15 250 ILE B CA 1
ATOM 4385 C C . ILE B 1 264 ? 18.591 -26.717 1.579 1.00 10.00 250 ILE B C 1
ATOM 4386 O O . ILE B 1 264 ? 19.212 -26.908 2.626 1.00 10.02 250 ILE B O 1
ATOM 4391 N N . ASN B 1 265 ? 17.280 -26.500 1.537 1.00 10.07 251 ASN B N 1
ATOM 4392 C CA . ASN B 1 265 ? 16.478 -26.387 2.745 1.00 10.23 251 ASN B CA 1
ATOM 4393 C C . ASN B 1 265 ? 16.334 -27.707 3.492 1.00 10.53 251 ASN B C 1
ATOM 4394 O O . ASN B 1 265 ? 16.282 -27.715 4.720 1.00 10.52 251 ASN B O 1
ATOM 4399 N N . GLU B 1 266 ? 16.312 -28.814 2.749 1.00 10.97 252 GLU B N 1
ATOM 4400 C CA . GLU B 1 266 ? 16.359 -30.155 3.337 1.00 11.84 252 GLU B CA 1
ATOM 4401 C C . GLU B 1 266 ? 17.659 -30.366 4.115 1.00 11.46 252 GLU B C 1
ATOM 4402 O O . GLU B 1 266 ? 17.641 -30.878 5.239 1.00 11.39 252 GLU B O 1
ATOM 4408 N N . LEU B 1 267 ? 18.779 -29.978 3.505 1.00 11.15 253 LEU B N 1
ATOM 4409 C CA . LEU B 1 267 ? 20.090 -30.070 4.146 1.00 10.92 253 LEU B CA 1
ATOM 4410 C C . LEU B 1 267 ? 20.161 -29.220 5.411 1.00 10.77 253 LEU B C 1
ATOM 4411 O O . LEU B 1 267 ? 20.684 -29.662 6.436 1.00 10.48 253 LEU B O 1
ATOM 4416 N N . LEU B 1 268 ? 19.624 -28.005 5.332 1.00 10.78 254 LEU B N 1
ATOM 4417 C CA . LEU B 1 268 ? 19.578 -27.100 6.473 1.00 11.10 254 LEU B CA 1
ATOM 4418 C C . LEU B 1 268 ? 18.777 -27.671 7.646 1.00 11.39 254 LEU B C 1
ATOM 4419 O O . LEU B 1 268 ? 19.192 -27.561 8.798 1.00 11.30 254 LEU B O 1
ATOM 4424 N N . VAL B 1 269 ? 17.635 -28.283 7.337 1.00 12.06 255 VAL B N 1
ATOM 4425 C CA . VAL B 1 269 ? 16.788 -28.935 8.340 1.00 12.74 255 VAL B CA 1
ATOM 4426 C C . VAL B 1 269 ? 17.585 -29.942 9.165 1.00 13.08 255 VAL B C 1
ATOM 4427 O O . VAL B 1 269 ? 17.532 -29.915 10.399 1.00 13.18 255 VAL B O 1
ATOM 4431 N N . LYS B 1 270 ? 18.324 -30.814 8.475 1.00 13.55 256 LYS B N 1
ATOM 4432 C CA . LYS B 1 270 ? 19.156 -31.827 9.121 1.00 14.06 256 LYS B CA 1
ATOM 4433 C C . LYS B 1 270 ? 20.268 -31.187 9.954 1.00 13.90 256 LYS B C 1
ATOM 4434 O O . LYS B 1 270 ? 20.508 -31.593 11.091 1.00 13.89 256 LYS B O 1
ATOM 4440 N N . ASN B 1 271 ? 20.927 -30.176 9.389 1.00 13.74 257 ASN B N 1
ATOM 4441 C CA . ASN B 1 271 ? 22.028 -29.492 10.067 1.00 13.76 257 ASN B CA 1
ATOM 4442 C C . ASN B 1 271 ? 21.588 -28.768 11.341 1.00 13.71 257 ASN B C 1
ATOM 4443 O O . ASN B 1 271 ? 22.339 -28.695 12.318 1.00 13.32 257 ASN B O 1
ATOM 4448 N N . LEU B 1 272 ? 20.363 -28.250 11.324 1.00 13.60 258 LEU B N 1
ATOM 4449 C CA . LEU B 1 272 ? 19.848 -27.451 12.432 1.00 13.87 258 LEU B CA 1
ATOM 4450 C C . LEU B 1 272 ? 19.383 -28.261 13.643 1.00 14.17 258 LEU B C 1
ATOM 4451 O O . LEU B 1 272 ? 19.048 -27.685 14.678 1.00 14.09 258 LEU B O 1
ATOM 4456 N N . GLN B 1 273 ? 19.388 -29.590 13.511 1.00 14.69 259 GLN B N 1
ATOM 4457 C CA . GLN B 1 273 ? 19.029 -30.516 14.594 1.00 15.53 259 GLN B CA 1
ATOM 4458 C C . GLN B 1 273 ? 17.651 -30.217 15.182 1.00 15.76 259 GLN B C 1
ATOM 4459 O O . GLN B 1 273 ? 17.454 -30.283 16.397 1.00 15.76 259 GLN B O 1
ATOM 4465 N N . LEU B 1 274 ? 16.703 -29.876 14.314 1.00 16.17 260 LEU B N 1
ATOM 4466 C CA . LEU B 1 274 ? 15.332 -29.612 14.745 1.00 16.54 260 LEU B CA 1
ATOM 4467 C C . LEU B 1 274 ? 14.596 -30.914 15.080 1.00 16.80 260 LEU B C 1
ATOM 4468 O O . LEU B 1 274 ? 15.029 -32.002 14.684 1.00 16.84 260 LEU B O 1
ATOM 4473 N N . ARG B 1 275 ? 13.491 -30.793 15.817 1.00 17.02 261 ARG B N 1
ATOM 4474 C CA . ARG B 1 275 ? 12.641 -31.930 16.167 1.00 17.15 261 ARG B CA 1
ATOM 4475 C C . ARG B 1 275 ? 12.205 -32.687 14.917 1.00 17.30 261 ARG B C 1
ATOM 4476 O O . ARG B 1 275 ? 11.973 -32.069 13.875 1.00 17.00 261 ARG B O 1
ATOM 4484 N N . PRO B 1 276 ? 12.091 -34.014 15.016 1.00 17.57 262 PRO B N 1
ATOM 4485 C CA . PRO B 1 276 ? 11.557 -34.831 13.917 1.00 17.78 262 PRO B CA 1
ATOM 4486 C C . PRO B 1 276 ? 10.240 -34.288 13.354 1.00 17.98 262 PRO B C 1
ATOM 4487 O O . PRO B 1 276 ? 10.038 -34.345 12.140 1.00 17.92 262 PRO B O 1
ATOM 4491 N N . ASP B 1 277 ? 9.377 -33.758 14.221 1.00 18.17 263 ASP B N 1
ATOM 4492 C CA . ASP B 1 277 ? 8.068 -33.257 13.800 1.00 18.58 263 ASP B CA 1
ATOM 4493 C C . ASP B 1 277 ? 8.043 -31.751 13.509 1.00 18.50 263 ASP B C 1
ATOM 4494 O O . ASP B 1 277 ? 6.971 -31.169 13.305 1.00 18.30 263 ASP B O 1
ATOM 4499 N N . ALA B 1 278 A 9.218 -31.125 13.492 1.00 18.78 263 ALA B N 1
ATOM 4500 C CA . ALA B 1 278 A 9.320 -29.720 13.094 1.00 18.64 263 ALA B CA 1
ATOM 4501 C C . ALA B 1 278 A 8.849 -29.577 11.650 1.00 18.35 263 ALA B C 1
ATOM 4502 O O . ALA B 1 278 A 9.108 -30.446 10.815 1.00 18.88 263 ALA B O 1
ATOM 4504 N N . VAL B 1 279 ? 8.148 -28.486 11.369 1.00 17.10 264 VAL B N 1
ATOM 4505 C CA . VAL B 1 279 ? 7.575 -28.257 10.051 1.00 16.22 264 VAL B CA 1
ATOM 4506 C C . VAL B 1 279 ? 8.522 -27.383 9.229 1.00 15.58 264 VAL B C 1
ATOM 4507 O O . VAL B 1 279 ? 9.038 -26.377 9.718 1.00 15.60 264 VAL B O 1
ATOM 4511 N N . VAL B 1 280 ? 8.762 -27.790 7.987 1.00 14.54 265 VAL B N 1
ATOM 4512 C CA . VAL B 1 280 ? 9.679 -27.078 7.110 1.00 13.94 265 VAL B CA 1
ATOM 4513 C C . VAL B 1 280 ? 8.919 -26.529 5.913 1.00 13.14 265 VAL B C 1
ATOM 4514 O O . VAL B 1 280 ? 8.273 -27.281 5.181 1.00 12.79 265 VAL B O 1
ATOM 4518 N N . ALA B 1 281 ? 8.997 -25.213 5.728 1.00 12.43 266 ALA B N 1
ATOM 4519 C CA . ALA B 1 281 ? 8.339 -24.553 4.609 1.00 11.84 266 ALA B CA 1
ATOM 4520 C C . ALA B 1 281 ? 8.802 -25.142 3.280 1.00 11.79 266 ALA B C 1
ATOM 4521 O O . ALA B 1 281 ? 10.001 -25.296 3.051 1.00 11.91 266 ALA B O 1
ATOM 4523 N N . ASN B 1 282 ? 7.843 -25.484 2.421 1.00 11.64 267 ASN B N 1
ATOM 4524 C CA . ASN B 1 282 ? 8.132 -26.015 1.093 1.00 11.63 267 ASN B CA 1
ATOM 4525 C C . ASN B 1 282 ? 7.193 -25.402 0.047 1.00 11.13 267 ASN B C 1
ATOM 4526 O O . ASN B 1 282 ? 6.729 -26.075 -0.879 1.00 10.97 267 ASN B O 1
ATOM 4531 N N . ASP B 1 283 ? 6.937 -24.104 0.210 1.00 10.54 268 ASP B N 1
ATOM 4532 C CA . ASP B 1 283 ? 6.090 -23.333 -0.694 1.00 10.19 268 ASP B CA 1
ATOM 4533 C C . ASP B 1 283 ? 6.674 -23.267 -2.102 1.00 9.75 268 ASP B C 1
ATOM 4534 O O . ASP B 1 283 ? 5.942 -23.061 -3.076 1.00 9.59 268 ASP B O 1
ATOM 4539 N N . ILE B 1 284 ? 7.990 -23.451 -2.194 1.00 9.00 269 ILE B N 1
ATOM 4540 C CA . ILE B 1 284 ? 8.709 -23.452 -3.469 1.00 8.97 269 ILE B CA 1
ATOM 4541 C C . ILE B 1 284 ? 8.079 -24.350 -4.548 1.00 8.88 269 ILE B C 1
ATOM 4542 O O . ILE B 1 284 ? 8.200 -24.058 -5.742 1.00 8.80 269 ILE B O 1
ATOM 4547 N N . GLU B 1 285 ? 7.411 -25.431 -4.136 1.00 8.74 270 GLU B N 1
ATOM 4548 C CA . GLU B 1 285 ? 6.840 -26.380 -5.099 1.00 8.81 270 GLU B CA 1
ATOM 4549 C C . GLU B 1 285 ? 5.887 -25.721 -6.104 1.00 8.75 270 GLU B C 1
ATOM 4550 O O . GLU B 1 285 ? 5.860 -26.102 -7.276 1.00 8.76 270 GLU B O 1
ATOM 4556 N N . HIS B 1 286 ? 5.113 -24.743 -5.643 1.00 8.74 271 HIS B N 1
ATOM 4557 C CA . HIS B 1 286 ? 4.175 -24.045 -6.523 1.00 8.97 271 HIS B CA 1
ATOM 4558 C C . HIS B 1 286 ? 4.401 -22.527 -6.554 1.00 8.78 271 HIS B C 1
ATOM 4559 O O . HIS B 1 286 ? 3.564 -21.769 -7.056 1.00 8.63 271 HIS B O 1
ATOM 4566 N N . THR B 1 287 ? 5.542 -22.094 -6.028 1.00 8.82 272 THR B N 1
ATOM 4567 C CA . THR B 1 287 ? 5.870 -20.671 -5.954 1.00 8.96 272 THR B CA 1
ATOM 4568 C C . THR B 1 287 ? 7.191 -20.365 -6.644 1.00 9.15 272 THR B C 1
ATOM 4569 O O . THR B 1 287 ? 7.390 -19.264 -7.160 1.00 9.04 272 THR B O 1
ATOM 4573 N N . GLY B 1 288 ? 8.091 -21.345 -6.654 1.00 9.37 273 GLY B N 1
ATOM 4574 C CA . GLY B 1 288 ? 9.458 -21.112 -7.077 1.00 9.14 273 GLY B CA 1
ATOM 4575 C C . GLY B 1 288 ? 10.152 -20.144 -6.132 1.00 9.08 273 GLY B C 1
ATOM 4576 O O . GLY B 1 288 ? 9.710 -19.932 -4.999 1.00 9.14 273 GLY B O 1
ATOM 4577 N N . ASN B 1 289 ? 11.243 -19.558 -6.610 1.00 8.74 274 ASN B N 1
ATOM 4578 C CA . ASN B 1 289 ? 12.045 -18.624 -5.835 1.00 8.41 274 ASN B CA 1
ATOM 4579 C C . ASN B 1 289 ? 11.567 -17.187 -6.082 1.00 8.06 274 ASN B C 1
ATOM 4580 O O . ASN B 1 289 ? 11.778 -16.637 -7.162 1.00 7.83 274 ASN B O 1
ATOM 4585 N N . THR B 1 290 ? 10.921 -16.590 -5.081 1.00 7.60 275 THR B N 1
ATOM 4586 C CA . THR B 1 290 ? 10.442 -15.207 -5.200 1.00 7.64 275 THR B CA 1
ATOM 4587 C C . THR B 1 290 ? 11.280 -14.217 -4.401 1.00 7.71 275 THR B C 1
ATOM 4588 O O . THR B 1 290 ? 10.787 -13.163 -4.003 1.00 7.68 275 THR B O 1
ATOM 4592 N N . SER B 1 291 ? 12.545 -14.563 -4.171 1.00 7.81 276 SER B N 1
ATOM 4593 C CA . SER B 1 291 ? 13.503 -13.674 -3.511 1.00 8.22 276 SER B CA 1
ATOM 4594 C C . SER B 1 291 ? 12.917 -13.001 -2.253 1.00 8.18 276 SER B C 1
ATOM 4595 O O . SER B 1 291 ? 12.621 -13.691 -1.278 1.00 8.10 276 SER B O 1
ATOM 4598 N N . ALA B 1 292 ? 12.727 -11.677 -2.283 1.00 8.23 277 ALA B N 1
ATOM 4599 C CA . ALA B 1 292 ? 12.308 -10.933 -1.086 1.00 8.44 277 ALA B CA 1
ATOM 4600 C C . ALA B 1 292 ? 10.935 -11.341 -0.560 1.00 8.14 277 ALA B C 1
ATOM 4601 O O . ALA B 1 292 ? 10.672 -11.247 0.637 1.00 8.90 277 ALA B O 1
ATOM 4603 N N . ALA B 1 293 ? 10.064 -11.794 -1.459 1.00 7.97 278 ALA B N 1
ATOM 4604 C CA . ALA B 1 293 ? 8.711 -12.196 -1.097 1.00 7.33 278 ALA B CA 1
ATOM 4605 C C . ALA B 1 293 ? 8.641 -13.610 -0.525 1.00 7.41 278 ALA B C 1
ATOM 4606 O O . ALA B 1 293 ? 7.602 -14.017 0.001 1.00 6.85 278 ALA B O 1
ATOM 4608 N N . SER B 1 294 ? 9.745 -14.347 -0.625 1.00 7.50 279 SER B N 1
ATOM 4609 C CA . SER B 1 294 ? 9.732 -15.798 -0.425 1.00 8.32 279 SER B CA 1
ATOM 4610 C C . SER B 1 294 ? 9.313 -16.243 0.971 1.00 8.07 279 SER B C 1
ATOM 4611 O O . SER B 1 294 ? 8.444 -17.110 1.114 1.00 8.06 279 SER B O 1
ATOM 4614 N N . ILE B 1 295 ? 9.950 -15.670 1.988 1.00 8.14 280 ILE B N 1
ATOM 4615 C CA . ILE B 1 295 ? 9.662 -16.046 3.377 1.00 8.37 280 ILE B CA 1
ATOM 4616 C C . ILE B 1 295 ? 8.215 -15.775 3.835 1.00 8.20 280 ILE B C 1
ATOM 4617 O O . ILE B 1 295 ? 7.568 -16.694 4.346 1.00 8.61 280 ILE B O 1
ATOM 4622 N N . PRO B 1 296 ? 7.692 -14.556 3.664 1.00 8.21 281 PRO B N 1
ATOM 4623 C CA . PRO B 1 296 ? 6.294 -14.298 4.036 1.00 8.18 281 PRO B CA 1
ATOM 4624 C C . PRO B 1 296 ? 5.285 -15.106 3.205 1.00 8.21 281 PRO B C 1
ATOM 4625 O O . PRO B 1 296 ? 4.235 -15.471 3.744 1.00 8.25 281 PRO B O 1
ATOM 4629 N N . LEU B 1 297 ? 5.594 -15.399 1.941 1.00 8.15 282 LEU B N 1
ATOM 4630 C CA . LEU B 1 297 ? 4.733 -16.283 1.144 1.00 8.40 282 LEU B CA 1
ATOM 4631 C C . LEU B 1 297 ? 4.719 -17.702 1.721 1.00 8.37 282 LEU B C 1
ATOM 4632 O O . LEU B 1 297 ? 3.663 -18.333 1.807 1.00 8.68 282 LEU B O 1
ATOM 4637 N N . ALA B 1 298 ? 5.893 -18.193 2.118 1.00 8.46 283 ALA B N 1
ATOM 4638 C CA . ALA B 1 298 ? 6.018 -19.511 2.741 1.00 8.56 283 ALA B CA 1
ATOM 4639 C C . ALA B 1 298 ? 5.306 -19.562 4.088 1.00 8.79 283 ALA B C 1
ATOM 4640 O O . ALA B 1 298 ? 4.683 -20.568 4.432 1.00 8.62 283 ALA B O 1
ATOM 4642 N N . MET B 1 299 ? 5.400 -18.475 4.849 1.00 9.05 284 MET B N 1
ATOM 4643 C CA . MET B 1 299 ? 4.722 -18.401 6.140 1.00 9.55 284 MET B CA 1
ATOM 4644 C C . MET B 1 299 ? 3.219 -18.505 5.944 1.00 9.50 284 MET B C 1
ATOM 4645 O O . MET B 1 299 ? 2.541 -19.262 6.655 1.00 9.43 284 MET B O 1
ATOM 4650 N N . ALA B 1 300 ? 2.704 -17.753 4.971 1.00 9.27 285 ALA B N 1
ATOM 4651 C CA . ALA B 1 300 ? 1.285 -17.786 4.648 1.00 9.49 285 ALA B CA 1
ATOM 4652 C C . ALA B 1 300 ? 0.843 -19.189 4.209 1.00 9.73 285 ALA B C 1
ATOM 4653 O O . ALA B 1 300 ? -0.227 -19.653 4.607 1.00 9.93 285 ALA B O 1
ATOM 4655 N N . GLU B 1 301 ? 1.680 -19.870 3.423 1.00 9.68 286 GLU B N 1
ATOM 4656 C CA . GLU B 1 301 ? 1.380 -21.234 2.977 1.00 9.61 286 GLU B CA 1
ATOM 4657 C C . GLU B 1 301 ? 1.253 -22.202 4.153 1.00 9.70 286 GLU B C 1
ATOM 4658 O O . GLU B 1 301 ? 0.285 -22.959 4.235 1.00 9.00 286 GLU B O 1
ATOM 4664 N N . LEU B 1 302 ? 2.227 -22.163 5.063 1.00 9.65 287 LEU B N 1
ATOM 4665 C CA . LEU B 1 302 ? 2.197 -23.022 6.249 1.00 9.87 287 LEU B CA 1
ATOM 4666 C C . LEU B 1 302 ? 0.953 -22.789 7.096 1.00 9.80 287 LEU B C 1
ATOM 4667 O O . LEU B 1 302 ? 0.393 -23.736 7.650 1.00 9.72 287 LEU B O 1
ATOM 4672 N N . LEU B 1 303 ? 0.524 -21.532 7.196 1.00 9.62 288 LEU B N 1
ATOM 4673 C CA . LEU B 1 303 ? -0.697 -21.203 7.930 1.00 9.97 288 LEU B CA 1
ATOM 4674 C C . LEU B 1 303 ? -1.952 -21.685 7.196 1.00 9.87 288 LEU B C 1
ATOM 4675 O O . LEU B 1 303 ? -2.923 -22.115 7.829 1.00 9.97 288 LEU B O 1
ATOM 4680 N N . THR B 1 304 ? -1.919 -21.608 5.865 1.00 9.80 289 THR B N 1
ATOM 4681 C CA . THR B 1 304 ? -3.007 -22.105 5.014 1.00 9.70 289 THR B CA 1
ATOM 4682 C C . THR B 1 304 ? -3.224 -23.614 5.184 1.00 9.52 289 THR B C 1
ATOM 4683 O O . THR B 1 304 ? -4.365 -24.067 5.357 1.00 9.12 289 THR B O 1
ATOM 4687 N N . THR B 1 305 ? -2.138 -24.387 5.144 1.00 9.29 290 THR B N 1
ATOM 4688 C CA . THR B 1 305 ? -2.249 -25.844 5.298 1.00 9.34 290 THR B CA 1
ATOM 4689 C C . THR B 1 305 ? -2.477 -26.255 6.750 1.00 9.60 290 THR B C 1
ATOM 4690 O O . THR B 1 305 ? -2.924 -27.376 7.022 1.00 9.56 290 THR B O 1
ATOM 4694 N N . GLY B 1 306 ? -2.148 -25.359 7.678 1.00 9.60 291 GLY B N 1
ATOM 4695 C CA . GLY B 1 306 ? -2.271 -25.650 9.097 1.00 10.21 291 GLY B CA 1
ATOM 4696 C C . GLY B 1 306 ? -1.010 -26.262 9.681 1.00 10.48 291 GLY B C 1
ATOM 4697 O O . GLY B 1 306 ? -0.963 -26.576 10.870 1.00 10.57 291 GLY B O 1
ATOM 4698 N N . ALA B 1 307 ? 0.015 -26.434 8.845 1.00 10.58 292 ALA B N 1
ATOM 4699 C CA . ALA B 1 307 ? 1.303 -26.970 9.284 1.00 10.87 292 ALA B CA 1
ATOM 4700 C C . ALA B 1 307 ? 1.904 -26.086 10.371 1.00 11.27 292 ALA B C 1
ATOM 4701 O O . ALA B 1 307 ? 2.552 -26.575 11.303 1.00 11.18 292 ALA B O 1
ATOM 4703 N N . ALA B 1 308 ? 1.678 -24.782 10.236 1.00 11.25 293 ALA B N 1
ATOM 4704 C CA . ALA B 1 308 ? 1.963 -23.832 11.294 1.00 11.55 293 ALA B CA 1
ATOM 4705 C C . ALA B 1 308 ? 0.656 -23.307 11.866 1.00 11.70 293 ALA B C 1
ATOM 4706 O O . ALA B 1 308 ? -0.338 -23.153 11.150 1.00 11.40 293 ALA B O 1
ATOM 4708 N N . LYS B 1 309 ? 0.668 -23.046 13.168 1.00 12.20 294 LYS B N 1
ATOM 4709 C CA . LYS B 1 309 ? -0.472 -22.467 13.860 1.00 12.82 294 LYS B CA 1
ATOM 4710 C C . LYS B 1 309 ? -0.048 -21.088 14.359 1.00 12.75 294 LYS B C 1
ATOM 4711 O O . LYS B 1 309 ? 1.134 -20.884 14.644 1.00 12.47 294 LYS B O 1
ATOM 4717 N N . PRO B 1 310 ? -0.977 -20.132 14.441 1.00 12.86 295 PRO B N 1
ATOM 4718 C CA . PRO B 1 310 ? -0.656 -18.820 15.022 1.00 12.81 295 PRO B CA 1
ATOM 4719 C C . PRO B 1 310 ? 0.038 -18.983 16.371 1.00 12.61 295 PRO B C 1
ATOM 4720 O O . PRO B 1 310 ? -0.390 -19.801 17.180 1.00 12.56 295 PRO B O 1
ATOM 4724 N N . GLY B 1 311 ? 1.114 -18.237 16.590 1.00 12.53 296 GLY B N 1
ATOM 4725 C CA . GLY B 1 311 ? 1.847 -18.323 17.840 1.00 12.43 296 GLY B CA 1
ATOM 4726 C C . GLY B 1 311 ? 3.002 -19.311 17.838 1.00 12.23 296 GLY B C 1
ATOM 4727 O O . GLY B 1 311 ? 3.854 -19.242 18.723 1.00 12.38 296 GLY B O 1
ATOM 4728 N N . ASP B 1 312 ? 3.037 -20.223 16.861 1.00 11.75 297 ASP B N 1
ATOM 4729 C CA . ASP B 1 312 ? 4.120 -21.209 16.745 1.00 11.44 297 ASP B CA 1
ATOM 4730 C C . ASP B 1 312 ? 5.489 -20.533 16.685 1.00 11.15 297 ASP B C 1
ATOM 4731 O O . ASP B 1 312 ? 5.646 -19.470 16.075 1.00 11.14 297 ASP B O 1
ATOM 4736 N N . LEU B 1 313 ? 6.480 -21.162 17.311 1.00 10.78 298 LEU B N 1
ATOM 4737 C CA . LEU B 1 313 ? 7.848 -20.663 17.279 1.00 10.87 298 LEU B CA 1
ATOM 4738 C C . LEU B 1 313 ? 8.495 -21.002 15.946 1.00 10.60 298 LEU B C 1
ATOM 4739 O O . LEU B 1 313 ? 8.600 -22.171 15.584 1.00 10.60 298 LEU B O 1
ATOM 4744 N N . ALA B 1 314 ? 8.930 -19.971 15.224 1.00 10.39 299 ALA B N 1
ATOM 4745 C CA . ALA B 1 314 ? 9.465 -20.150 13.879 1.00 9.90 299 ALA B CA 1
ATOM 4746 C C . ALA B 1 314 ? 10.858 -19.561 13.730 1.00 9.61 299 ALA B C 1
ATOM 4747 O O . ALA B 1 314 ? 11.134 -18.478 14.247 1.00 9.79 299 ALA B O 1
ATOM 4749 N N . LEU B 1 315 ? 11.724 -20.282 13.022 1.00 9.12 300 LEU B N 1
ATOM 4750 C CA . LEU B 1 315 ? 13.040 -19.770 12.645 1.00 8.45 300 LEU B CA 1
ATOM 4751 C C . LEU B 1 315 ? 13.022 -19.336 11.180 1.00 8.31 300 LEU B C 1
ATOM 4752 O O . LEU B 1 315 ? 12.716 -20.131 10.285 1.00 8.48 300 LEU B O 1
ATOM 4757 N N . LEU B 1 316 ? 13.340 -18.066 10.947 1.00 8.12 301 LEU B N 1
ATOM 4758 C CA . LEU B 1 316 ? 13.423 -17.530 9.593 1.00 7.85 301 LEU B CA 1
ATOM 4759 C C . LEU B 1 316 ? 14.878 -17.343 9.200 1.00 7.90 301 LEU B C 1
ATOM 4760 O O . LEU B 1 316 ? 15.661 -16.778 9.967 1.00 7.72 301 LEU B O 1
ATOM 4765 N N . ILE B 1 317 ? 15.243 -17.834 8.018 1.00 7.69 302 ILE B N 1
ATOM 4766 C CA . ILE B 1 317 ? 16.581 -17.610 7.472 1.00 7.75 302 ILE B CA 1
ATOM 4767 C C . ILE B 1 317 ? 16.493 -17.201 6.002 1.00 7.91 302 ILE B C 1
ATOM 4768 O O . ILE B 1 317 ? 16.169 -18.019 5.134 1.00 8.04 302 ILE B O 1
ATOM 4773 N N . GLY B 1 318 ? 16.780 -15.929 5.739 1.00 7.99 303 GLY B N 1
ATOM 4774 C CA . GLY B 1 318 ? 16.859 -15.407 4.385 1.00 8.17 303 GLY B CA 1
ATOM 4775 C C . GLY B 1 318 ? 18.299 -15.409 3.912 1.00 8.12 303 GLY B C 1
ATOM 4776 O O . GLY B 1 318 ? 19.197 -14.990 4.642 1.00 7.89 303 GLY B O 1
ATOM 4777 N N . TYR B 1 319 ? 18.518 -15.890 2.691 1.00 8.21 304 TYR B N 1
ATOM 4778 C CA . TYR B 1 319 ? 19.858 -15.947 2.108 1.00 7.97 304 TYR B CA 1
ATOM 4779 C C . TYR B 1 319 ? 19.761 -15.695 0.609 1.00 8.26 304 TYR B C 1
ATOM 4780 O O . TYR B 1 319 ? 18.957 -16.321 -0.077 1.00 8.22 304 TYR B O 1
ATOM 4789 N N . GLY B 1 320 ? 20.553 -14.756 0.101 1.00 8.61 305 GLY B N 1
ATOM 4790 C CA . GLY B 1 320 ? 20.442 -14.391 -1.301 1.00 9.00 305 GLY B CA 1
ATOM 4791 C C . GLY B 1 320 ? 21.454 -13.385 -1.792 1.00 9.13 305 GLY B C 1
ATOM 4792 O O . GLY B 1 320 ? 22.578 -13.336 -1.296 1.00 8.98 305 GLY B O 1
ATOM 4793 N N . ALA B 1 321 ? 21.028 -12.570 -2.755 1.00 9.47 306 ALA B N 1
ATOM 4794 C CA . ALA B 1 321 ? 21.914 -11.692 -3.525 1.00 10.27 306 ALA B CA 1
ATOM 4795 C C . ALA B 1 321 ? 22.757 -10.755 -2.681 1.00 10.97 306 ALA B C 1
ATOM 4796 O O . ALA B 1 321 ? 22.320 -10.284 -1.626 1.00 10.99 306 ALA B O 1
ATOM 4798 N N . GLY B 1 322 ? 23.953 -10.480 -3.195 1.00 11.77 307 GLY B N 1
ATOM 4799 C CA . GLY B 1 322 ? 24.925 -9.595 -2.585 1.00 13.10 307 GLY B CA 1
ATOM 4800 C C . GLY B 1 322 ? 25.859 -10.532 -1.892 1.00 13.89 307 GLY B C 1
ATOM 4801 O O . GLY B 1 322 ? 27.007 -10.221 -1.599 1.00 15.04 307 GLY B O 1
ATOM 4802 N N . LEU B 1 323 ? 25.339 -11.748 -1.772 1.00 13.70 308 LEU B N 1
ATOM 4803 C CA . LEU B 1 323 ? 25.472 -12.595 -0.617 1.00 12.15 308 LEU B CA 1
ATOM 4804 C C . LEU B 1 323 ? 25.183 -11.765 0.623 1.00 11.31 308 LEU B C 1
ATOM 4805 O O . LEU B 1 323 ? 26.038 -11.062 1.172 1.00 10.91 308 LEU B O 1
ATOM 4810 N N . SER B 1 324 ? 23.905 -11.801 0.975 1.00 10.17 309 SER B N 1
ATOM 4811 C CA . SER B 1 324 ? 23.356 -11.161 2.156 1.00 9.29 309 SER B CA 1
ATOM 4812 C C . SER B 1 324 ? 22.563 -12.246 2.853 1.00 8.72 309 SER B C 1
ATOM 4813 O O . SER B 1 324 ? 21.947 -13.090 2.198 1.00 8.64 309 SER B O 1
ATOM 4816 N N . TYR B 1 325 ? 22.569 -12.227 4.178 1.00 8.42 310 TYR B N 1
ATOM 4817 C CA . TYR B 1 325 ? 21.684 -13.094 4.938 1.00 8.06 310 TYR B CA 1
ATOM 4818 C C . TYR B 1 325 ? 21.110 -12.341 6.126 1.00 7.95 310 TYR B C 1
ATOM 4819 O O . TYR B 1 325 ? 21.731 -11.415 6.643 1.00 7.64 310 TYR B O 1
ATOM 4828 N N . ALA B 1 326 ? 19.913 -12.741 6.539 1.00 7.89 311 ALA B N 1
ATOM 4829 C CA . ALA B 1 326 ? 19.260 -12.167 7.701 1.00 7.89 311 ALA B CA 1
ATOM 4830 C C . ALA B 1 326 ? 18.339 -13.224 8.289 1.00 7.48 311 ALA B C 1
ATOM 4831 O O . ALA B 1 326 ? 17.568 -13.866 7.564 1.00 7.98 311 ALA B O 1
ATOM 4833 N N . ALA B 1 327 ? 18.432 -13.401 9.601 1.00 7.29 312 ALA B N 1
ATOM 4834 C CA . ALA B 1 327 ? 17.677 -14.423 10.305 1.00 6.92 312 ALA B CA 1
ATOM 4835 C C . ALA B 1 327 ? 17.171 -13.930 11.655 1.00 6.88 312 ALA B C 1
ATOM 4836 O O . ALA B 1 327 ? 17.759 -13.039 12.267 1.00 7.09 312 ALA B O 1
ATOM 4838 N N . GLN B 1 328 ? 16.076 -14.526 12.113 1.00 6.80 313 GLN B N 1
ATOM 4839 C CA . GLN B 1 328 ? 15.520 -14.239 13.432 1.00 6.71 313 GLN B CA 1
ATOM 4840 C C . GLN B 1 328 ? 14.519 -15.327 13.788 1.00 6.78 313 GLN B C 1
ATOM 4841 O O . GLN B 1 328 ? 13.978 -15.994 12.908 1.00 6.75 313 GLN B O 1
ATOM 4847 N N . VAL B 1 329 ? 14.286 -15.503 15.085 1.00 6.86 314 VAL B N 1
ATOM 4848 C CA . VAL B 1 329 ? 13.211 -16.357 15.565 1.00 7.07 314 VAL B CA 1
ATOM 4849 C C . VAL B 1 329 ? 11.997 -15.455 15.763 1.00 7.35 314 VAL B C 1
ATOM 4850 O O . VAL B 1 329 ? 12.126 -14.348 16.298 1.00 7.51 314 VAL B O 1
ATOM 4854 N N . VAL B 1 330 ? 10.831 -15.919 15.316 1.00 7.94 315 VAL B N 1
ATOM 4855 C CA . VAL B 1 330 ? 9.583 -15.176 15.492 1.00 8.35 315 VAL B CA 1
ATOM 4856 C C . VAL B 1 330 ? 8.457 -16.088 15.974 1.00 9.08 315 VAL B C 1
ATOM 4857 O O . VAL B 1 330 ? 8.591 -17.316 15.974 1.00 8.92 315 VAL B O 1
ATOM 4861 N N . ARG B 1 331 ? 7.350 -15.472 16.380 1.00 9.70 316 ARG B N 1
ATOM 4862 C CA . ARG B 1 331 ? 6.118 -16.199 16.642 1.00 10.56 316 ARG B CA 1
ATOM 4863 C C . ARG B 1 331 ? 5.201 -16.016 15.443 1.00 10.80 316 ARG B C 1
ATOM 4864 O O . ARG B 1 331 ? 5.052 -14.903 14.933 1.00 10.21 316 ARG B O 1
ATOM 4872 N N . MET B 1 332 ? 4.587 -17.107 14.998 1.00 11.49 317 MET B N 1
ATOM 4873 C CA . MET B 1 332 ? 3.784 -17.075 13.777 1.00 12.60 317 MET B CA 1
ATOM 4874 C C . MET B 1 332 ? 2.563 -16.164 13.914 1.00 13.78 317 MET B C 1
ATOM 4875 O O . MET B 1 332 ? 1.938 -16.126 14.975 1.00 13.61 317 MET B O 1
ATOM 4880 N N . PRO B 1 333 A 2.243 -15.419 12.850 1.00 15.11 317 PRO B N 1
ATOM 4881 C CA . PRO B 1 333 A 1.080 -14.525 12.846 1.00 16.53 317 PRO B CA 1
ATOM 4882 C C . PRO B 1 333 A -0.237 -15.251 12.597 1.00 17.99 317 PRO B C 1
ATOM 4883 O O . PRO B 1 333 A -0.267 -16.482 12.524 1.00 18.30 317 PRO B O 1
ATOM 4887 N N . LYS B 1 334 B -1.307 -14.470 12.453 1.00 19.56 317 LYS B N 1
ATOM 4888 C CA . LYS B 1 334 B -2.617 -14.976 12.049 1.00 20.82 317 LYS B CA 1
ATOM 4889 C C . LYS B 1 334 B -2.749 -14.988 10.521 1.00 21.25 317 LYS B C 1
ATOM 4890 O O . LYS B 1 334 B -3.125 -16.001 9.921 1.00 21.71 317 LYS B O 1
#

Sequence (668 aa):
MTEIATTSGARSVGLLSVGAYRPERVVTNDDEICQHIDSSDEWIYTRTGIKTRRFAADDESAASMATEACRRALSSNAGLSAADIDGVIVTTNTHFLQTPPAAPMVAASLGAKGILGFDLSSAGAAGFGYALGAAADMIRGGGAATMLVVGTEKLSPTIDMYDRGNCFIFADGAAAVVVGETPFQGIGPTVAGSDGEEQADAIRQDIDWITFAQNPSGPRPFVRLEGPAVFRWAAFKMGDVGRRAMDAAGVRPDQIDVFVPHQANSRINELLVKNLQLRPDAVVANDIEHTGNTSAASIPLAMAEELLTTGAAKPGDLALLIGYGAGLSYAAQVVRMPKMTEIATTSGARSVGLLSVGAYRPERVVTNDEICQHIDSSDEWIYTRTGIKTRRFAADDESAASMATEACRRALSNAGLSAADIDGVIVTTNTHFLQTPPAAPMVAASLGAKGILGFDLSAGAAGFGYALGAAADMIRGGGAATMLVVGTEKLSPTIDMYDRGNCFIFADGAAAVVVGETPFQGIGPTVAGSDGEQADAIRQDIDWITFAQNPSGPRPFVRLEGPAVFRWAAFKMGDVGRRAMDAAGVRPDQIDVFVPHQANSRINELLVKNLQLRPDAVVANDIEHTGNTSAASIPLAMAELLTTGAAKPGDLALLIGYGAGLSYAAQVVRMPK

Secondary structure (DSSP, 8-state):
----------S-EEEEEEEEE--SEEEEHHHHTTSSS--HHHHHHHH--SEEEE--TT--HHHHHHHHHHHHHHHHT--GGG--EEEEE-S----SSS-HHHHHHHHHT-TTSEEEEEEBTBTHHHHHHHHHHHHHHHTS-SSEEEEEEEE-GGG--TT-TTTTTTB-EEEEEEEEEE-SS--BPPPEEEE-GGGGGGEEESS-HHHHHTSTTSPPP-EEE-HHHHHHHHHHHHHHHHHHHHHHHT--GGG--EEEE--S-HHHHHHHHHHHT--TT-EE--THHHH-B-GGGHHHHHHHHHHHHTSS-TT-EEEEEEEETTTEEEEEEEE---/----------S-EEEEEEEEE--SEEEEHHHHTTSSS--HHHHHHHH--SEEEE--TT--HHHHHHHHHHHHHHHHT--GGG--EEEEE-S----SSS-HHHHHHHHTT-TTSEEEEEEBTBTHHHHHHHHHHHHHHHTS-SEEEEEEEEE-GGG--TT-TTTTTTB-EEEEEEEEEE-SS--B---EEEE-GGGGGGEEESS-HHHHHH-TTSPPP-EEE-HHHHHHHHHHHHHHHHHHHHHHHT--GGG--EEEE-SS-HHHHHHHHHHTT--TT-EE--THHHH-B-GGGHHHHHHHHHHHHTSS-TT-EEEEEEEETTTEEEEEEEE---

B-factor: mean 13.01, std 7.49, range [4.06, 58.45]

Radius of gyration: 23.48 Å; Cα contacts (8 Å, |Δi|>4): 1992; chains: 2; bounding box: 49×70×57 Å

GO terms:
  GO:0000062 fatty-acyl-CoA binding (F, IDA)
  GO:0035336 long-chain fatty-acyl-CoA metabolic process (P, IDA)
  GO:0033818 beta-ketoacyl-acyl-carrier-protein synthase III activity (F, IDA)
  GO:0030497 fatty acid elongation (P, IDA)
  GO:0004315 3-oxoacyl-[acyl-carrier-protein] synthase activity (F, IDA)
  GO:0006633 fatty acid biosynthetic process (P, IDA)
  GO:0008610 lipid biosynthetic process (P, IDA)
  GO:0005515 protein binding (F, IPI)
  GO:0061990 beta-ketodecanoyl-[acyl-carrier-protein] synthase activity (F, EXP)

Foldseek 3Di:
DDDDDAFWAFLAKAWAFKFKDFADDKDAPVNLCVQEPDDLVRCCVWFVAGIAGAHDPPDFQLNQQLRQVVRQCVGNVHALVQAQEEEEEEDGPPDPDDFSGLVSSVSSVNNPHYYGYAYDWLQRQQVQVLVVSVCCRRPVTAKYKYKYWYNQQVQADSNPPPPNRFEHGIMMMTMMHHDPHHFWFHKQKDFDLVVQVQWDFPDDVVNCVVPVVDDDTHIDHNDVVQLVCLLPPVLVSLVVQCVRRVHAQAQAQEEQEQSRGVVSQVSSVVSNPYDPNRHYFSCCHHHGGHTNRRRSNSLVVCVVVVVDDQQGWYWYWTADHSRIIMIHIGGRHD/DDDDDFDFAAPAKAWAFKFWDFADDKAAPVNLCPQPPDDLVGCCVWFVAGIAGAHDPPDFLLNQQLRQVVRQCVRNVHALVQAQEEEEEEDGPPDPDDFSRLVSSVSSVNNPHYYGYFYDWLQRQQVQVQVVVVCRRRVVTAKYKYKYWYNQQVQADSNPPQPSRFEHGIMMMTMMHHDPHHFWFHKQKDFDLVPQVQWDFPDDPVNCVVPVVDDDTHIDHNDVVQLVCLLPPVLVSLVVQCVRRVHALAQAQEEFEQSRGVVSQVSSNVSNPYDPLRYYQSVCHRHGGHTNRRRSNSLVVCVVVVSADAQGWYKYWTADHSRIIMIHIGGRHD